Protein AF-0000000068873212 (afdb_homodimer)

Secondary structure (DSSP, 8-state):
-----PPEEEEE--SHHHHHHHHHHHTTSEEEEE-SS--TT-TTS-B--HHHHTTSSEEEE-S-HHHHHHHHHHHGGGS-TT-EEEE--S-SHHHHHHHHHHS-TTSEEEEEEE---TTTTTTS--EEEEEEEE-TTS-HHHHHHHHHHTTPEEEE--HHHHHHHHIIIIIHHHHHHHHHHHTT----TT--HHHHHHHHHHHHHHTS-HHHHHHHHHH-TTHHHHHHHHHHHHHHHHHHHHHS-----TTHHHHH--/-----PPEEEEE--SHHHHHHHHHHHTTSEEEEE-SS--TT-TTS-B--HHHHTTSSEEEE-S-HHHHHHHHHHHGGGS-TT-EEEE--S-SHHHHHHHHHHS-TTSEEEEEEE---TTTTTTS--EEEEEEEE-TTS-HHHHHHHHHHTTPEEEE--HHHHHHHHIIIIIHHHHHHHHHHHTT----TT--HHHHHHHHHHHHHHTS-HHHHHHHHHH-TTHHHHHHHHHHHHHHHHHHHHHS-----TTHHHHH--

Radius of gyration: 30.15 Å; Cα contacts (8 Å, |Δi|>4): 875; chains: 2; bounding box: 66×88×53 Å

Organism: Coxiella burnetii (strain RSA 493 / Nine Mile phase I) (NCBI:txid227377)

Structure (mmCIF, N/CA/C/O backbone):
data_AF-0000000068873212-model_v1
#
loop_
_entity.id
_entity.type
_entity.pdbx_description
1 polymer 'Prephenate dehydrogenase'
#
loop_
_atom_site.group_PDB
_atom_site.id
_atom_site.type_symbol
_atom_site.label_atom_id
_atom_site.label_alt_id
_atom_site.label_comp_id
_atom_site.label_asym_id
_atom_site.label_entity_id
_atom_site.label_seq_id
_atom_site.pdbx_PDB_ins_code
_atom_site.Cartn_x
_atom_site.Cartn_y
_atom_site.Cartn_z
_atom_site.occupancy
_atom_site.B_iso_or_equiv
_atom_site.auth_seq_id
_atom_site.auth_comp_id
_atom_site.auth_asym_id
_atom_site.auth_atom_id
_atom_site.pdbx_PDB_model_num
ATOM 1 N N . MET A 1 1 ? -37.938 36.406 13.398 1 35.88 1 MET A N 1
ATOM 2 C CA . MET A 1 1 ? -36.844 35.531 13.797 1 35.88 1 MET A CA 1
ATOM 3 C C . MET A 1 1 ? -35.531 36.312 13.953 1 35.88 1 MET A C 1
ATOM 5 O O . MET A 1 1 ? -35.125 37.062 13.039 1 35.88 1 MET A O 1
ATOM 9 N N . ASN A 1 2 ? -35.156 36.906 15.031 1 39 2 ASN A N 1
ATOM 10 C CA . ASN A 1 2 ? -33.969 37.688 15.281 1 39 2 ASN A CA 1
ATOM 11 C C . ASN A 1 2 ? -32.75 37.125 14.562 1 39 2 ASN A C 1
ATOM 13 O O . ASN A 1 2 ? -32.375 35.969 14.781 1 39 2 ASN A O 1
ATOM 17 N N . PRO A 1 3 ? -32.344 37.562 13.422 1 46.84 3 PRO A N 1
ATOM 18 C CA . PRO A 1 3 ? -31.266 36.969 12.625 1 46.84 3 PRO A CA 1
ATOM 19 C C . PRO A 1 3 ? -30.047 36.594 13.461 1 46.84 3 PRO A C 1
ATOM 21 O O . PRO A 1 3 ? -29.516 37.469 14.18 1 46.84 3 PRO A O 1
ATOM 24 N N . ARG A 1 4 ? -30.047 35.531 14.18 1 54.19 4 ARG A N 1
ATOM 25 C CA . ARG A 1 4 ? -28.938 35.094 15.016 1 54.19 4 ARG A CA 1
ATOM 26 C C . ARG A 1 4 ? -27.594 35.469 14.375 1 54.19 4 ARG A C 1
ATOM 28 O O . ARG A 1 4 ? -27.328 35.094 13.227 1 54.19 4 ARG A O 1
ATOM 35 N N . ILE A 1 5 ? -27.031 36.656 14.672 1 65.5 5 ILE A N 1
ATOM 36 C CA . ILE A 1 5 ? -25.766 37.188 14.188 1 65.5 5 ILE A CA 1
ATOM 37 C C . ILE A 1 5 ? -24.688 36.094 14.219 1 65.5 5 ILE A C 1
ATOM 39 O O . ILE A 1 5 ? -24.375 35.562 15.289 1 65.5 5 ILE A O 1
ATOM 43 N N . LYS A 1 6 ? -24.328 35.594 13.109 1 79.88 6 LYS A N 1
ATOM 44 C CA . LYS A 1 6 ? -23.297 34.562 12.992 1 79.88 6 LYS A CA 1
ATOM 45 C C . LYS A 1 6 ? -21.953 35.094 13.469 1 79.88 6 LYS A C 1
ATOM 47 O O . LYS A 1 6 ? -21.594 36.25 13.211 1 79.88 6 LYS A O 1
ATOM 52 N N . LYS A 1 7 ? -21.391 34.312 14.281 1 91.31 7 LYS A N 1
ATOM 53 C CA . LYS A 1 7 ? -20 34.594 14.625 1 91.31 7 LYS A CA 1
ATOM 54 C C . LYS A 1 7 ? -19.109 34.625 13.375 1 91.31 7 LYS A C 1
ATOM 56 O O . LYS A 1 7 ? -19.297 33.844 12.453 1 91.31 7 LYS A O 1
ATOM 61 N N . SER A 1 8 ? -18.219 35.594 13.312 1 96 8 SER A N 1
ATOM 62 C CA . SER A 1 8 ? -17.344 35.781 12.164 1 96 8 SER A CA 1
ATOM 63 C C . SER A 1 8 ? -16.016 35.062 12.383 1 96 8 SER A C 1
ATOM 65 O O . SER A 1 8 ? -15.445 35.094 13.469 1 96 8 SER A O 1
ATOM 67 N N . ILE A 1 9 ? -15.555 34.375 11.367 1 97.94 9 ILE A N 1
ATOM 68 C CA . ILE A 1 9 ? -14.32 33.594 11.391 1 97.94 9 ILE A CA 1
ATOM 69 C C . ILE A 1 9 ? -13.438 34.031 10.211 1 97.94 9 ILE A C 1
ATOM 71 O O . ILE A 1 9 ? -13.938 34.312 9.125 1 97.94 9 ILE A O 1
ATOM 75 N N . GLY A 1 10 ? -12.164 34.156 10.469 1 98.56 10 GLY A N 1
ATOM 76 C CA . GLY A 1 10 ? -11.203 34.438 9.414 1 98.56 10 GLY A CA 1
ATOM 77 C C . GLY A 1 10 ? -10.406 33.219 8.992 1 98.56 10 GLY A C 1
ATOM 78 O O . GLY A 1 10 ? -10.102 32.344 9.82 1 98.56 10 GLY A O 1
ATOM 79 N N . ILE A 1 11 ? -10.062 33.094 7.719 1 98.81 11 ILE A N 1
ATOM 80 C CA . ILE A 1 11 ? -9.156 32.094 7.188 1 98.81 11 ILE A CA 1
ATOM 81 C C . ILE A 1 11 ? -8.039 32.781 6.395 1 98.81 11 ILE A C 1
ATOM 83 O O . ILE A 1 11 ? -8.305 33.656 5.566 1 98.81 11 ILE A O 1
ATOM 87 N N . ILE A 1 12 ? -6.848 32.469 6.73 1 98.75 12 ILE A N 1
ATOM 88 C CA . ILE A 1 12 ? -5.707 32.906 5.938 1 98.75 12 ILE A CA 1
ATOM 89 C C . ILE A 1 12 ? -5.16 31.75 5.125 1 98.75 12 ILE A C 1
ATOM 91 O O . ILE A 1 12 ? -4.637 30.781 5.688 1 98.75 12 ILE A O 1
ATOM 95 N N . GLY A 1 13 ? -5.18 31.875 3.793 1 97.94 13 GLY A N 1
ATOM 96 C CA . GLY A 1 13 ? -4.832 30.781 2.887 1 97.94 13 GLY A CA 1
ATOM 97 C C . GLY A 1 13 ? -6.043 30.062 2.322 1 97.94 13 GLY A C 1
ATOM 98 O O . GLY A 1 13 ? -6.867 29.547 3.074 1 97.94 13 GLY A O 1
ATOM 99 N N . CYS A 1 14 ? -6.125 30.031 1.05 1 96.62 14 CYS A N 1
ATOM 100 C CA . CYS A 1 14 ? -7.262 29.391 0.393 1 96.62 14 CYS A CA 1
ATOM 101 C C . CYS A 1 14 ? -6.797 28.422 -0.686 1 96.62 14 CYS A C 1
ATOM 103 O O . CYS A 1 14 ? -7.184 28.547 -1.85 1 96.62 14 CYS A O 1
ATOM 105 N N . GLY A 1 15 ? -5.984 27.484 -0.255 1 91.81 15 GLY A N 1
ATOM 106 C CA . GLY A 1 15 ? -5.691 26.344 -1.103 1 91.81 15 GLY A CA 1
ATOM 107 C C . GLY A 1 15 ? -6.789 25.297 -1.086 1 91.81 15 GLY A C 1
ATOM 108 O O . GLY A 1 15 ? -7.957 25.609 -0.856 1 91.81 15 GLY A O 1
ATOM 109 N N . ARG A 1 16 ? -6.41 24.094 -1.329 1 87.31 16 ARG A N 1
ATOM 110 C CA . ARG A 1 16 ? -7.383 23.016 -1.415 1 87.31 16 ARG A CA 1
ATOM 111 C C . ARG A 1 16 ? -8.148 22.859 -0.105 1 87.31 16 ARG A C 1
ATOM 113 O O . ARG A 1 16 ? -9.383 22.844 -0.099 1 87.31 16 ARG A O 1
ATOM 120 N N . PHE A 1 17 ? -7.363 22.828 0.992 1 92.06 17 PHE A N 1
ATOM 121 C CA . PHE A 1 17 ? -8.062 22.609 2.252 1 92.06 17 PHE A CA 1
ATOM 122 C C . PHE A 1 17 ? -8.727 23.891 2.732 1 92.06 17 PHE A C 1
ATOM 124 O O . PHE A 1 17 ? -9.805 23.859 3.328 1 92.06 17 PHE A O 1
ATOM 131 N N . GLY A 1 18 ? -8.055 25.062 2.559 1 95.62 18 GLY A N 1
ATOM 132 C CA . GLY A 1 18 ? -8.648 26.328 2.949 1 95.62 18 GLY A CA 1
ATOM 133 C C . GLY A 1 18 ? -10.023 26.562 2.352 1 95.62 18 GLY A C 1
ATOM 134 O O . GLY A 1 18 ? -10.93 27.047 3.029 1 95.62 18 GLY A O 1
ATOM 135 N N . ALA A 1 19 ? -10.156 26.172 1.139 1 94.81 19 ALA A N 1
ATOM 136 C CA . ALA A 1 19 ? -11.445 26.297 0.463 1 94.81 19 ALA A CA 1
ATOM 137 C C . ALA A 1 19 ? -12.477 25.359 1.085 1 94.81 19 ALA A C 1
ATOM 139 O O . ALA A 1 19 ? -13.617 25.766 1.322 1 94.81 19 ALA A O 1
ATOM 140 N N . LEU A 1 20 ? -12.07 24.156 1.308 1 93.62 20 LEU A N 1
ATOM 141 C CA . LEU A 1 20 ? -12.953 23.188 1.945 1 93.62 20 LEU A CA 1
ATOM 142 C C . LEU A 1 20 ? -13.383 23.672 3.326 1 93.62 20 LEU A C 1
ATOM 144 O O . LEU A 1 20 ? -14.562 23.578 3.678 1 93.62 20 LEU A O 1
ATOM 148 N N . LEU A 1 21 ? -12.453 24.156 4.062 1 96.56 21 LEU A N 1
ATOM 149 C CA . LEU A 1 21 ? -12.719 24.656 5.406 1 96.56 21 LEU A CA 1
ATOM 150 C C . LEU A 1 21 ? -13.695 25.828 5.371 1 96.56 21 LEU A C 1
ATOM 152 O O . LEU A 1 21 ? -14.609 25.906 6.191 1 96.56 21 LEU A O 1
ATOM 156 N N . SER A 1 22 ? -13.484 26.75 4.469 1 97.25 22 SER A N 1
ATOM 157 C CA . SER A 1 22 ? -14.375 27.891 4.305 1 97.25 22 SER A CA 1
ATOM 158 C C . SER A 1 22 ? -15.812 27.422 4.059 1 97.25 22 SER A C 1
ATOM 160 O O . SER A 1 22 ? -16.75 27.953 4.66 1 97.25 22 SER A O 1
ATOM 162 N N . GLU A 1 23 ? -15.945 26.484 3.229 1 94.75 23 GLU A N 1
ATOM 163 C CA . GLU A 1 23 ? -17.266 25.938 2.92 1 94.75 23 GLU A CA 1
ATOM 164 C C . GLU A 1 23 ? -17.906 25.312 4.152 1 94.75 23 GLU A C 1
ATOM 166 O O . GLU A 1 23 ? -19.078 25.562 4.438 1 94.75 23 GLU A O 1
ATOM 171 N N . MET A 1 24 ? -17.172 24.547 4.844 1 94.5 24 MET A N 1
ATOM 172 C CA . MET A 1 24 ? -17.672 23.875 6.039 1 94.5 24 MET A CA 1
ATOM 173 C C . MET A 1 24 ? -18.125 24.891 7.09 1 94.5 24 MET A C 1
ATOM 175 O O . MET A 1 24 ? -19.203 24.75 7.66 1 94.5 24 MET A O 1
ATOM 179 N N . LEU A 1 25 ? -17.359 25.906 7.305 1 97.25 25 LEU A N 1
ATOM 180 C CA . LEU A 1 25 ? -17.609 26.891 8.359 1 97.25 25 LEU A CA 1
ATOM 181 C C . LEU A 1 25 ? -18.734 27.828 7.961 1 97.25 25 LEU A C 1
ATOM 183 O O . LEU A 1 25 ? -19.469 28.328 8.82 1 97.25 25 LEU A O 1
ATOM 187 N N . SER A 1 26 ? -18.875 28.062 6.676 1 96.38 26 SER A N 1
ATOM 188 C CA . SER A 1 26 ? -19.844 29.031 6.18 1 96.38 26 SER A CA 1
ATOM 189 C C . SER A 1 26 ? -21.266 28.578 6.465 1 96.38 26 SER A C 1
ATOM 191 O O . SER A 1 26 ? -22.203 29.375 6.383 1 96.38 26 SER A O 1
ATOM 193 N N . GLU A 1 27 ? -21.422 27.375 6.766 1 94.75 27 GLU A N 1
ATOM 194 C CA . GLU A 1 27 ? -22.734 26.859 7.113 1 94.75 27 GLU A CA 1
ATOM 195 C C . GLU A 1 27 ? -23.266 27.5 8.391 1 94.75 27 GLU A C 1
ATOM 197 O O . GLU A 1 27 ? -24.469 27.672 8.555 1 94.75 27 GLU A O 1
ATOM 202 N N . GLU A 1 28 ? -22.391 27.891 9.266 1 96.25 28 GLU A N 1
ATOM 203 C CA . GLU A 1 28 ? -22.844 28.344 10.57 1 96.25 28 GLU A CA 1
ATOM 204 C C . GLU A 1 28 ? -22.203 29.672 10.945 1 96.25 28 GLU A C 1
ATOM 206 O O . GLU A 1 28 ? -22.656 30.344 11.875 1 96.25 28 GLU A O 1
ATOM 211 N N . PHE A 1 29 ? -21.156 29.984 10.18 1 97.75 29 PHE A N 1
ATOM 212 C CA . PHE A 1 29 ? -20.422 31.203 10.516 1 97.75 29 PHE A CA 1
ATOM 213 C C . PHE A 1 29 ? -20.328 32.125 9.312 1 97.75 29 PHE A C 1
ATOM 215 O O . PHE A 1 29 ? -20.578 31.719 8.18 1 97.75 29 PHE A O 1
ATOM 222 N N . GLU A 1 30 ? -20.109 33.344 9.609 1 97.31 30 GLU A N 1
ATOM 223 C CA . GLU A 1 30 ? -19.641 34.281 8.57 1 97.31 30 GLU A CA 1
ATOM 224 C C . GLU A 1 30 ? -18.141 34.156 8.367 1 97.31 30 GLU A C 1
ATOM 226 O O . GLU A 1 30 ? -17.359 34.438 9.273 1 97.31 30 GLU A O 1
ATOM 231 N N . VAL A 1 31 ? -17.766 33.812 7.188 1 98.19 31 VAL A N 1
ATOM 232 C CA . VAL A 1 31 ? -16.359 33.469 6.973 1 98.19 31 VAL A CA 1
ATOM 233 C C . VAL A 1 31 ? -15.727 34.5 6.035 1 98.19 31 VAL A C 1
ATOM 235 O O . VAL A 1 31 ? -16.281 34.812 4.969 1 98.19 31 VAL A O 1
ATOM 238 N N . SER A 1 32 ? -14.656 35.125 6.426 1 98 32 SER A N 1
ATOM 239 C CA . SER A 1 32 ? -13.82 36 5.605 1 98 32 SER A CA 1
ATOM 240 C C . SER A 1 32 ? -12.469 35.375 5.316 1 98 32 SER A C 1
ATOM 242 O O . SER A 1 32 ? -11.797 34.875 6.23 1 98 32 SER A O 1
ATOM 244 N N . VAL A 1 33 ? -12.078 35.375 4.043 1 98.56 33 VAL A N 1
ATOM 245 C CA . VAL A 1 33 ? -10.883 34.656 3.641 1 98.56 33 VAL A CA 1
ATOM 246 C C . VAL A 1 33 ? -9.875 35.625 3.02 1 98.56 33 VAL A C 1
ATOM 248 O O . VAL A 1 33 ? -10.242 36.469 2.221 1 98.56 33 VAL A O 1
ATOM 251 N N . TYR A 1 34 ? -8.664 35.5 3.459 1 98.5 34 TYR A N 1
ATOM 252 C CA . TYR A 1 34 ? -7.559 36.188 2.795 1 98.5 34 TYR A CA 1
ATOM 253 C C . TYR A 1 34 ? -6.629 35.188 2.117 1 98.5 34 TYR A C 1
ATOM 255 O O . TYR A 1 34 ? -6.297 34.156 2.695 1 98.5 34 TYR A O 1
ATOM 263 N N . ASP A 1 35 ? -6.262 35.438 0.934 1 97.88 35 ASP A N 1
ATOM 264 C CA . ASP A 1 35 ? -5.215 34.719 0.21 1 97.88 35 ASP A CA 1
ATOM 265 C C . ASP A 1 35 ? -4.305 35.688 -0.54 1 97.88 35 ASP A C 1
ATOM 267 O O . ASP A 1 35 ? -4.766 36.719 -1.052 1 97.88 35 ASP A O 1
ATOM 271 N N . VAL A 1 36 ? -3.023 35.344 -0.616 1 95.12 36 VAL A N 1
ATOM 272 C CA . VAL A 1 36 ? -2.072 36.188 -1.311 1 95.12 36 VAL A CA 1
ATOM 273 C C . VAL A 1 36 ? -2.406 36.25 -2.801 1 95.12 36 VAL A C 1
ATOM 275 O O . VAL A 1 36 ? -2.117 37.219 -3.479 1 95.12 36 VAL A O 1
ATOM 278 N N . LYS A 1 37 ? -2.998 35.188 -3.256 1 94 37 LYS A N 1
ATOM 279 C CA . LYS A 1 37 ? -3.465 35.062 -4.637 1 94 37 LYS A CA 1
ATOM 280 C C . LYS A 1 37 ? -4.887 34.531 -4.699 1 94 37 LYS A C 1
ATOM 282 O O . LYS A 1 37 ? -5.094 33.375 -5.105 1 94 37 LYS A O 1
ATOM 287 N N . PRO A 1 38 ? -5.812 35.344 -4.441 1 93.88 38 PRO A N 1
ATOM 288 C CA . PRO A 1 38 ? -7.195 34.844 -4.449 1 93.88 38 PRO A CA 1
ATOM 289 C C . PRO A 1 38 ? -7.637 34.344 -5.816 1 93.88 38 PRO A C 1
ATOM 291 O O . PRO A 1 38 ? -7.32 34.969 -6.84 1 93.88 38 PRO A O 1
ATOM 294 N N . ASP A 1 39 ? -8.242 33.219 -5.777 1 91.56 39 ASP A N 1
ATOM 295 C CA . ASP A 1 39 ? -8.797 32.656 -7.004 1 91.56 39 ASP A CA 1
ATOM 296 C C . ASP A 1 39 ? -10.141 33.281 -7.344 1 91.56 39 ASP A C 1
ATOM 298 O O . ASP A 1 39 ? -11.141 33.062 -6.656 1 91.56 39 ASP A O 1
ATOM 302 N N . PRO A 1 40 ? -10.203 33.969 -8.414 1 89.12 40 PRO A N 1
ATOM 303 C CA . PRO A 1 40 ? -11.438 34.688 -8.742 1 89.12 40 PRO A CA 1
ATOM 304 C C . PRO A 1 40 ? -12.57 33.719 -9.148 1 89.12 40 PRO A C 1
ATOM 306 O O . PRO A 1 40 ? -13.734 34.125 -9.172 1 89.12 40 PRO A O 1
ATOM 309 N N . TYR A 1 41 ? -12.195 32.531 -9.398 1 89.62 41 TYR A N 1
ATOM 310 C CA . TYR A 1 41 ? -13.203 31.578 -9.859 1 89.62 41 TYR A CA 1
ATOM 311 C C . TYR A 1 41 ? -13.953 30.969 -8.688 1 89.62 41 TYR A C 1
ATOM 313 O O . TYR A 1 41 ? -15.008 30.359 -8.867 1 89.62 41 TYR A O 1
ATOM 321 N N . LEU A 1 42 ? -13.398 31.188 -7.551 1 91.81 42 LEU A N 1
ATOM 322 C CA . LEU A 1 42 ? -14.094 30.719 -6.355 1 91.81 42 LEU A CA 1
ATOM 323 C C . LEU A 1 42 ? -15.086 31.75 -5.855 1 91.81 42 LEU A C 1
ATOM 325 O O . LEU A 1 42 ? -14.898 32.344 -4.785 1 91.81 42 LEU A O 1
ATOM 329 N N . THR A 1 43 ? -16.219 31.859 -6.426 1 88.88 43 THR A N 1
ATOM 330 C CA . THR A 1 43 ? -17.188 32.938 -6.215 1 88.88 43 THR A CA 1
ATOM 331 C C . THR A 1 43 ? -17.922 32.75 -4.895 1 88.88 43 THR A C 1
ATOM 333 O O . THR A 1 43 ? -18.516 33.719 -4.367 1 88.88 43 THR A O 1
ATOM 336 N N . HIS A 1 44 ? -17.953 31.641 -4.418 1 91.88 44 HIS A N 1
ATOM 337 C CA . HIS A 1 44 ? -18.688 31.359 -3.188 1 91.88 44 HIS A CA 1
ATOM 338 C C . HIS A 1 44 ? -17.859 31.734 -1.96 1 91.88 44 HIS A C 1
ATOM 340 O O . HIS A 1 44 ? -18.359 31.703 -0.835 1 91.88 44 HIS A O 1
ATOM 346 N N . ILE A 1 45 ? -16.594 32.031 -2.207 1 95.38 45 ILE A N 1
ATOM 347 C CA . ILE A 1 45 ? -15.695 32.406 -1.12 1 95.38 45 ILE A CA 1
ATOM 348 C C . ILE A 1 45 ? -15.688 33.938 -0.948 1 95.38 45 ILE A C 1
ATOM 350 O O . ILE A 1 45 ? -15.586 34.656 -1.927 1 95.38 45 ILE A O 1
ATOM 354 N N . ASN A 1 46 ? -15.852 34.375 0.277 1 95.94 46 ASN A N 1
ATOM 355 C CA . ASN A 1 46 ? -15.805 35.812 0.614 1 95.94 46 ASN A CA 1
ATOM 356 C C . ASN A 1 46 ? -14.375 36.281 0.87 1 95.94 46 ASN A C 1
ATOM 358 O O . ASN A 1 46 ? -13.953 36.375 2.021 1 95.94 46 ASN A O 1
ATOM 362 N N . PHE A 1 47 ? -13.703 36.625 -0.193 1 97.56 47 PHE A N 1
ATOM 363 C CA . PHE A 1 47 ? -12.336 37.125 -0.077 1 97.56 47 PHE A CA 1
ATOM 364 C C . PHE A 1 47 ? -12.312 38.531 0.437 1 97.56 47 PHE A C 1
ATOM 366 O O . PHE A 1 47 ? -13.141 39.375 0.045 1 97.56 47 PHE A O 1
ATOM 373 N N . THR A 1 48 ? -11.43 38.812 1.316 1 97.12 48 THR A N 1
ATOM 374 C CA . THR A 1 48 ? -11.25 40.156 1.86 1 97.12 48 THR A CA 1
ATOM 375 C C . THR A 1 48 ? -9.773 40.438 2.117 1 97.12 48 THR A C 1
ATOM 377 O O . THR A 1 48 ? -8.914 39.625 1.816 1 97.12 48 THR A O 1
ATOM 380 N N . ASP A 1 49 ? -9.391 41.594 2.58 1 97.44 49 ASP A N 1
ATOM 381 C CA . ASP A 1 49 ? -7.996 41.969 2.834 1 97.44 49 ASP A CA 1
ATOM 382 C C . ASP A 1 49 ? -7.512 41.406 4.168 1 97.44 49 ASP A C 1
ATOM 384 O O . ASP A 1 49 ? -8.32 41.062 5.035 1 97.44 49 ASP A O 1
ATOM 388 N N . LEU A 1 50 ? -6.242 41.312 4.273 1 98.19 50 LEU A N 1
ATOM 389 C CA . LEU A 1 50 ? -5.617 40.719 5.453 1 98.19 50 LEU A CA 1
ATOM 390 C C . LEU A 1 50 ? -6 41.5 6.715 1 98.19 50 LEU A C 1
ATOM 392 O O . LEU A 1 50 ? -6.293 40.906 7.746 1 98.19 50 LEU A O 1
ATOM 396 N N . GLU A 1 51 ? -6.031 42.812 6.691 1 97.75 51 GLU A N 1
ATOM 397 C CA . GLU A 1 51 ? -6.324 43.656 7.848 1 97.75 51 GLU A CA 1
ATOM 398 C C . GLU A 1 51 ? -7.703 43.344 8.422 1 97.75 51 GLU A C 1
ATOM 400 O O . GLU A 1 51 ? -7.883 43.312 9.641 1 97.75 51 GLU A O 1
ATOM 405 N N . SER A 1 52 ? -8.602 43.125 7.566 1 97.69 52 SER A N 1
ATOM 406 C CA . SER A 1 52 ? -9.961 42.812 7.992 1 97.69 52 SER A CA 1
ATOM 407 C C . SER A 1 52 ? -10.023 41.469 8.695 1 97.69 52 SER A C 1
ATOM 409 O O . SER A 1 52 ? -10.711 41.312 9.711 1 97.69 52 SER A O 1
ATOM 411 N N . VAL A 1 53 ? -9.32 40.5 8.188 1 98.38 53 VAL A N 1
ATOM 412 C CA . VAL A 1 53 ? -9.297 39.188 8.766 1 98.38 53 VAL A CA 1
ATOM 413 C C . VAL A 1 53 ? -8.664 39.219 10.156 1 98.38 53 VAL A C 1
ATOM 415 O O . VAL A 1 53 ? -9.133 38.562 11.078 1 98.38 53 VAL A O 1
ATOM 418 N N . LEU A 1 54 ? -7.676 40.062 10.336 1 98.25 54 LEU A N 1
ATOM 419 C CA . LEU A 1 54 ? -6.883 40.094 11.555 1 98.25 54 LEU A CA 1
ATOM 420 C C . LEU A 1 54 ? -7.668 40.75 12.695 1 98.25 54 LEU A C 1
ATOM 422 O O . LEU A 1 54 ? -7.238 40.719 13.852 1 98.25 54 LEU A O 1
ATOM 426 N N . GLN A 1 55 ? -8.859 41.25 12.391 1 97.19 55 GLN A N 1
ATOM 427 C CA . GLN A 1 55 ? -9.695 41.875 13.414 1 97.19 55 GLN A CA 1
ATOM 428 C C . GLN A 1 55 ? -10.688 40.906 14 1 97.19 55 GLN A C 1
ATOM 430 O O . GLN A 1 55 ? -11.461 41.219 14.898 1 97.19 55 GLN A O 1
ATOM 435 N N . LEU A 1 56 ? -10.586 39.719 13.602 1 97.56 56 LEU A N 1
ATOM 436 C CA . LEU A 1 56 ? -11.562 38.719 14.023 1 97.56 56 LEU A CA 1
ATOM 437 C C . LEU A 1 56 ? -11.031 37.906 15.211 1 97.56 56 LEU A C 1
ATOM 439 O O . LEU A 1 56 ? -9.82 37.781 15.391 1 97.56 56 LEU A O 1
ATOM 443 N N . SER A 1 57 ? -11.969 37.312 15.953 1 96.88 57 SER A N 1
ATOM 444 C CA . SER A 1 57 ? -11.625 36.656 17.203 1 96.88 57 SER A CA 1
ATOM 445 C C . SER A 1 57 ? -11.148 35.219 16.953 1 96.88 57 SER A C 1
ATOM 447 O O . SER A 1 57 ? -10.578 34.594 17.844 1 96.88 57 SER A O 1
ATOM 449 N N . THR A 1 58 ? -11.438 34.625 15.828 1 98.44 58 THR A N 1
ATOM 450 C CA . THR A 1 58 ? -10.938 33.312 15.438 1 98.44 58 THR A CA 1
ATOM 451 C C . THR A 1 58 ? -10.367 33.375 14.023 1 98.44 58 THR A C 1
ATOM 453 O O . THR A 1 58 ? -11.031 33.844 13.094 1 98.44 58 THR A O 1
ATOM 456 N N . ILE A 1 59 ? -9.172 32.906 13.898 1 98.81 59 ILE A N 1
ATOM 457 C CA . ILE A 1 59 ? -8.5 32.906 12.602 1 98.81 59 ILE A CA 1
ATOM 458 C C . ILE A 1 59 ? -7.871 31.531 12.367 1 98.81 59 ILE A C 1
ATOM 460 O O . ILE A 1 59 ? -7.082 31.047 13.18 1 98.81 59 ILE A O 1
ATOM 464 N N . PHE A 1 60 ? -8.234 30.875 11.266 1 98.88 60 PHE A N 1
ATOM 465 C CA . PHE A 1 60 ? -7.582 29.656 10.805 1 98.88 60 PHE A CA 1
ATOM 466 C C . PHE A 1 60 ? -6.438 29.984 9.852 1 98.88 60 PHE A C 1
ATOM 468 O O . PHE A 1 60 ? -6.578 30.828 8.969 1 98.88 60 PHE A O 1
ATOM 475 N N . ILE A 1 61 ? -5.328 29.328 10.047 1 98.81 61 ILE A N 1
ATOM 476 C CA . ILE A 1 61 ? -4.191 29.469 9.148 1 98.81 61 ILE A CA 1
ATOM 477 C C . ILE A 1 61 ? -4.082 28.234 8.258 1 98.81 61 ILE A C 1
ATOM 479 O O . ILE A 1 61 ? -3.748 27.141 8.727 1 98.81 61 ILE A O 1
ATOM 483 N N . ALA A 1 62 ? -4.344 28.406 7.02 1 98.12 62 ALA A N 1
ATOM 484 C CA . ALA A 1 62 ? -4.359 27.297 6.059 1 98.12 62 ALA A CA 1
ATOM 485 C C . ALA A 1 62 ? -3.391 27.562 4.906 1 98.12 62 ALA A C 1
ATOM 487 O O . ALA A 1 62 ? -3.744 27.391 3.738 1 98.12 62 ALA A O 1
ATOM 488 N N . VAL A 1 63 ? -2.189 28.047 5.203 1 97.19 63 VAL A N 1
ATOM 489 C CA . VAL A 1 63 ? -1.135 28.281 4.223 1 97.19 63 VAL A CA 1
ATOM 490 C C . VAL A 1 63 ? -0.215 27.062 4.152 1 97.19 63 VAL A C 1
ATOM 492 O O . VAL A 1 63 ? -0.213 26.219 5.055 1 97.19 63 VAL A O 1
ATOM 495 N N . PRO A 1 64 ? 0.542 26.922 3.068 1 95.06 64 PRO A N 1
ATOM 496 C CA . PRO A 1 64 ? 1.541 25.859 3.043 1 95.06 64 PRO A CA 1
ATOM 497 C C . PRO A 1 64 ? 2.492 25.906 4.238 1 95.06 64 PRO A C 1
ATOM 499 O O . PRO A 1 64 ? 2.822 26.984 4.723 1 95.06 64 PRO A O 1
ATOM 502 N N . ILE A 1 65 ? 2.916 24.75 4.66 1 95.94 65 ILE A N 1
ATOM 503 C CA . ILE A 1 65 ? 3.725 24.641 5.867 1 95.94 65 ILE A CA 1
ATOM 504 C C . ILE A 1 65 ? 4.969 25.516 5.738 1 95.94 65 ILE A C 1
ATOM 506 O O . ILE A 1 65 ? 5.348 26.203 6.684 1 95.94 65 ILE A O 1
ATOM 510 N N . HIS A 1 66 ? 5.617 25.547 4.551 1 94 66 HIS A N 1
ATOM 511 C CA . HIS A 1 66 ? 6.867 26.281 4.371 1 94 66 HIS A CA 1
ATOM 512 C C . HIS A 1 66 ? 6.625 27.781 4.34 1 94 66 HIS A C 1
ATOM 514 O O . HIS A 1 66 ? 7.574 28.562 4.371 1 94 66 HIS A O 1
ATOM 520 N N . HIS A 1 67 ? 5.434 28.266 4.426 1 96.12 67 HIS A N 1
ATOM 521 C CA . HIS A 1 67 ? 5.098 29.672 4.523 1 96.12 67 HIS A CA 1
ATOM 522 C C . HIS A 1 67 ? 4.57 30.016 5.91 1 96.12 67 HIS A C 1
ATOM 524 O O . HIS A 1 67 ? 4.328 31.188 6.215 1 96.12 67 HIS A O 1
ATOM 530 N N . PHE A 1 68 ? 4.391 29.047 6.73 1 97.94 68 PHE A N 1
ATOM 531 C CA . PHE A 1 68 ? 3.678 29.188 7.996 1 97.94 68 PHE A CA 1
ATOM 532 C C . PHE A 1 68 ? 4.387 30.188 8.906 1 97.94 68 PHE A C 1
ATOM 534 O O . PHE A 1 68 ? 3.768 31.125 9.406 1 97.94 68 PHE A O 1
ATOM 541 N N . LYS A 1 69 ? 5.672 30.016 9.086 1 98.12 69 LYS A N 1
ATOM 542 C CA . LYS A 1 69 ? 6.434 30.875 9.984 1 98.12 69 LYS A CA 1
ATOM 543 C C . LYS A 1 69 ? 6.336 32.344 9.555 1 98.12 69 LYS A C 1
ATOM 545 O O . LYS A 1 69 ? 6.027 33.219 10.367 1 98.12 69 LYS A O 1
ATOM 550 N N . ASN A 1 70 ? 6.578 32.531 8.297 1 97.88 70 ASN A N 1
ATOM 551 C CA . ASN A 1 70 ? 6.516 33.906 7.777 1 97.88 70 ASN A CA 1
ATOM 552 C C . ASN A 1 70 ? 5.133 34.531 7.973 1 97.88 70 ASN A C 1
ATOM 554 O O . ASN A 1 70 ? 5.016 35.719 8.297 1 97.88 70 ASN A O 1
ATOM 558 N N . THR A 1 71 ? 4.117 33.75 7.766 1 98.38 71 THR A N 1
ATOM 559 C CA . THR A 1 71 ? 2.748 34.219 7.953 1 98.38 71 THR A CA 1
ATOM 560 C C . THR A 1 71 ? 2.502 34.594 9.406 1 98.38 71 THR A C 1
ATOM 562 O O . THR A 1 71 ? 1.984 35.688 9.688 1 98.38 71 THR A O 1
ATOM 565 N N . ILE A 1 72 ? 2.896 33.781 10.344 1 98.69 72 ILE A N 1
ATOM 566 C CA . ILE A 1 72 ? 2.68 34.031 11.766 1 98.69 72 ILE A CA 1
ATOM 567 C C . ILE A 1 72 ? 3.424 35.281 12.203 1 98.69 72 ILE A C 1
ATOM 569 O O . ILE A 1 72 ? 2.857 36.125 12.883 1 98.69 72 ILE A O 1
ATOM 573 N N . ILE A 1 73 ? 4.645 35.406 11.75 1 98.19 73 ILE A N 1
ATOM 574 C CA . ILE A 1 73 ? 5.457 36.562 12.109 1 98.19 73 ILE A CA 1
ATOM 575 C C . ILE A 1 73 ? 4.801 37.844 11.578 1 98.19 73 ILE A C 1
ATOM 577 O O . ILE A 1 73 ? 4.711 38.844 12.297 1 98.19 73 ILE A O 1
ATOM 581 N N . LYS A 1 74 ? 4.316 37.75 10.43 1 97.75 74 LYS A N 1
ATOM 582 C CA . LYS A 1 74 ? 3.721 38.906 9.75 1 97.75 74 LYS A CA 1
ATOM 583 C C . LYS A 1 74 ? 2.467 39.375 10.484 1 97.75 74 LYS A C 1
ATOM 585 O O . LYS A 1 74 ? 2.199 40.562 10.547 1 97.75 74 LYS A O 1
ATOM 590 N N . ILE A 1 75 ? 1.727 38.531 11.117 1 98.25 75 ILE A N 1
ATOM 591 C CA . ILE A 1 75 ? 0.407 38.906 11.602 1 98.25 75 ILE A CA 1
ATOM 592 C C . ILE A 1 75 ? 0.454 39.125 13.117 1 98.25 75 ILE A C 1
ATOM 594 O O . ILE A 1 75 ? -0.479 39.688 13.703 1 98.25 75 ILE A O 1
ATOM 598 N N . ALA A 1 76 ? 1.438 38.719 13.766 1 98.06 76 ALA A N 1
ATOM 599 C CA . ALA A 1 76 ? 1.524 38.594 15.219 1 98.06 76 ALA A CA 1
ATOM 600 C C . ALA A 1 76 ? 1.162 39.906 15.906 1 98.06 76 ALA A C 1
ATOM 602 O O . ALA A 1 76 ? 0.346 39.906 16.828 1 98.06 76 ALA A O 1
ATOM 603 N N . SER A 1 77 ? 1.685 41.031 15.453 1 96.69 77 SER A N 1
ATOM 604 C CA . SER A 1 77 ? 1.524 42.312 16.125 1 96.69 77 SER A CA 1
ATOM 605 C C . SER A 1 77 ? 0.201 42.969 15.75 1 96.69 77 SER A C 1
ATOM 607 O O . SER A 1 77 ? -0.194 43.969 16.344 1 96.69 77 SER A O 1
ATOM 609 N N . LYS A 1 78 ? -0.446 42.375 14.805 1 97.69 78 LYS A N 1
ATOM 610 C CA . LYS A 1 78 ? -1.646 43.031 14.273 1 97.69 78 LYS A CA 1
ATOM 611 C C . LYS A 1 78 ? -2.908 42.375 14.82 1 97.69 78 LYS A C 1
ATOM 613 O O . LYS A 1 78 ? -4.016 42.875 14.602 1 97.69 78 LYS A O 1
ATOM 618 N N . LEU A 1 79 ? -2.742 41.281 15.508 1 97.75 79 LEU A N 1
ATOM 619 C CA . LEU A 1 79 ? -3.885 40.531 16.016 1 97.75 79 LEU A CA 1
ATOM 620 C C . LEU A 1 79 ? -4.5 41.25 17.219 1 97.75 79 LEU A C 1
ATOM 622 O O . LEU A 1 79 ? -3.783 41.812 18.047 1 97.75 79 LEU A O 1
ATOM 626 N N . ILE A 1 80 ? -5.742 41.188 17.359 1 96 80 ILE A N 1
ATOM 627 C CA . ILE A 1 80 ? -6.406 41.75 18.547 1 96 80 ILE A CA 1
ATOM 628 C C . ILE A 1 80 ? -6.254 40.75 19.703 1 96 80 ILE A C 1
ATOM 630 O O . ILE A 1 80 ? -6.055 39.562 19.5 1 96 80 ILE A O 1
ATOM 634 N N . LYS A 1 81 ? -6.383 41.156 20.906 1 93.62 81 LYS A N 1
ATOM 635 C CA . LYS A 1 81 ? -6.074 40.406 22.125 1 93.62 81 LYS A CA 1
ATOM 636 C C . LYS A 1 81 ? -7.031 39.219 22.297 1 93.62 81 LYS A C 1
ATOM 638 O O . LYS A 1 81 ? -6.668 38.219 22.875 1 93.62 81 LYS A O 1
ATOM 643 N N . LYS A 1 82 ? -8.133 39.188 21.75 1 94.19 82 LYS A N 1
ATOM 644 C CA . LYS A 1 82 ? -9.133 38.125 21.984 1 94.19 82 LYS A CA 1
ATOM 645 C C . LYS A 1 82 ? -9.078 37.062 20.891 1 94.19 82 LYS A C 1
ATOM 647 O O . LYS A 1 82 ? -9.875 36.125 20.891 1 94.19 82 LYS A O 1
ATOM 652 N N . THR A 1 83 ? -8.094 37.156 20.094 1 97.62 83 THR A N 1
ATOM 653 C CA . THR A 1 83 ? -8.031 36.25 18.938 1 97.62 83 THR A CA 1
ATOM 654 C C . THR A 1 83 ? -7.531 34.875 19.344 1 97.62 83 THR A C 1
ATOM 656 O O . THR A 1 83 ? -6.66 34.75 20.203 1 97.62 83 THR A O 1
ATOM 659 N N . THR A 1 84 ? -8.094 33.844 18.812 1 98.5 84 THR A N 1
ATOM 660 C CA . THR A 1 84 ? -7.555 32.469 18.797 1 98.5 84 THR A CA 1
ATOM 661 C C . THR A 1 84 ? -7.113 32.094 17.391 1 98.5 84 THR A C 1
ATOM 663 O O . THR A 1 84 ? -7.887 32.219 16.438 1 98.5 84 THR A O 1
ATOM 666 N N . VAL A 1 85 ? -5.855 31.672 17.281 1 98.88 85 VAL A N 1
ATOM 667 C CA . VAL A 1 85 ? -5.309 31.219 16.016 1 98.88 85 VAL A CA 1
ATOM 668 C C . VAL A 1 85 ? -5.316 29.688 15.969 1 98.88 85 VAL A C 1
ATOM 670 O O . VAL A 1 85 ? -4.879 29.031 16.922 1 98.88 85 VAL A O 1
ATOM 673 N N . ILE A 1 86 ? -5.844 29.109 14.859 1 98.88 86 ILE A N 1
ATOM 674 C CA . ILE A 1 86 ? -5.965 27.672 14.68 1 98.88 86 ILE A CA 1
ATOM 675 C C . ILE A 1 86 ? -5.227 27.25 13.406 1 98.88 86 ILE A C 1
ATOM 677 O O . ILE A 1 86 ? -5.566 27.688 12.312 1 98.88 86 ILE A O 1
ATOM 681 N N . ASP A 1 87 ? -4.215 26.453 13.5 1 98.69 87 ASP A N 1
ATOM 682 C CA . ASP A 1 87 ? -3.553 25.969 12.297 1 98.69 87 ASP A CA 1
ATOM 683 C C . ASP A 1 87 ? -4.168 24.656 11.82 1 98.69 87 ASP A C 1
ATOM 685 O O . ASP A 1 87 ? -4.797 23.938 12.602 1 98.69 87 ASP A O 1
ATOM 689 N N . VAL A 1 88 ? -3.975 24.359 10.539 1 98.25 88 VAL A N 1
ATOM 690 C CA . VAL A 1 88 ? -4.465 23.109 9.984 1 98.25 88 VAL A CA 1
ATOM 691 C C . VAL A 1 88 ? -3.33 22.375 9.266 1 98.25 88 VAL A C 1
ATOM 693 O O . VAL A 1 88 ? -3.566 21.625 8.32 1 98.25 88 VAL A O 1
ATOM 696 N N . CYS A 1 89 ? -2.076 22.625 9.664 1 97.12 89 CYS A N 1
ATOM 697 C CA . CYS A 1 89 ? -0.904 22.016 9.047 1 97.12 89 CYS A CA 1
ATOM 698 C C . CYS A 1 89 ? -0.918 20.5 9.234 1 97.12 89 CYS A C 1
ATOM 700 O O . CYS A 1 89 ? -1.453 20 10.227 1 97.12 89 CYS A O 1
ATOM 702 N N . SER A 1 90 ? -0.221 19.828 8.375 1 95.12 90 SER A N 1
ATOM 703 C CA . SER A 1 90 ? -0.119 18.375 8.422 1 95.12 90 SER A CA 1
ATOM 704 C C . SER A 1 90 ? 1.006 17.938 9.352 1 95.12 90 SER A C 1
ATOM 706 O O . SER A 1 90 ? 1.258 16.734 9.508 1 95.12 90 SER A O 1
ATOM 708 N N . VAL A 1 91 ? 1.676 18.844 9.961 1 97.44 91 VAL A N 1
ATOM 709 C CA . VAL A 1 91 ? 2.643 18.625 11.031 1 97.44 91 VAL A CA 1
ATOM 710 C C . VAL A 1 91 ? 2.256 19.453 12.25 1 97.44 91 VAL A C 1
ATOM 712 O O . VAL A 1 91 ? 1.528 20.438 12.133 1 97.44 91 VAL A O 1
ATOM 715 N N . LYS A 1 92 ? 2.812 19.062 13.383 1 98.44 92 LYS A N 1
ATOM 716 C CA . LYS A 1 92 ? 2.209 19.75 14.516 1 98.44 92 LYS A CA 1
ATOM 717 C C . LYS A 1 92 ? 3.277 20.344 15.43 1 98.44 92 LYS A C 1
ATOM 719 O O . LYS A 1 92 ? 3.055 21.375 16.062 1 98.44 92 LYS A O 1
ATOM 724 N N . CYS A 1 93 ? 4.422 19.734 15.609 1 98.44 93 CYS A N 1
ATOM 725 C CA . CYS A 1 93 ? 5.453 20.312 16.453 1 98.44 93 CYS A CA 1
ATOM 726 C C . CYS A 1 93 ? 5.895 21.672 15.93 1 98.44 93 CYS A C 1
ATOM 728 O O . CYS A 1 93 ? 5.902 22.656 16.672 1 98.44 93 CYS A O 1
ATOM 730 N N . TYR A 1 94 ? 6.113 21.766 14.672 1 98.12 94 TYR A N 1
ATOM 731 C CA . TYR A 1 94 ? 6.656 22.969 14.047 1 98.12 94 TYR A CA 1
ATOM 732 C C . TYR A 1 94 ? 5.668 24.125 14.133 1 98.12 94 TYR A C 1
ATOM 734 O O . TYR A 1 94 ? 5.992 25.188 14.672 1 98.12 94 TYR A O 1
ATOM 742 N N . PRO A 1 95 ? 4.422 23.984 13.695 1 98.69 95 PRO A N 1
ATOM 743 C CA . PRO A 1 95 ? 3.504 25.125 13.773 1 98.69 95 PRO A CA 1
ATOM 744 C C . PRO A 1 95 ? 3.215 25.562 15.211 1 98.69 95 PRO A C 1
ATOM 746 O O . PRO A 1 95 ? 3.076 26.75 15.484 1 98.69 95 PRO A O 1
ATOM 749 N N . VAL A 1 96 ? 3.115 24.625 16.109 1 98.75 96 VAL A N 1
ATOM 750 C CA . VAL A 1 96 ? 2.85 24.969 17.5 1 98.75 96 VAL A CA 1
ATOM 751 C C . VAL A 1 96 ? 4.02 25.766 18.078 1 98.75 96 VAL A C 1
ATOM 753 O O . VAL A 1 96 ? 3.818 26.781 18.734 1 98.75 96 VAL A O 1
ATOM 756 N N . GLU A 1 97 ? 5.199 25.266 17.781 1 98.5 97 GLU A N 1
ATOM 757 C CA . GLU A 1 97 ? 6.391 25.969 18.25 1 98.5 97 GLU A CA 1
ATOM 758 C C . GLU A 1 97 ? 6.445 27.391 17.688 1 98.5 97 GLU A C 1
ATOM 760 O O . GLU A 1 97 ? 6.73 28.328 18.422 1 98.5 97 GLU A O 1
ATOM 765 N N . ILE A 1 98 ? 6.184 27.547 16.422 1 98.62 98 ILE A N 1
ATOM 766 C CA . ILE A 1 98 ? 6.223 28.844 15.758 1 98.62 98 ILE A CA 1
ATOM 767 C C . ILE A 1 98 ? 5.184 29.766 16.375 1 98.62 98 ILE A C 1
ATOM 769 O O . ILE A 1 98 ? 5.484 30.922 16.688 1 98.62 98 ILE A O 1
ATOM 773 N N . MET A 1 99 ? 4 29.297 16.578 1 98.75 99 MET A N 1
ATOM 774 C CA . MET A 1 99 ? 2.934 30.141 17.125 1 98.75 99 MET A CA 1
ATOM 775 C C . MET A 1 99 ? 3.238 30.547 18.562 1 98.75 99 MET A C 1
ATOM 777 O O . MET A 1 99 ? 3.07 31.703 18.938 1 98.75 99 MET A O 1
ATOM 781 N N . GLN A 1 100 ? 3.703 29.609 19.312 1 98.44 100 GLN A N 1
ATOM 782 C CA . GLN A 1 100 ? 4.02 29.891 20.719 1 98.44 100 GLN A CA 1
ATOM 783 C C . GLN A 1 100 ? 5.168 30.891 20.828 1 98.44 100 GLN A C 1
ATOM 785 O O . GLN A 1 100 ? 5.18 31.734 21.719 1 98.44 100 GLN A O 1
ATOM 790 N N . ALA A 1 101 ? 6.105 30.828 19.922 1 98.19 101 ALA A N 1
ATOM 791 C CA . ALA A 1 101 ? 7.293 31.672 19.953 1 98.19 101 ALA A CA 1
ATOM 792 C C . ALA A 1 101 ? 6.965 33.094 19.5 1 98.19 101 ALA A C 1
ATOM 794 O O . ALA A 1 101 ? 7.57 34.062 19.984 1 98.19 101 ALA A O 1
ATOM 795 N N . HIS A 1 102 ? 5.973 33.219 18.625 1 98.44 102 HIS A N 1
ATOM 796 C CA . HIS A 1 102 ? 5.883 34.531 17.953 1 98.44 102 HIS A CA 1
ATOM 797 C C . HIS A 1 102 ? 4.566 35.219 18.281 1 98.44 102 HIS A C 1
ATOM 799 O O . HIS A 1 102 ? 4.453 36.438 18.141 1 98.44 102 HIS A O 1
ATOM 805 N N . LEU A 1 103 ? 3.521 34.5 18.656 1 98.31 103 LEU A N 1
ATOM 806 C CA . LEU A 1 103 ? 2.25 35.125 18.984 1 98.31 103 LEU A CA 1
ATOM 807 C C . LEU A 1 103 ? 2.248 35.656 20.422 1 98.31 103 LEU A C 1
ATOM 809 O O . LEU A 1 103 ? 2.773 34.969 21.312 1 98.31 103 LEU A O 1
ATOM 813 N N . PRO A 1 104 ? 1.675 36.812 20.656 1 96.88 104 PRO A N 1
ATOM 814 C CA . PRO A 1 104 ? 1.601 37.312 22.031 1 96.88 104 PRO A CA 1
ATOM 815 C C . PRO A 1 104 ? 0.784 36.406 22.953 1 96.88 104 PRO A C 1
ATOM 817 O O . PRO A 1 104 ? -0.08 35.688 22.484 1 96.88 104 PRO A O 1
ATOM 820 N N . PRO A 1 105 ? 0.984 36.438 24.25 1 95.94 105 PRO A N 1
ATOM 821 C CA . PRO A 1 105 ? 0.29 35.594 25.219 1 95.94 105 PRO A CA 1
ATOM 822 C C . PRO A 1 105 ? -1.222 35.812 25.219 1 95.94 105 PRO A C 1
ATOM 824 O O . PRO A 1 105 ? -1.973 34.906 25.641 1 95.94 105 PRO A O 1
ATOM 827 N N . SER A 1 106 ? -1.627 36.906 24.719 1 96.62 106 SER A N 1
ATOM 828 C CA . SER A 1 106 ? -3.047 37.25 24.703 1 96.62 106 SER A CA 1
ATOM 829 C C . SER A 1 106 ? -3.773 36.531 23.578 1 96.62 106 SER A C 1
ATOM 831 O O . SER A 1 106 ? -5.004 36.562 23.5 1 96.62 106 SER A O 1
ATOM 833 N N . VAL A 1 107 ? -3.016 35.875 22.75 1 97.88 107 VAL A N 1
ATOM 834 C CA . VAL A 1 107 ? -3.598 35.156 21.625 1 97.88 107 VAL A CA 1
ATOM 835 C C . VAL A 1 107 ? -3.682 33.688 21.938 1 97.88 107 VAL A C 1
ATOM 837 O O . VAL A 1 107 ? -2.707 33.062 22.406 1 97.88 107 VAL A O 1
ATOM 840 N N . GLY A 1 108 ? -4.871 33.094 21.812 1 98.38 108 GLY A N 1
ATOM 841 C CA . GLY A 1 108 ? -5.035 31.656 21.938 1 98.38 108 GLY A CA 1
ATOM 842 C C . GLY A 1 108 ? -4.484 30.891 20.75 1 98.38 108 GLY A C 1
ATOM 843 O O . GLY A 1 108 ? -4.344 31.438 19.656 1 98.38 108 GLY A O 1
ATOM 844 N N . ILE A 1 109 ? -4.117 29.609 21 1 98.81 109 ILE A N 1
ATOM 845 C CA . ILE A 1 109 ? -3.545 28.734 19.984 1 98.81 109 ILE A CA 1
ATOM 846 C C . ILE A 1 109 ? -4.195 27.359 20.047 1 98.81 109 ILE A C 1
ATOM 848 O O . ILE A 1 109 ? -4.168 26.703 21.094 1 98.81 109 ILE A O 1
ATOM 852 N N . ILE A 1 110 ? -4.812 26.922 18.984 1 98.88 110 ILE A N 1
ATOM 853 C CA . ILE A 1 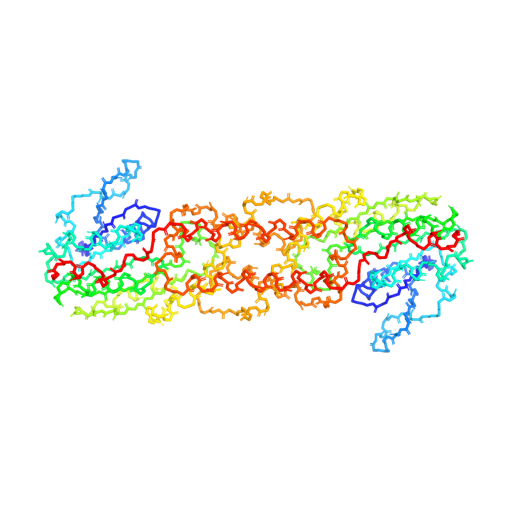110 ? -5.305 25.562 18.844 1 98.88 110 ILE A CA 1
ATOM 854 C C . ILE A 1 110 ? -4.625 24.891 17.641 1 98.88 110 ILE A C 1
ATOM 856 O O . ILE A 1 110 ? -4.566 25.469 16.562 1 98.88 110 ILE A O 1
ATOM 860 N N . ALA A 1 111 ? -4.055 23.75 17.891 1 98.88 111 ALA A N 1
ATOM 861 C CA . ALA A 1 111 ? -3.432 22.953 16.828 1 98.88 111 ALA A CA 1
ATOM 862 C C . ALA A 1 111 ? -4.395 21.906 16.281 1 98.88 111 ALA A C 1
ATOM 864 O O . ALA A 1 111 ? -4.996 21.156 17.047 1 98.88 111 ALA A O 1
ATOM 865 N N . THR A 1 112 ? -4.586 21.906 14.992 1 98.69 112 THR A N 1
ATOM 866 C CA . THR A 1 112 ? -5.449 20.891 14.383 1 98.69 112 THR A CA 1
ATOM 867 C C . THR A 1 112 ? -4.797 20.312 13.133 1 98.69 112 THR A C 1
ATOM 869 O O . THR A 1 112 ? -3.961 20.953 12.5 1 98.69 112 THR A O 1
ATOM 872 N N . HIS A 1 113 ? -5.102 19.094 12.859 1 97.81 113 HIS A N 1
ATOM 873 C CA . HIS A 1 113 ? -4.777 18.438 11.602 1 97.81 113 HIS A CA 1
ATOM 874 C C . HIS A 1 113 ? -5.961 17.625 11.078 1 97.81 113 HIS A C 1
ATOM 876 O O . HIS A 1 113 ? -6.16 16.484 11.477 1 97.81 113 HIS A O 1
ATOM 882 N N . PRO A 1 114 ? -6.711 18.281 10.188 1 95.62 114 PRO A N 1
ATOM 883 C CA . PRO A 1 114 ? -7.723 17.469 9.5 1 95.62 114 PRO A CA 1
ATOM 884 C C . PRO A 1 114 ? -7.109 16.344 8.68 1 95.62 114 PRO A C 1
ATOM 886 O O . PRO A 1 114 ? -6.246 16.594 7.836 1 95.62 114 PRO A O 1
ATOM 889 N N . LEU A 1 115 ? -7.48 15.18 8.898 1 91.75 115 LEU A N 1
ATOM 890 C CA . LEU A 1 115 ? -6.949 14.016 8.195 1 91.75 115 LEU A CA 1
ATOM 891 C C . LEU A 1 115 ? -7.832 13.648 7.008 1 91.75 115 LEU A C 1
ATOM 893 O O . LEU A 1 115 ? -8.047 12.469 6.73 1 91.75 115 LEU A O 1
ATOM 897 N N . PHE A 1 116 ? -8.391 14.641 6.43 1 86.25 116 PHE A N 1
ATOM 898 C CA . PHE A 1 116 ? -9.227 14.508 5.246 1 86.25 116 PHE A CA 1
ATOM 899 C C . PHE A 1 116 ? -9.055 15.711 4.324 1 86.25 116 PHE A C 1
ATOM 901 O O . PHE A 1 116 ? -8.578 16.766 4.75 1 86.25 116 PHE A O 1
ATOM 908 N N . GLY A 1 117 ? -9.445 15.477 3.078 1 83.62 117 GLY A N 1
ATOM 909 C CA . GLY A 1 117 ? -9.477 16.531 2.07 1 83.62 117 GLY A CA 1
ATOM 910 C C . GLY A 1 117 ? -10.695 16.453 1.173 1 83.62 117 GLY A C 1
ATOM 911 O O . GLY A 1 117 ? -11.664 15.758 1.486 1 83.62 117 GLY A O 1
ATOM 912 N N . PRO A 1 118 ? -10.625 17.297 0.179 1 78.31 118 PRO A N 1
ATOM 913 C CA . PRO A 1 118 ? -11.781 17.328 -0.723 1 78.31 118 PRO A CA 1
ATOM 914 C C . PRO A 1 118 ? -12.102 15.969 -1.326 1 78.31 118 PRO A C 1
ATOM 916 O O . PRO A 1 118 ? -13.258 15.664 -1.608 1 78.31 118 PRO A O 1
ATOM 919 N N . ASP A 1 119 ? -11.094 15.133 -1.445 1 72.81 119 ASP A N 1
ATOM 920 C CA . ASP A 1 119 ? -11.258 13.852 -2.127 1 72.81 119 ASP A CA 1
ATOM 921 C C . ASP A 1 119 ? -11.773 12.781 -1.167 1 72.81 119 ASP A C 1
ATOM 923 O O . ASP A 1 119 ? -12.242 11.727 -1.599 1 72.81 119 ASP A O 1
ATOM 927 N N . SER A 1 120 ? -11.742 12.938 0.078 1 66.12 120 SER A N 1
ATOM 928 C CA . SER A 1 120 ? -12.031 11.914 1.071 1 66.12 120 SER A CA 1
ATOM 929 C C . SER A 1 120 ? -13.414 12.102 1.679 1 66.12 120 SER A C 1
ATOM 931 O O . SER A 1 120 ? -13.852 11.305 2.512 1 66.12 120 SER A O 1
ATOM 933 N N . LEU A 1 121 ? -14.109 13.109 1.364 1 60.72 121 LEU A N 1
ATOM 934 C CA . LEU A 1 121 ? -15.336 13.469 2.059 1 60.72 121 LEU A CA 1
ATOM 935 C C . LEU A 1 121 ? -16.375 12.367 1.933 1 60.72 121 LEU A C 1
ATOM 937 O O . LEU A 1 121 ? -17.25 12.219 2.797 1 60.72 12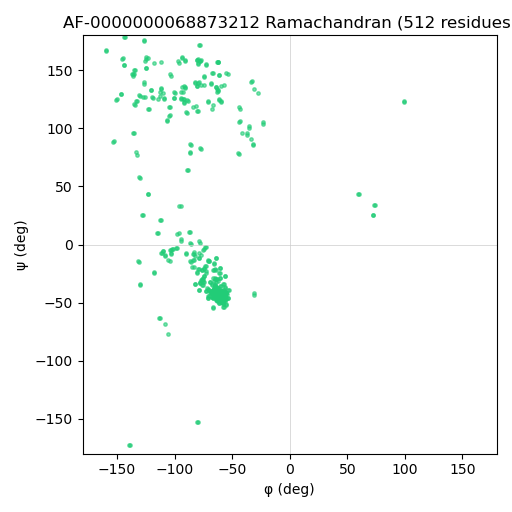1 LEU A O 1
ATOM 941 N N . GLN A 1 122 ? -16.297 11.57 0.931 1 58.72 122 GLN A N 1
ATOM 942 C CA . GLN A 1 122 ? -17.375 10.609 0.691 1 58.72 122 GLN A CA 1
ATOM 943 C C . GLN A 1 122 ? -17.016 9.234 1.251 1 58.72 122 GLN A C 1
ATOM 945 O O . GLN A 1 122 ? -17.844 8.32 1.228 1 58.72 122 GLN A O 1
ATOM 950 N N . LYS A 1 123 ? -15.93 9.109 1.731 1 62.41 123 LYS A N 1
ATOM 951 C CA . LYS A 1 123 ? -15.578 7.703 1.89 1 62.41 123 LYS A CA 1
ATOM 952 C C . LYS A 1 123 ? -15.648 7.281 3.354 1 62.41 123 LYS A C 1
ATOM 954 O O . LYS A 1 123 ? -16.375 6.344 3.701 1 62.41 123 LYS A O 1
ATOM 959 N N . ALA A 1 124 ? -14.688 7.617 4.199 1 68.69 124 ALA A N 1
ATOM 960 C CA . ALA A 1 124 ? -14.461 7.082 5.539 1 68.69 124 ALA A CA 1
ATOM 961 C C . ALA A 1 124 ? -14.727 8.141 6.605 1 68.69 124 ALA A C 1
ATOM 963 O O . ALA A 1 124 ? -14.977 9.305 6.285 1 68.69 124 ALA A O 1
ATOM 964 N N . GLN A 1 125 ? -15 7.652 7.754 1 84.56 125 GLN A N 1
ATOM 965 C CA . GLN A 1 125 ? -15.109 8.539 8.906 1 84.56 125 GLN A CA 1
ATOM 966 C C . GLN A 1 125 ? -13.992 9.578 8.914 1 84.56 125 GLN A C 1
ATOM 968 O O . GLN A 1 125 ? -12.812 9.219 8.93 1 84.56 125 GLN A O 1
ATOM 973 N N . LEU A 1 126 ? -14.445 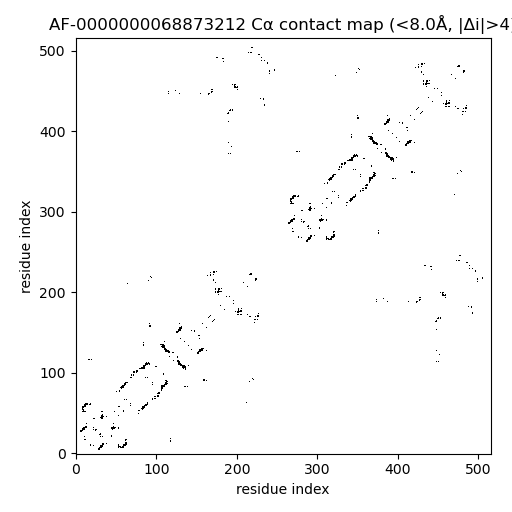10.844 8.805 1 90.62 126 LEU A N 1
ATOM 974 C CA . LEU A 1 126 ? -13.477 11.93 8.852 1 90.62 126 LEU A CA 1
ATOM 975 C C . LEU A 1 126 ? -12.859 12.047 10.242 1 90.62 126 LEU A C 1
ATOM 977 O O . LEU A 1 126 ? -13.547 11.867 11.25 1 90.62 126 LEU A O 1
ATOM 981 N N . LYS A 1 127 ? -11.594 12.273 10.289 1 93.75 127 LYS A N 1
ATOM 982 C CA . LYS A 1 127 ? -10.867 12.445 11.539 1 93.75 127 LYS A CA 1
ATOM 983 C C . LYS A 1 127 ? -10.102 13.766 11.562 1 93.75 127 LYS A C 1
ATOM 985 O O . LYS A 1 127 ? -9.695 14.273 10.508 1 93.75 127 LYS A O 1
ATOM 990 N N . MET A 1 128 ? -9.922 14.258 12.781 1 96.56 128 MET A N 1
ATOM 991 C CA . MET A 1 128 ? -9.125 15.469 12.977 1 96.56 128 MET A CA 1
ATOM 992 C C . MET A 1 128 ? -8.383 15.414 14.312 1 96.56 128 MET A C 1
ATOM 994 O O . MET A 1 128 ? -8.977 15.086 15.336 1 96.56 128 MET A O 1
ATOM 998 N N . MET A 1 129 ? -7.133 15.664 14.25 1 98.12 129 MET A N 1
ATOM 999 C CA . MET A 1 129 ? -6.359 15.836 15.477 1 98.12 129 MET A CA 1
ATOM 1000 C C . MET A 1 129 ? -6.531 17.234 16.031 1 98.12 129 MET A C 1
ATOM 1002 O O . MET A 1 129 ? -6.523 18.219 15.289 1 98.12 129 MET A O 1
ATOM 1006 N N . MET A 1 130 ? -6.723 17.391 17.328 1 98.75 130 MET A N 1
ATOM 1007 C CA . MET A 1 130 ? -6.797 18.688 17.984 1 98.75 130 MET A CA 1
ATOM 1008 C C . MET A 1 130 ? -5.984 18.703 19.281 1 98.75 130 MET A C 1
ATOM 1010 O O . MET A 1 130 ? -5.895 17.688 19.969 1 98.75 130 MET A O 1
ATOM 1014 N N . HIS A 1 131 ? -5.445 19.781 19.562 1 98.75 131 HIS A N 1
ATOM 1015 C CA . HIS A 1 131 ? -4.66 20 20.781 1 98.75 131 HIS A CA 1
ATOM 1016 C C . HIS A 1 131 ? -4.746 21.453 21.219 1 98.75 131 HIS A C 1
ATOM 1018 O O . HIS A 1 131 ? -4.527 22.375 20.422 1 98.75 131 HIS A O 1
ATOM 1024 N N . PRO A 1 132 ? -5.156 21.688 22.469 1 98.75 132 PRO A N 1
ATOM 1025 C CA . PRO A 1 132 ? -5.184 23.062 23 1 98.75 132 PRO A CA 1
ATOM 1026 C C . PRO A 1 132 ? -3.797 23.562 23.391 1 98.75 132 PRO A C 1
ATOM 1028 O O . PRO A 1 132 ? -3.463 23.594 24.578 1 98.75 132 PRO A O 1
ATOM 1031 N N . ALA A 1 133 ? -3.023 24.031 22.453 1 98.56 133 ALA A N 1
ATOM 1032 C CA . ALA A 1 133 ? -1.653 24.469 22.703 1 98.56 133 ALA A CA 1
ATOM 1033 C C . ALA A 1 133 ? -1.622 25.625 23.688 1 98.56 133 ALA A C 1
ATOM 1035 O O . ALA A 1 133 ? -0.705 25.734 24.516 1 98.56 133 ALA A O 1
ATOM 1036 N N . ARG A 1 134 ? -2.561 26.625 23.594 1 98.12 134 ARG A N 1
ATOM 1037 C CA . ARG A 1 134 ? -2.74 27.781 24.469 1 98.12 134 ARG A CA 1
ATOM 1038 C C . ARG A 1 134 ? -4.188 28.266 24.453 1 98.12 134 ARG A C 1
ATOM 1040 O O . ARG A 1 134 ? -4.531 29.188 23.703 1 98.12 134 ARG A O 1
ATOM 1047 N N . ASP A 1 135 ? -4.996 27.688 25.344 1 96.5 135 ASP A N 1
ATOM 1048 C CA . ASP A 1 135 ? -6.422 28 25.297 1 96.5 135 ASP A CA 1
ATOM 1049 C C . ASP A 1 135 ? -6.75 29.219 26.156 1 96.5 135 ASP A C 1
ATOM 1051 O O . ASP A 1 135 ? -7.59 29.141 27.062 1 96.5 135 ASP A O 1
ATOM 1055 N N . THR A 1 136 ? -6.238 30.312 25.812 1 93.44 136 THR A N 1
ATOM 1056 C CA . THR A 1 136 ? -6.309 31.562 26.562 1 93.44 136 THR A CA 1
ATOM 1057 C C . THR A 1 136 ? -7.754 32.031 26.688 1 93.44 136 THR A C 1
ATOM 1059 O O . THR A 1 136 ? -8.125 32.625 27.703 1 93.44 136 THR A O 1
ATOM 1062 N N . HIS A 1 137 ? -8.609 31.781 25.781 1 95.81 137 HIS A N 1
ATOM 1063 C CA . HIS A 1 137 ? -9.945 32.344 25.734 1 95.81 137 HIS A CA 1
ATOM 1064 C C . HIS A 1 137 ? -11.008 31.266 25.906 1 95.81 137 HIS A C 1
ATOM 1066 O O . HIS A 1 137 ? -12.188 31.5 25.594 1 95.81 137 HIS A O 1
ATOM 1072 N N . ASP A 1 138 ? -10.617 30.031 26.266 1 96.44 138 ASP A N 1
ATOM 1073 C CA . ASP A 1 138 ? -11.516 28.906 26.562 1 96.44 138 ASP A CA 1
ATOM 1074 C C . ASP A 1 138 ? -12.383 28.578 25.344 1 96.44 138 ASP A C 1
ATOM 1076 O O . ASP A 1 138 ? -13.609 28.484 25.469 1 96.44 138 ASP A O 1
ATOM 1080 N N . CYS A 1 139 ? -11.727 28.578 24.219 1 96.5 139 CYS A N 1
ATOM 1081 C CA . CYS A 1 139 ? -12.445 28.328 22.969 1 96.5 139 CYS A CA 1
ATOM 1082 C C . CYS A 1 139 ? -12.234 26.906 22.484 1 96.5 139 CYS A C 1
ATOM 1084 O O . CYS A 1 139 ? -12.906 26.453 21.547 1 96.5 139 CYS A O 1
ATOM 1086 N N . TYR A 1 140 ? -11.422 26.109 23.125 1 98.5 140 TYR A N 1
ATOM 1087 C CA . TYR A 1 140 ? -11.062 24.766 22.656 1 98.5 140 TYR A CA 1
ATOM 1088 C C . TYR A 1 140 ? -12.289 23.859 22.609 1 98.5 140 TYR A C 1
ATOM 1090 O O . TYR A 1 140 ? -12.547 23.219 21.578 1 98.5 140 TYR A O 1
ATOM 1098 N N . GLU A 1 141 ? -13.055 23.844 23.656 1 98.38 141 GLU A N 1
ATOM 1099 C CA . GLU A 1 141 ? -14.211 22.969 23.734 1 98.38 141 GLU A CA 1
ATOM 1100 C C . GLU A 1 141 ? -15.273 23.344 22.703 1 98.38 141 GLU A C 1
ATOM 1102 O O . GLU A 1 141 ? -15.969 22.469 22.172 1 98.38 141 GLU A O 1
ATOM 1107 N N . PHE A 1 142 ? -15.375 24.609 22.531 1 98 142 PHE A N 1
ATOM 1108 C CA . PHE A 1 142 ? -16.312 25.062 21.516 1 98 142 PHE A CA 1
ATOM 1109 C C . PHE A 1 142 ? -15.977 24.469 20.156 1 98 142 PHE A C 1
ATOM 1111 O O . PHE A 1 142 ? -16.828 23.891 19.484 1 98 142 PHE A O 1
ATOM 1118 N N . TRP A 1 143 ? -14.734 24.578 19.734 1 98.38 143 TRP A N 1
ATOM 1119 C CA . TRP A 1 143 ? -14.32 24.109 18.422 1 98.38 143 TRP A CA 1
ATOM 1120 C C . TRP A 1 143 ? -14.305 22.578 18.359 1 98.38 143 TRP A C 1
ATOM 1122 O O . TRP A 1 143 ? -14.656 22 17.328 1 98.38 143 TRP A O 1
ATOM 1132 N N . LYS A 1 144 ? -13.883 21.938 19.406 1 98.56 144 LYS A N 1
ATOM 1133 C CA . LYS A 1 144 ? -13.961 20.484 19.484 1 98.56 144 LYS A CA 1
ATOM 1134 C C . LYS A 1 144 ? -15.391 20 19.25 1 98.56 144 LYS A C 1
ATOM 1136 O O . LYS A 1 144 ? -15.617 19.094 18.453 1 98.56 144 LYS A O 1
ATOM 1141 N N . ASN A 1 145 ? -16.312 20.625 19.906 1 98.19 145 ASN A N 1
ATOM 1142 C CA . ASN A 1 145 ? -17.719 20.266 19.781 1 98.19 145 ASN A CA 1
ATOM 1143 C C . ASN A 1 145 ? -18.266 20.578 18.406 1 98.19 145 ASN A C 1
ATOM 1145 O O . ASN A 1 145 ? -19.062 19.828 17.859 1 98.19 145 ASN A O 1
ATOM 1149 N N . TYR A 1 146 ? -17.859 21.672 17.922 1 97.88 146 TYR A N 1
ATOM 1150 C CA . TYR A 1 146 ? -18.312 22.062 16.578 1 97.88 146 TYR A CA 1
ATOM 1151 C C . TYR A 1 146 ? -17.922 21 15.555 1 97.88 146 TYR A C 1
ATOM 1153 O O . TYR A 1 146 ? -18.781 20.484 14.836 1 97.88 146 TYR A O 1
ATOM 1161 N N . PHE A 1 147 ? -16.656 20.641 15.484 1 97.75 147 PHE A N 1
ATOM 1162 C CA . PHE A 1 147 ? -16.203 19.688 14.484 1 97.75 147 PHE A CA 1
ATOM 1163 C C . PHE A 1 147 ? -16.781 18.297 14.758 1 97.75 147 PHE A C 1
ATOM 1165 O O . PHE A 1 147 ? -17.094 17.547 13.82 1 97.75 147 PHE A O 1
ATOM 1172 N N . SER A 1 148 ? -16.938 17.984 15.977 1 97.44 148 SER A N 1
ATOM 1173 C CA . SER A 1 148 ? -17.594 16.719 16.312 1 97.44 148 SER A CA 1
ATOM 1174 C C . SER A 1 148 ? -19.031 16.688 15.789 1 97.44 148 SER A C 1
ATOM 1176 O O . SER A 1 148 ? -19.5 15.648 15.32 1 97.44 148 SER A O 1
ATOM 1178 N N . SER A 1 149 ? -19.688 17.766 15.898 1 96.44 149 SER A N 1
ATOM 1179 C CA . SER A 1 149 ? -21.078 17.844 15.453 1 96.44 149 SER A CA 1
ATOM 1180 C C . SER A 1 149 ? -21.188 17.656 13.945 1 96.44 149 SER A C 1
ATOM 1182 O O . SER A 1 149 ? -22.266 17.344 13.43 1 96.44 149 SER A O 1
ATOM 1184 N N . LYS A 1 150 ? -20.094 17.891 13.258 1 94.5 150 LYS A N 1
ATOM 1185 C CA . LYS A 1 150 ? -20.047 17.672 11.812 1 94.5 150 LYS A CA 1
ATOM 1186 C C . LYS A 1 150 ? -19.672 16.219 11.508 1 94.5 150 LYS A C 1
ATOM 1188 O O . LYS A 1 150 ? -19.25 15.906 10.383 1 94.5 150 LYS A O 1
ATOM 1193 N N . LYS A 1 151 ? -19.672 15.375 12.539 1 93.5 151 LYS A N 1
ATOM 1194 C CA . LYS A 1 151 ? -19.406 13.945 12.422 1 93.5 151 LYS A CA 1
ATOM 1195 C C . LYS A 1 151 ? -17.922 13.688 12.133 1 93.5 151 LYS A C 1
ATOM 1197 O O . LYS A 1 151 ? -17.578 12.703 11.469 1 93.5 151 LYS A O 1
ATOM 1202 N N . ILE A 1 152 ? -17.109 14.57 12.516 1 95 152 ILE A N 1
ATOM 1203 C CA . ILE A 1 152 ? -15.656 14.383 12.469 1 95 152 ILE A CA 1
ATOM 1204 C C . ILE A 1 152 ? -15.172 13.805 13.805 1 95 152 ILE A C 1
ATOM 1206 O O . ILE A 1 152 ? -15.438 14.375 14.867 1 95 152 ILE A O 1
ATOM 1210 N N . LYS A 1 153 ? -14.555 12.711 13.75 1 95.69 153 LYS A N 1
ATOM 1211 C CA . LYS A 1 153 ? -13.969 12.141 14.961 1 95.69 153 LYS A CA 1
ATOM 1212 C C . LYS A 1 153 ? -12.75 12.945 15.414 1 95.69 153 LYS A C 1
ATOM 1214 O O . LYS A 1 153 ? -11.781 13.078 14.664 1 95.69 153 LYS A O 1
ATOM 1219 N N . ILE A 1 154 ? -12.797 13.422 16.609 1 97.94 154 ILE A N 1
ATOM 1220 C CA . ILE A 1 154 ? -11.711 14.234 17.141 1 97.94 154 ILE A CA 1
ATOM 1221 C C . ILE A 1 154 ? -10.703 13.344 17.875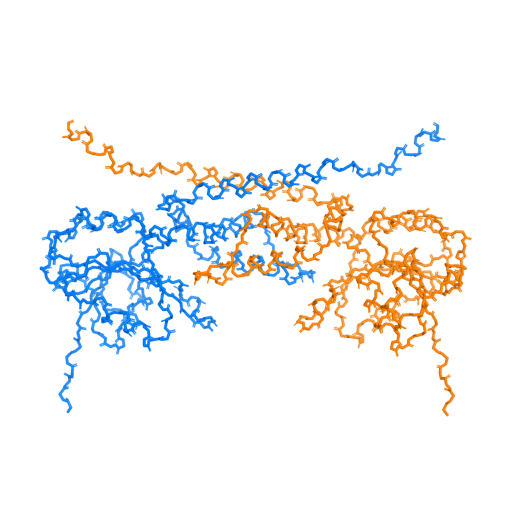 1 97.94 154 ILE A C 1
ATOM 1223 O O . ILE A 1 154 ? -11.086 12.555 18.734 1 97.94 154 ILE A O 1
ATOM 1227 N N . LEU A 1 155 ? -9.492 13.438 17.484 1 98 155 LEU A N 1
ATOM 1228 C CA . LEU A 1 155 ? -8.375 12.758 18.125 1 98 155 LEU A CA 1
ATOM 1229 C C . LEU A 1 155 ? -7.52 13.734 18.922 1 98 155 LEU A C 1
ATOM 1231 O O . LEU A 1 155 ? -6.758 14.508 18.344 1 98 155 LEU A O 1
ATOM 1235 N N . GLU A 1 156 ? -7.652 13.656 20.203 1 98.38 156 GLU A N 1
ATOM 1236 C CA . GLU A 1 156 ? -6.84 14.547 21.031 1 98.38 156 GLU A CA 1
ATOM 1237 C C . GLU A 1 156 ? -5.492 13.914 21.375 1 98.38 156 GLU A C 1
ATOM 1239 O O . GLU A 1 156 ? -5.438 12.812 21.922 1 98.38 156 GLU A O 1
ATOM 1244 N N . MET A 1 157 ? -4.477 14.602 21.047 1 98.06 157 MET A N 1
ATOM 1245 C CA . MET A 1 157 ? -3.119 14.156 21.328 1 98.06 157 MET A CA 1
ATOM 1246 C C . MET A 1 157 ? -2.141 15.328 21.297 1 98.06 157 MET A C 1
ATOM 1248 O O . MET A 1 157 ? -2.492 16.422 20.844 1 98.06 157 MET A O 1
ATOM 1252 N N . THR A 1 158 ? -0.935 15.156 21.781 1 98.25 158 THR A N 1
ATOM 1253 C CA . THR A 1 158 ? 0.085 16.203 21.766 1 98.25 158 THR A CA 1
ATOM 1254 C C . THR A 1 158 ? 0.701 16.328 20.375 1 98.25 158 THR A C 1
ATOM 1256 O O . THR A 1 158 ? 0.621 15.414 19.562 1 98.25 158 THR A O 1
ATOM 1259 N N . PRO A 1 159 ? 1.27 17.469 20.125 1 98.56 159 PRO A N 1
ATOM 1260 C CA . PRO A 1 159 ? 1.981 17.656 18.844 1 98.56 159 PRO A CA 1
ATOM 1261 C C . PRO A 1 159 ? 3.055 16.594 18.625 1 98.56 159 PRO A C 1
ATOM 1263 O O . PRO A 1 159 ? 3.193 16.078 17.516 1 98.56 159 PRO A O 1
ATOM 1266 N N . ASP A 1 160 ? 3.781 16.281 19.672 1 98.31 160 ASP A N 1
ATOM 1267 C CA . ASP A 1 160 ? 4.836 15.281 19.578 1 98.31 160 ASP A CA 1
ATOM 1268 C C . ASP A 1 160 ? 4.258 13.914 19.219 1 98.31 160 ASP A C 1
ATOM 1270 O O . ASP A 1 160 ? 4.766 13.227 18.328 1 98.31 160 ASP A O 1
ATOM 1274 N N . GLN A 1 161 ? 3.223 13.492 19.906 1 97.69 161 GLN A N 1
ATOM 1275 C CA . GLN A 1 161 ? 2.549 12.234 19.594 1 97.69 161 GLN A CA 1
ATOM 1276 C C . GLN A 1 161 ? 2.059 12.211 18.141 1 97.69 161 GLN A C 1
ATOM 1278 O O . GLN A 1 161 ? 2.256 11.227 17.438 1 97.69 161 GLN A O 1
ATOM 1283 N N . HIS A 1 162 ? 1.442 13.289 17.766 1 98.12 162 HIS A N 1
ATOM 1284 C CA . HIS A 1 162 ? 0.937 13.422 16.406 1 98.12 162 HIS A CA 1
ATOM 1285 C C . HIS A 1 162 ? 2.043 13.195 15.375 1 98.12 162 HIS A C 1
ATOM 1287 O O . HIS A 1 162 ? 1.885 12.391 14.453 1 98.12 162 HIS A O 1
ATOM 1293 N N . ASP A 1 163 ? 3.131 13.891 15.539 1 97.75 163 ASP A N 1
ATOM 1294 C CA . ASP A 1 163 ? 4.184 13.844 14.523 1 97.75 163 ASP A CA 1
ATOM 1295 C C . ASP A 1 163 ? 4.867 12.477 14.508 1 97.75 163 ASP A C 1
ATOM 1297 O O . ASP A 1 163 ? 5.305 12.008 13.461 1 97.75 163 ASP A O 1
ATOM 1301 N N . ARG A 1 164 ? 4.973 11.82 15.664 1 96.38 164 ARG A N 1
ATOM 1302 C CA . ARG A 1 164 ? 5.496 10.453 15.703 1 96.38 164 ARG A CA 1
ATOM 1303 C C . ARG A 1 164 ? 4.594 9.5 14.938 1 96.38 164 ARG A C 1
ATOM 1305 O O . ARG A 1 164 ? 5.07 8.703 14.117 1 96.38 164 ARG A O 1
ATOM 1312 N N . PHE A 1 165 ? 3.301 9.594 15.219 1 95.62 165 PHE A N 1
ATOM 1313 C CA . PHE A 1 165 ? 2.336 8.758 14.523 1 95.62 165 PHE A CA 1
ATOM 1314 C C . PHE A 1 165 ? 2.367 9.031 13.023 1 95.62 165 PHE A C 1
ATOM 1316 O O . PHE A 1 165 ? 2.381 8.102 12.211 1 95.62 165 PHE A O 1
ATOM 1323 N N . SER A 1 166 ? 2.398 10.281 12.664 1 95.88 166 SER A N 1
ATOM 1324 C CA . SER A 1 166 ? 2.354 10.695 11.266 1 95.88 166 SER A CA 1
ATOM 1325 C C . SER A 1 166 ? 3.588 10.219 10.508 1 95.88 166 SER A C 1
ATOM 1327 O O . SER A 1 166 ? 3.506 9.875 9.328 1 95.88 166 SER A O 1
ATOM 1329 N N . ALA A 1 167 ? 4.727 10.273 11.148 1 95.31 167 ALA A N 1
ATOM 1330 C CA . ALA A 1 167 ? 5.949 9.797 10.516 1 95.31 167 ALA A CA 1
ATOM 1331 C C . ALA A 1 167 ? 5.84 8.32 10.148 1 95.31 167 ALA A C 1
ATOM 1333 O O . ALA A 1 167 ? 6.172 7.922 9.031 1 95.31 167 ALA A O 1
ATOM 1334 N N . ARG A 1 168 ? 5.305 7.547 11.008 1 93.5 168 ARG A N 1
ATOM 1335 C CA . ARG A 1 168 ? 5.242 6.102 10.836 1 93.5 168 ARG A CA 1
ATOM 1336 C C . ARG A 1 168 ? 4.121 5.711 9.883 1 93.5 168 ARG A C 1
ATOM 1338 O O . ARG A 1 168 ? 4.148 4.633 9.289 1 93.5 168 ARG A O 1
ATOM 1345 N N . SER A 1 169 ? 3.17 6.551 9.711 1 93.5 169 SER A N 1
ATOM 1346 C CA . SER A 1 169 ? 2.021 6.215 8.875 1 93.5 169 SER A CA 1
ATOM 1347 C C . SER A 1 169 ? 1.988 7.07 7.617 1 93.5 169 SER A C 1
ATOM 1349 O O . SER A 1 169 ? 2.324 6.598 6.527 1 93.5 169 SER A O 1
ATOM 1351 N N . GLN A 1 170 ? 1.846 8.391 7.773 1 90.75 170 GLN A N 1
ATOM 1352 C CA . GLN A 1 170 ? 1.655 9.281 6.633 1 90.75 170 GLN A CA 1
ATOM 1353 C C . GLN A 1 170 ? 2.938 9.406 5.812 1 90.75 170 GLN A C 1
ATOM 1355 O O . GLN A 1 170 ? 2.902 9.344 4.582 1 90.75 170 GLN A O 1
ATOM 1360 N N . SER A 1 171 ? 4.031 9.562 6.492 1 93.5 171 SER A N 1
ATOM 1361 C CA . SER A 1 171 ? 5.289 9.742 5.77 1 93.5 171 SER A CA 1
ATOM 1362 C C . SER A 1 171 ? 5.629 8.5 4.945 1 93.5 171 SER A C 1
ATOM 1364 O O . SER A 1 171 ? 6.012 8.609 3.779 1 93.5 171 SER A O 1
ATOM 1366 N N . ILE A 1 172 ? 5.43 7.375 5.543 1 95.69 172 ILE A N 1
ATOM 1367 C CA . ILE A 1 172 ? 5.738 6.117 4.871 1 95.69 172 ILE A CA 1
ATOM 1368 C C . ILE A 1 172 ? 4.773 5.906 3.707 1 95.69 172 ILE A C 1
ATOM 1370 O O . ILE A 1 172 ? 5.184 5.512 2.613 1 95.69 172 ILE A O 1
ATOM 1374 N N . THR A 1 173 ? 3.516 6.211 3.932 1 95.69 173 THR A N 1
ATOM 1375 C CA . THR A 1 173 ? 2.494 6.074 2.9 1 95.69 173 THR A CA 1
ATOM 1376 C C . THR A 1 173 ? 2.83 6.938 1.688 1 95.69 173 THR A C 1
ATOM 1378 O O . THR A 1 173 ? 2.832 6.453 0.555 1 95.69 173 THR A O 1
ATOM 1381 N N . HIS A 1 174 ? 3.131 8.18 1.947 1 95.31 174 HIS A N 1
ATOM 1382 C CA . HIS A 1 174 ? 3.477 9.102 0.869 1 95.31 174 HIS A CA 1
ATOM 1383 C C . HIS A 1 174 ? 4.758 8.664 0.167 1 95.31 174 HIS A C 1
ATOM 1385 O O . HIS A 1 174 ? 4.863 8.758 -1.059 1 95.31 174 HIS A O 1
ATOM 1391 N N . PHE A 1 175 ? 5.723 8.203 0.938 1 96.88 175 PHE A N 1
ATOM 1392 C CA . PHE A 1 175 ? 7.008 7.789 0.394 1 96.88 175 PHE A CA 1
ATOM 1393 C C . PHE A 1 175 ? 6.836 6.613 -0.557 1 96.88 175 PHE A C 1
ATOM 1395 O O . PHE A 1 175 ? 7.359 6.629 -1.675 1 96.88 175 PHE A O 1
ATOM 1402 N N . ILE A 1 176 ? 6.062 5.621 -0.179 1 98 176 ILE A N 1
ATOM 1403 C CA . ILE A 1 176 ? 5.816 4.434 -0.991 1 98 176 ILE A CA 1
ATOM 1404 C C . ILE A 1 176 ? 5.031 4.82 -2.244 1 98 176 ILE A C 1
ATOM 1406 O O . ILE A 1 176 ? 5.383 4.406 -3.354 1 98 176 ILE A O 1
ATOM 1410 N N . GLY A 1 177 ? 3.992 5.613 -2.082 1 97.25 177 GLY A N 1
ATOM 1411 C CA . GLY A 1 177 ? 3.215 6.062 -3.227 1 97.25 177 GLY A CA 1
ATOM 1412 C C . GLY A 1 177 ? 4.047 6.777 -4.27 1 97.25 177 GLY A C 1
ATOM 1413 O O . GLY A 1 177 ? 3.951 6.48 -5.461 1 97.25 177 GLY A O 1
ATOM 1414 N N . ARG A 1 178 ? 4.875 7.707 -3.812 1 96.44 178 ARG A N 1
ATOM 1415 C CA . ARG A 1 178 ? 5.715 8.469 -4.73 1 96.44 178 ARG A CA 1
ATOM 1416 C C . ARG A 1 178 ? 6.75 7.574 -5.398 1 96.44 178 ARG A C 1
ATOM 1418 O O . ARG A 1 178 ? 7.105 7.785 -6.562 1 96.44 178 ARG A O 1
ATOM 1425 N N . THR A 1 179 ? 7.324 6.637 -4.66 1 97.69 179 THR A N 1
ATOM 1426 C CA . THR A 1 179 ? 8.273 5.688 -5.234 1 97.69 179 THR A CA 1
ATOM 1427 C C . THR A 1 179 ? 7.621 4.875 -6.348 1 97.69 179 THR A C 1
ATOM 1429 O O . THR A 1 179 ? 8.211 4.695 -7.418 1 97.69 179 THR A O 1
ATOM 1432 N N . LEU A 1 180 ? 6.395 4.367 -6.125 1 97.94 180 LEU A N 1
ATOM 1433 C CA . LEU A 1 180 ? 5.648 3.621 -7.133 1 97.94 180 LEU A CA 1
ATOM 1434 C C . LEU A 1 180 ? 5.414 4.473 -8.375 1 97.94 180 LEU A C 1
ATOM 1436 O O . LEU A 1 180 ? 5.48 3.971 -9.5 1 97.94 180 LEU A O 1
ATOM 1440 N N . GLU A 1 181 ? 5.113 5.742 -8.156 1 96.75 181 GLU A N 1
ATOM 1441 C CA . GLU A 1 181 ? 4.938 6.66 -9.281 1 96.75 181 GLU A CA 1
ATOM 1442 C C . GLU A 1 181 ? 6.219 6.781 -10.102 1 96.75 181 GLU A C 1
ATOM 1444 O O . GLU A 1 181 ? 6.176 6.742 -11.336 1 96.75 181 GLU A O 1
ATOM 1449 N N . LEU A 1 182 ? 7.344 6.965 -9.43 1 95.38 182 LEU A N 1
ATOM 1450 C CA . LEU A 1 182 ? 8.633 7.082 -10.102 1 95.38 182 LEU A CA 1
ATOM 1451 C C . LEU A 1 182 ? 8.953 5.82 -10.898 1 95.38 182 LEU A C 1
ATOM 1453 O O . LEU A 1 182 ? 9.609 5.883 -11.938 1 95.38 182 LEU A O 1
ATOM 1457 N N . MET A 1 183 ? 8.43 4.695 -10.438 1 95.69 183 MET A N 1
ATOM 1458 C CA . MET A 1 183 ? 8.641 3.416 -11.109 1 95.69 183 MET A CA 1
ATOM 1459 C C . MET A 1 183 ? 7.719 3.279 -12.32 1 95.69 183 MET A C 1
ATOM 1461 O O . MET A 1 183 ? 7.871 2.354 -13.117 1 95.69 183 MET A O 1
ATOM 1465 N N . GLY A 1 184 ? 6.801 4.145 -12.406 1 95.75 184 GLY A N 1
ATOM 1466 C CA . GLY A 1 184 ? 5.836 4.043 -13.484 1 95.75 184 GLY A CA 1
ATOM 1467 C C . GLY A 1 184 ? 4.836 2.922 -13.289 1 95.75 184 GLY A C 1
ATOM 1468 O O . GLY A 1 184 ? 4.41 2.285 -14.258 1 95.75 184 GLY A O 1
ATOM 1469 N N 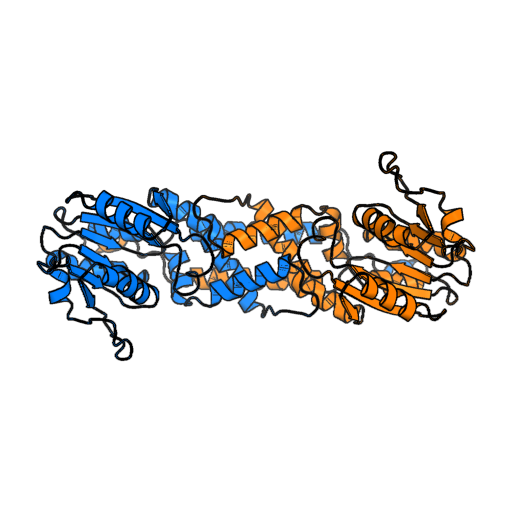. SER A 1 185 ? 4.434 2.621 -12.055 1 96.44 185 SER A N 1
ATOM 1470 C CA . SER A 1 185 ? 3.5 1.544 -11.75 1 96.44 185 SER A CA 1
ATOM 1471 C C . SER A 1 185 ? 2.125 1.816 -12.352 1 96.44 185 SER A C 1
ATOM 1473 O O . SER A 1 185 ? 1.644 2.951 -12.32 1 96.44 185 SER A O 1
ATOM 1475 N N . GLN A 1 186 ? 1.549 0.823 -12.938 1 95.81 186 GLN A N 1
ATOM 1476 C CA . GLN A 1 186 ? 0.242 0.921 -13.578 1 95.81 186 GLN A CA 1
ATOM 1477 C C . GLN A 1 186 ? -0.556 -0.368 -13.398 1 95.81 186 GLN A C 1
ATOM 1479 O O . GLN A 1 186 ? 0.021 -1.438 -13.203 1 95.81 186 GLN A O 1
ATOM 1484 N N . SER A 1 187 ? -1.812 -0.198 -13.461 1 94.94 187 SER A N 1
ATOM 1485 C CA . SER A 1 187 ? -2.699 -1.353 -13.375 1 94.94 187 SER A CA 1
ATOM 1486 C C . SER A 1 187 ? -2.457 -2.324 -14.523 1 94.94 187 SER A C 1
ATOM 1488 O O . SER A 1 187 ? -2.074 -1.914 -15.617 1 94.94 187 SER A O 1
ATOM 1490 N N . THR A 1 188 ? -2.621 -3.578 -14.211 1 90.56 188 THR A N 1
ATOM 1491 C CA . THR A 1 188 ? -2.568 -4.645 -15.211 1 90.56 188 THR A CA 1
ATOM 1492 C C . THR A 1 188 ? -3.826 -5.508 -15.141 1 90.56 188 THR A C 1
ATOM 1494 O O . THR A 1 188 ? -4.664 -5.324 -14.258 1 90.56 188 THR A O 1
ATOM 1497 N N . GLU A 1 189 ? -3.926 -6.445 -16.047 1 88.19 189 GLU A N 1
ATOM 1498 C CA . GLU A 1 189 ? -5.062 -7.363 -16.078 1 88.19 189 GLU A CA 1
ATOM 1499 C C . GLU A 1 189 ? -5.012 -8.336 -14.898 1 88.19 189 GLU A C 1
ATOM 1501 O O . GLU A 1 189 ? -6.031 -8.914 -14.523 1 88.19 189 GLU A O 1
ATOM 1506 N N . MET A 1 190 ? -3.895 -8.414 -14.227 1 90.81 190 MET A N 1
ATOM 1507 C CA . MET A 1 190 ? -3.709 -9.445 -13.211 1 90.81 190 MET A CA 1
ATOM 1508 C C . MET A 1 190 ? -3.633 -8.828 -11.82 1 90.81 190 MET A C 1
ATOM 1510 O O . MET A 1 190 ? -3.113 -9.445 -10.883 1 90.81 190 MET A O 1
ATOM 1514 N N . ASP A 1 191 ? -4.148 -7.652 -11.734 1 90.38 191 ASP A N 1
ATOM 1515 C CA . ASP A 1 191 ? -4.008 -6.969 -10.445 1 90.38 191 ASP A CA 1
ATOM 1516 C C . ASP A 1 191 ? -4.668 -7.766 -9.328 1 90.38 191 ASP A C 1
ATOM 1518 O O . ASP A 1 191 ? -5.828 -8.164 -9.438 1 90.38 191 ASP A O 1
ATOM 1522 N N . THR A 1 192 ? -3.914 -8.086 -8.32 1 86.81 192 THR A N 1
ATOM 1523 C CA . THR A 1 192 ? -4.461 -8.625 -7.082 1 86.81 192 THR A CA 1
ATOM 1524 C C . THR A 1 192 ? -5.051 -7.512 -6.223 1 86.81 192 THR A C 1
ATOM 1526 O O . THR A 1 192 ? -4.875 -6.328 -6.52 1 86.81 192 THR A O 1
ATOM 1529 N N . ILE A 1 193 ? -5.699 -7.867 -5.191 1 87.25 193 ILE A N 1
ATOM 1530 C CA . ILE A 1 193 ? -6.246 -6.887 -4.258 1 87.25 193 ILE A CA 1
ATOM 1531 C C . ILE A 1 193 ? -5.113 -6.098 -3.611 1 87.25 193 ILE A C 1
ATOM 1533 O O . ILE A 1 193 ? -5.215 -4.883 -3.436 1 87.25 193 ILE A O 1
ATOM 1537 N N . GLY A 1 194 ? -4.07 -6.797 -3.232 1 90.81 194 GLY A N 1
ATOM 1538 C CA . GLY A 1 194 ? -2.916 -6.137 -2.643 1 90.81 194 GLY A CA 1
ATOM 1539 C C . GLY A 1 194 ? -2.309 -5.078 -3.547 1 90.81 194 GLY A C 1
ATOM 1540 O O . GLY A 1 194 ? -1.989 -3.977 -3.094 1 90.81 194 GLY A O 1
ATOM 1541 N N . TYR A 1 195 ? -2.205 -5.367 -4.805 1 94.25 195 TYR A N 1
ATOM 1542 C CA . TYR A 1 195 ? -1.614 -4.414 -5.734 1 94.25 195 TYR A CA 1
ATOM 1543 C C . TYR A 1 195 ? -2.557 -3.242 -5.988 1 94.25 195 TYR A C 1
ATOM 1545 O O . TYR A 1 195 ? -2.113 -2.102 -6.137 1 94.25 195 TYR A O 1
ATOM 1553 N N . LYS A 1 196 ? -3.814 -3.543 -6.098 1 93.69 196 LYS A N 1
ATOM 1554 C CA . LYS A 1 196 ? -4.793 -2.469 -6.238 1 93.69 196 LYS A CA 1
ATOM 1555 C C . LYS A 1 196 ? -4.703 -1.486 -5.074 1 93.69 196 LYS A C 1
ATOM 1557 O O . LYS A 1 196 ? -4.84 -0.276 -5.266 1 93.69 196 LYS A O 1
ATOM 1562 N N . ASN A 1 197 ? -4.488 -2.027 -3.879 1 94.81 197 ASN A N 1
ATOM 1563 C CA . ASN A 1 197 ? -4.297 -1.178 -2.709 1 94.81 197 ASN A CA 1
ATOM 1564 C C . ASN A 1 197 ? -3.072 -0.282 -2.861 1 94.81 197 ASN A C 1
ATOM 1566 O O . ASN A 1 197 ? -3.107 0.894 -2.496 1 94.81 197 ASN A O 1
ATOM 1570 N N . LEU A 1 198 ? -2.002 -0.843 -3.389 1 97.12 198 LEU A N 1
ATOM 1571 C CA . LEU A 1 198 ? -0.797 -0.052 -3.615 1 97.12 198 LEU A CA 1
ATOM 1572 C C . LEU A 1 198 ? -1.053 1.044 -4.645 1 97.12 198 LEU A C 1
ATOM 1574 O O . LEU A 1 198 ? -0.602 2.178 -4.477 1 97.12 198 LEU A O 1
ATOM 1578 N N . LEU A 1 199 ? -1.771 0.68 -5.672 1 96.88 199 LEU A N 1
ATOM 1579 C CA . LEU A 1 199 ? -2.084 1.665 -6.699 1 96.88 199 LEU A CA 1
ATOM 1580 C C . LEU A 1 199 ? -2.965 2.775 -6.141 1 96.88 199 LEU A C 1
ATOM 1582 O O . LEU A 1 199 ? -2.83 3.938 -6.531 1 96.88 199 LEU A O 1
ATOM 1586 N N . ALA A 1 200 ? -3.834 2.404 -5.27 1 93.94 200 ALA A N 1
ATOM 1587 C CA . ALA A 1 200 ? -4.676 3.402 -4.613 1 93.94 200 ALA A CA 1
ATOM 1588 C C . ALA A 1 200 ? -3.836 4.352 -3.764 1 93.94 200 ALA A C 1
ATOM 1590 O O . ALA A 1 200 ? -4.082 5.562 -3.748 1 93.94 200 ALA A O 1
ATOM 1591 N N . VAL A 1 201 ? -2.926 3.779 -3.082 1 94.88 201 VAL A N 1
ATOM 1592 C CA . VAL A 1 201 ? -1.998 4.586 -2.293 1 94.88 201 VAL A CA 1
ATOM 1593 C C . VAL A 1 201 ? -1.264 5.566 -3.201 1 94.88 201 VAL A C 1
ATOM 1595 O O . VAL A 1 201 ? -1.176 6.758 -2.895 1 94.88 201 VAL A O 1
ATOM 1598 N N . MET A 1 202 ? -0.751 5.047 -4.285 1 96.06 202 MET A N 1
ATOM 1599 C CA . MET A 1 202 ? -0.037 5.879 -5.25 1 96.06 202 MET A CA 1
ATOM 1600 C C . MET A 1 202 ? -0.93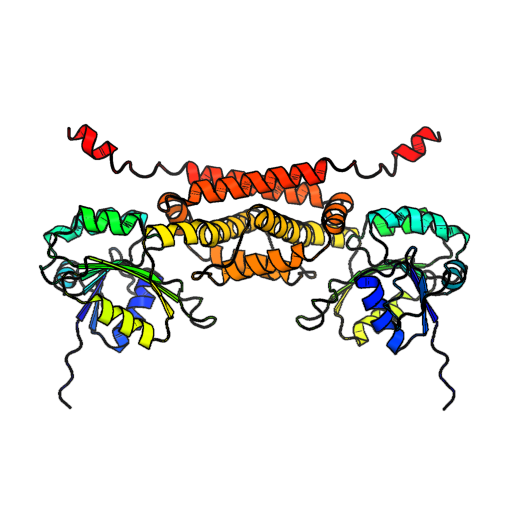3 6.992 -5.777 1 96.06 202 MET A C 1
ATOM 1602 O O . MET A 1 202 ? -0.533 8.156 -5.801 1 96.06 202 MET A O 1
ATOM 1606 N N . ALA A 1 203 ? -2.143 6.66 -6.152 1 93.44 203 ALA A N 1
ATOM 1607 C CA . ALA A 1 203 ? -3.074 7.629 -6.719 1 93.44 203 ALA A CA 1
ATOM 1608 C C . ALA A 1 203 ? -3.402 8.727 -5.711 1 93.44 203 ALA A C 1
ATOM 1610 O O . ALA A 1 203 ? -3.414 9.914 -6.059 1 93.44 203 ALA A O 1
ATOM 1611 N N . GLN A 1 204 ? -3.596 8.375 -4.52 1 87.75 204 GLN A N 1
ATOM 1612 C CA . GLN A 1 204 ? -3.99 9.312 -3.475 1 87.75 204 GLN A CA 1
ATOM 1613 C C . GLN A 1 204 ? -2.838 10.242 -3.107 1 87.75 204 GLN A C 1
ATOM 1615 O O . GLN A 1 204 ? -3.031 11.453 -2.951 1 87.75 204 GLN A O 1
ATOM 1620 N N . THR A 1 205 ? -1.678 9.688 -2.934 1 90.19 205 THR A N 1
ATOM 1621 C CA . THR A 1 205 ? -0.53 10.453 -2.459 1 90.19 205 THR A CA 1
ATOM 1622 C C . THR A 1 205 ? 0.019 11.344 -3.568 1 90.19 205 THR A C 1
ATOM 1624 O O . THR A 1 205 ? 0.539 12.43 -3.299 1 90.19 205 THR A O 1
ATOM 1627 N N . CYS A 1 206 ? -0.18 10.93 -4.801 1 88.44 206 CYS A N 1
ATOM 1628 C CA . CYS A 1 206 ? 0.387 11.68 -5.914 1 88.44 206 CYS A CA 1
ATOM 1629 C C . CYS A 1 206 ? -0.587 12.742 -6.406 1 88.44 206 CYS A C 1
ATOM 1631 O O . CYS A 1 206 ? -0.234 13.578 -7.246 1 88.44 206 CYS A O 1
ATOM 1633 N N . ASN A 1 207 ? -1.772 12.68 -5.867 1 80.69 207 ASN A N 1
ATOM 1634 C CA . ASN A 1 207 ? -2.723 13.75 -6.125 1 80.69 207 ASN A CA 1
ATOM 1635 C C . ASN A 1 207 ? -2.371 15.016 -5.34 1 80.69 207 ASN A C 1
ATOM 1637 O O . ASN A 1 207 ? -2.824 16.109 -5.68 1 80.69 207 ASN A O 1
ATOM 1641 N N . ASP A 1 208 ? -1.609 14.812 -4.312 1 76.94 208 ASP A N 1
ATOM 1642 C CA . ASP A 1 208 ? -1.129 15.953 -3.533 1 76.94 208 ASP A CA 1
ATOM 1643 C C . ASP A 1 208 ? 0.061 16.625 -4.215 1 76.94 208 ASP A C 1
ATOM 1645 O O . ASP A 1 208 ? 0.789 15.984 -4.977 1 76.94 208 ASP A O 1
ATOM 1649 N N . LYS A 1 209 ? 0.185 17.859 -3.863 1 80 209 LYS A N 1
ATOM 1650 C CA . LYS A 1 209 ? 1.282 18.609 -4.457 1 80 209 LYS A CA 1
ATOM 1651 C C . LYS A 1 209 ? 2.633 18.094 -3.975 1 80 209 LYS A C 1
ATOM 1653 O O . LYS A 1 209 ? 2.764 17.656 -2.828 1 80 209 LYS A O 1
ATOM 1658 N N . TRP A 1 210 ? 3.586 18.188 -4.84 1 86.94 210 TRP A N 1
ATOM 1659 C CA . TRP A 1 210 ? 4.961 17.812 -4.539 1 86.94 210 TRP A CA 1
ATOM 1660 C C . TRP A 1 210 ? 5.496 18.594 -3.346 1 86.94 210 TRP A C 1
ATOM 1662 O O . TRP A 1 210 ? 6.191 18.047 -2.49 1 86.94 210 TRP A O 1
ATOM 1672 N N . ASP A 1 211 ? 5.078 19.797 -3.203 1 86.38 211 ASP A N 1
ATOM 1673 C CA . ASP A 1 211 ? 5.531 20.656 -2.113 1 86.38 211 ASP A CA 1
ATOM 1674 C C . ASP A 1 211 ? 5.055 20.125 -0.763 1 86.38 211 ASP A C 1
ATOM 1676 O O . ASP A 1 211 ? 5.785 20.203 0.23 1 86.38 211 ASP A O 1
ATOM 1680 N N . LEU A 1 212 ? 3.871 19.688 -0.8 1 86.56 212 LEU A N 1
ATOM 1681 C CA . LEU A 1 212 ? 3.352 19.141 0.446 1 86.56 212 LEU A CA 1
ATOM 1682 C C . LEU A 1 212 ? 4.156 17.906 0.876 1 86.56 212 LEU A C 1
ATOM 1684 O O . LEU A 1 212 ? 4.484 17.766 2.055 1 86.56 212 LEU A O 1
ATOM 1688 N N . PHE A 1 213 ? 4.465 17.094 -0.075 1 89.69 213 PHE A N 1
ATOM 1689 C CA . PHE A 1 213 ? 5.273 15.906 0.197 1 89.69 213 PHE A CA 1
ATOM 1690 C C . PHE A 1 213 ? 6.605 16.297 0.829 1 89.69 213 PHE A C 1
ATOM 1692 O O . PHE A 1 213 ? 7 15.727 1.848 1 89.69 213 PHE A O 1
ATOM 1699 N N . LEU A 1 214 ? 7.188 17.281 0.301 1 90.38 214 LEU A N 1
ATOM 1700 C CA . LEU A 1 214 ? 8.477 17.734 0.814 1 90.38 214 LEU A CA 1
ATOM 1701 C C . LEU A 1 214 ? 8.312 18.359 2.199 1 90.38 214 LEU A C 1
ATOM 1703 O O . LEU A 1 214 ? 9.141 18.125 3.082 1 90.38 214 LEU A O 1
ATOM 1707 N N . ASP A 1 215 ? 7.301 19.125 2.383 1 91.56 215 ASP A N 1
ATOM 1708 C CA . ASP A 1 215 ? 7.043 19.781 3.658 1 91.56 215 ASP A CA 1
ATOM 1709 C C . ASP A 1 215 ? 6.852 18.766 4.777 1 91.56 215 ASP A C 1
ATOM 1711 O O . ASP A 1 215 ? 7.328 18.969 5.895 1 91.56 215 ASP A O 1
ATOM 1715 N N . LEU A 1 216 ? 6.133 17.672 4.48 1 90.56 216 LEU A N 1
ATOM 1716 C CA . LEU A 1 216 ? 5.875 16.625 5.469 1 90.56 216 LEU A CA 1
ATOM 1717 C C . LEU A 1 216 ? 7.18 16.031 5.98 1 90.56 216 LEU A C 1
ATOM 1719 O O . LEU A 1 216 ? 7.297 15.703 7.164 1 90.56 216 LEU A O 1
ATOM 1723 N N . LYS A 1 217 ? 8.047 15.953 5.109 1 90.25 217 LYS A N 1
ATOM 1724 C CA . LYS A 1 217 ? 9.328 15.359 5.473 1 90.25 217 LYS A CA 1
ATOM 1725 C C . LYS A 1 217 ? 10.242 16.375 6.152 1 90.25 217 LYS A C 1
ATOM 1727 O O . LYS A 1 217 ? 10.93 16.062 7.121 1 90.25 217 LYS A O 1
ATOM 1732 N N . ARG A 1 218 ? 10.133 17.547 5.742 1 90.88 218 ARG A N 1
ATOM 1733 C CA . ARG A 1 218 ? 11.031 18.594 6.219 1 90.88 218 ARG A CA 1
ATOM 1734 C C . ARG A 1 218 ? 10.625 19.062 7.613 1 90.88 218 ARG A C 1
ATOM 1736 O O . ARG A 1 218 ? 11.492 19.375 8.438 1 90.88 218 ARG A O 1
ATOM 1743 N N . PHE A 1 219 ? 9.383 19.031 7.871 1 94.62 219 PHE A N 1
ATOM 1744 C CA . PHE A 1 219 ? 8.938 19.75 9.062 1 94.62 219 PHE A CA 1
ATOM 1745 C C . PHE A 1 219 ? 8.445 18.766 10.117 1 94.62 219 PHE A C 1
ATOM 1747 O O . PHE A 1 219 ? 8.109 19.172 11.234 1 94.62 219 PHE A O 1
ATOM 1754 N N . ASN A 1 220 ? 8.359 17.516 9.773 1 96.25 220 ASN A N 1
ATOM 1755 C CA . ASN A 1 220 ? 8.164 16.484 10.789 1 96.25 220 ASN A CA 1
ATOM 1756 C C . ASN A 1 220 ? 9.5 15.961 11.312 1 96.25 220 ASN A C 1
ATOM 1758 O O . ASN A 1 220 ? 10.273 15.352 10.562 1 96.25 220 ASN A O 1
ATOM 1762 N N . PRO A 1 221 ? 9.805 16.203 12.555 1 96.25 221 PRO A N 1
ATOM 1763 C CA . PRO A 1 221 ? 11.141 15.883 13.062 1 96.25 221 PRO A CA 1
ATOM 1764 C C . PRO A 1 221 ? 11.438 14.383 13.031 1 96.25 221 PRO A C 1
ATOM 1766 O O . PRO A 1 221 ? 12.602 13.984 13.141 1 96.25 221 PRO A O 1
ATOM 1769 N N . TYR A 1 222 ? 10.523 13.516 12.812 1 96.62 222 TYR A N 1
ATOM 1770 C CA . TYR A 1 222 ? 10.711 12.07 12.883 1 96.62 222 TYR A CA 1
ATOM 1771 C C 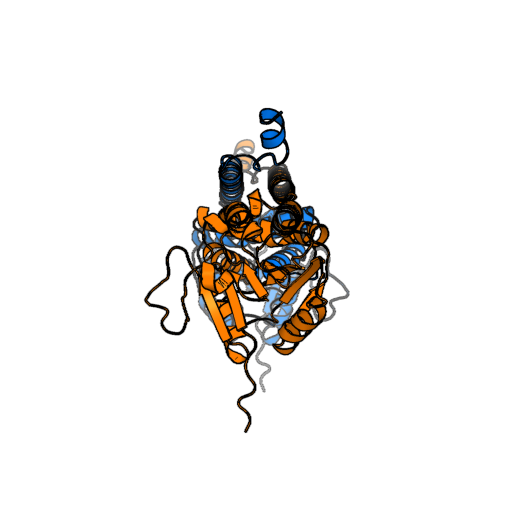. TYR A 1 222 ? 10.68 11.445 11.492 1 96.62 222 TYR A C 1
ATOM 1773 O O . TYR A 1 222 ? 10.969 10.266 11.328 1 96.62 222 TYR A O 1
ATOM 1781 N N . ALA A 1 223 ? 10.305 12.188 10.469 1 95.62 223 ALA A N 1
ATOM 1782 C CA . ALA A 1 223 ? 10.047 11.656 9.133 1 95.62 223 ALA A CA 1
ATOM 1783 C C . ALA A 1 223 ? 11.328 11.094 8.516 1 95.62 223 ALA A C 1
ATOM 1785 O O . ALA A 1 223 ? 11.328 9.992 7.969 1 95.62 223 ALA A O 1
ATOM 1786 N N . ALA A 1 224 ? 12.398 11.82 8.633 1 93.44 224 ALA A N 1
ATOM 1787 C CA . ALA A 1 224 ? 13.656 11.406 8.016 1 93.44 224 ALA A CA 1
ATOM 1788 C C . ALA A 1 224 ? 14.125 10.07 8.578 1 93.44 224 ALA A C 1
ATOM 1790 O O . ALA A 1 224 ? 14.539 9.188 7.824 1 93.44 224 ALA A O 1
ATOM 1791 N N . GLN A 1 225 ? 14.094 10.016 9.859 1 95.31 225 GLN A N 1
ATOM 1792 C CA . GLN A 1 225 ? 14.516 8.773 10.508 1 95.31 225 GLN A CA 1
ATOM 1793 C C . GLN A 1 225 ? 13.641 7.605 10.078 1 95.31 225 GLN A C 1
ATOM 1795 O O . GLN A 1 225 ? 14.141 6.512 9.812 1 95.31 225 GLN A O 1
ATOM 1800 N N . THR A 1 226 ? 12.367 7.777 10.016 1 96.19 226 THR A N 1
ATOM 1801 C CA . THR A 1 226 ? 11.414 6.727 9.664 1 96.19 226 THR A CA 1
ATOM 1802 C C . THR A 1 226 ? 11.625 6.262 8.227 1 96.19 226 THR A C 1
ATOM 1804 O O . THR A 1 226 ? 11.648 5.062 7.957 1 96.19 226 THR A O 1
ATOM 1807 N N . ILE A 1 227 ? 11.789 7.18 7.305 1 96.25 227 ILE A N 1
ATOM 1808 C CA . ILE A 1 227 ? 12.039 6.859 5.906 1 96.25 227 ILE A CA 1
ATOM 1809 C C . ILE A 1 227 ? 13.367 6.109 5.777 1 96.25 227 ILE A C 1
ATOM 1811 O O . ILE A 1 227 ? 13.461 5.129 5.035 1 96.25 227 ILE A O 1
ATOM 1815 N N . GLY A 1 228 ? 14.352 6.602 6.484 1 96.19 228 GLY A N 1
ATOM 1816 C CA . GLY A 1 228 ? 15.633 5.902 6.512 1 96.19 228 GLY A CA 1
ATOM 1817 C C . GLY A 1 228 ? 15.508 4.461 6.965 1 96.19 228 GLY A C 1
ATOM 1818 O O . GLY A 1 228 ? 16.141 3.568 6.391 1 96.19 228 GLY A O 1
ATOM 1819 N N . GLU A 1 229 ? 14.766 4.238 7.969 1 97.38 229 GLU A N 1
ATOM 1820 C CA . GLU A 1 229 ? 14.531 2.887 8.469 1 97.38 229 GLU A CA 1
ATOM 1821 C C . GLU A 1 229 ? 13.867 2.016 7.406 1 97.38 229 GLU A C 1
ATOM 1823 O O . GLU A 1 229 ? 14.227 0.848 7.238 1 97.38 229 GLU A O 1
ATOM 1828 N N . PHE A 1 230 ? 12.883 2.553 6.742 1 98 230 PHE A N 1
ATOM 1829 C CA . PHE A 1 230 ? 12.203 1.823 5.684 1 98 230 PHE A CA 1
ATOM 1830 C C . PHE A 1 230 ? 13.188 1.372 4.613 1 98 230 PHE A C 1
ATOM 1832 O O . PHE A 1 230 ? 13.156 0.217 4.18 1 98 230 PHE A O 1
ATOM 1839 N N . ILE A 1 231 ? 14.016 2.264 4.176 1 97.44 231 ILE A N 1
ATOM 1840 C CA . ILE A 1 231 ? 15 1.967 3.137 1 97.44 231 ILE A CA 1
ATOM 1841 C C . ILE A 1 231 ? 15.984 0.914 3.643 1 97.44 231 ILE A C 1
ATOM 1843 O O . ILE A 1 231 ? 16.312 -0.037 2.926 1 97.44 231 ILE A O 1
ATOM 1847 N N . GLU A 1 232 ? 16.422 1.055 4.844 1 97.69 232 GLU A N 1
ATOM 1848 C CA . GLU A 1 232 ? 17.344 0.096 5.441 1 97.69 232 GLU A CA 1
ATOM 1849 C C . GLU A 1 232 ? 16.734 -1.303 5.488 1 97.69 232 GLU A C 1
ATOM 1851 O O . GLU A 1 232 ? 17.391 -2.283 5.133 1 97.69 232 GLU A O 1
ATOM 1856 N N . LYS A 1 233 ? 15.508 -1.405 5.973 1 97.69 233 LYS A N 1
ATOM 1857 C CA . LYS A 1 233 ? 14.82 -2.691 6.039 1 97.69 233 LYS A CA 1
ATOM 1858 C C . LYS A 1 233 ? 14.609 -3.273 4.645 1 97.69 233 LYS A C 1
ATOM 1860 O O . LYS A 1 233 ? 14.68 -4.492 4.457 1 97.69 233 LYS A O 1
ATOM 1865 N N . SER A 1 234 ? 14.32 -2.406 3.678 1 97.44 234 SER A N 1
ATOM 1866 C CA . SER A 1 234 ? 14.18 -2.842 2.293 1 97.44 234 SER A CA 1
ATOM 1867 C C . SER A 1 234 ? 15.469 -3.459 1.77 1 97.44 234 SER A C 1
ATOM 1869 O O . SER A 1 234 ? 15.453 -4.531 1.163 1 97.44 234 SER A O 1
ATOM 1871 N N . ILE A 1 235 ? 16.547 -2.803 2.018 1 96.31 235 ILE A N 1
ATOM 1872 C CA . ILE A 1 235 ? 17.859 -3.277 1.57 1 96.31 235 ILE A CA 1
ATOM 1873 C C . ILE A 1 235 ? 18.188 -4.598 2.264 1 96.31 235 ILE A C 1
ATOM 1875 O O . ILE A 1 235 ? 18.688 -5.527 1.628 1 96.31 235 ILE A O 1
ATOM 1879 N N . HIS A 1 236 ? 17.938 -4.684 3.529 1 95.56 236 HIS A N 1
ATOM 1880 C CA . HIS A 1 236 ? 18.141 -5.91 4.285 1 95.56 236 HIS A CA 1
ATOM 1881 C C . HIS A 1 236 ? 17.359 -7.07 3.688 1 95.56 236 HIS A C 1
ATOM 1883 O O . HIS A 1 236 ? 17.891 -8.164 3.498 1 95.56 236 HIS A O 1
ATOM 1889 N N . LEU A 1 237 ? 16.125 -6.805 3.43 1 94.5 237 LEU A N 1
ATOM 1890 C CA . LEU A 1 237 ? 15.25 -7.832 2.865 1 94.5 237 LEU A CA 1
ATOM 1891 C C . LEU A 1 237 ? 15.766 -8.289 1.503 1 94.5 237 LEU A C 1
ATOM 1893 O O . LEU A 1 237 ? 15.766 -9.484 1.207 1 94.5 237 LEU A O 1
ATOM 1897 N N . GLN A 1 238 ? 16.141 -7.344 0.658 1 93.25 238 GLN A N 1
ATOM 1898 C CA . GLN A 1 238 ? 16.703 -7.676 -0.647 1 93.25 238 GLN A CA 1
ATOM 1899 C C . GLN A 1 238 ? 17.906 -8.594 -0.509 1 93.25 238 GLN A C 1
ATOM 1901 O O . GLN A 1 238 ? 18.078 -9.539 -1.289 1 93.25 238 GLN A O 1
ATOM 1906 N N . LYS A 1 239 ? 18.766 -8.32 0.47 1 91.38 239 LYS A N 1
ATOM 1907 C CA . LYS A 1 239 ? 19.953 -9.141 0.721 1 91.38 239 LYS A CA 1
ATOM 1908 C C . LYS A 1 239 ? 19.562 -10.555 1.14 1 91.38 239 LYS A C 1
ATOM 1910 O O . LYS A 1 239 ? 20.188 -11.531 0.73 1 91.38 239 LYS A O 1
ATOM 1915 N N . GLU A 1 240 ? 18.547 -10.672 1.954 1 87.5 240 GLU A N 1
ATOM 1916 C CA . GLU A 1 240 ? 18.078 -11.984 2.396 1 87.5 240 GLU A CA 1
ATOM 1917 C C . GLU A 1 240 ? 17.562 -12.812 1.222 1 87.5 240 GLU A C 1
ATOM 1919 O O . GLU A 1 240 ? 17.766 -14.023 1.175 1 87.5 240 GLU A O 1
ATOM 1924 N N . ILE A 1 241 ? 16.922 -12.164 0.31 1 87 241 ILE A N 1
ATOM 1925 C CA . ILE A 1 241 ? 16.391 -12.836 -0.876 1 87 241 ILE A CA 1
ATOM 1926 C C . ILE A 1 241 ? 17.547 -13.328 -1.748 1 87 241 ILE A C 1
ATOM 1928 O O . ILE A 1 241 ? 17.484 -14.43 -2.291 1 87 241 ILE A O 1
ATOM 1932 N N . THR A 1 242 ? 18.578 -12.508 -1.858 1 81.25 242 THR A N 1
ATOM 1933 C CA . THR A 1 242 ? 19.688 -12.797 -2.756 1 81.25 242 THR A CA 1
ATOM 1934 C C . THR A 1 242 ? 20.594 -13.883 -2.168 1 81.25 242 THR A C 1
ATOM 1936 O O . THR A 1 242 ? 21.25 -14.609 -2.906 1 81.25 242 THR A O 1
ATOM 1939 N N . LYS A 1 243 ? 20.766 -13.914 -0.802 1 76.75 243 LYS A N 1
ATOM 1940 C CA . LYS A 1 243 ? 21.578 -14.945 -0.159 1 76.75 243 LYS A CA 1
ATOM 1941 C C . LYS A 1 243 ? 21.078 -16.344 -0.517 1 76.75 243 LYS A C 1
ATOM 1943 O O . LYS A 1 243 ? 21.844 -17.297 -0.535 1 76.75 243 LYS A O 1
ATOM 1948 N N . LEU A 1 244 ? 19.906 -16.406 -0.597 1 67.25 244 LEU A N 1
ATOM 1949 C CA . LEU A 1 244 ? 19.344 -17.719 -0.936 1 67.25 244 LEU A CA 1
ATOM 1950 C C . LEU A 1 244 ? 19.703 -18.109 -2.365 1 67.25 244 LEU A C 1
ATOM 1952 O O . LEU A 1 244 ? 19.859 -17.234 -3.23 1 67.25 244 LEU A O 1
ATOM 1956 N N . SER A 1 245 ? 20.516 -19.266 -2.652 1 53.03 245 SER A N 1
ATOM 1957 C CA . SER A 1 245 ? 21.219 -19.859 -3.791 1 53.03 245 SER A CA 1
ATOM 1958 C C . SER A 1 245 ? 20.562 -19.469 -5.109 1 53.03 245 SER A C 1
ATOM 1960 O O . SER A 1 245 ? 19.328 -19.344 -5.176 1 53.03 245 SER A O 1
ATOM 1962 N N . PRO A 1 246 ? 21.469 -18.938 -6.16 1 48.5 246 PRO A N 1
ATOM 1963 C CA . PRO A 1 246 ? 21.172 -18.672 -7.57 1 48.5 246 PRO A CA 1
ATOM 1964 C C . PRO A 1 246 ? 20.156 -19.656 -8.148 1 48.5 246 PRO A C 1
ATOM 1966 O O . PRO A 1 246 ? 19.984 -20.766 -7.617 1 48.5 246 PRO A O 1
ATOM 1969 N N . PHE A 1 247 ? 19.266 -19.188 -8.969 1 48.25 247 PHE A N 1
ATOM 1970 C CA . PHE A 1 247 ? 18.5 -20.062 -9.867 1 48.25 247 PHE A CA 1
ATOM 1971 C C . PHE A 1 247 ? 19.25 -21.375 -10.109 1 48.25 247 PHE A C 1
ATOM 1973 O O . PHE A 1 247 ? 20.453 -21.359 -10.359 1 48.25 247 PHE A O 1
ATOM 1980 N N . PRO A 1 248 ? 18.969 -22.422 -9.633 1 41.47 248 PRO A N 1
ATOM 1981 C CA . PRO A 1 248 ? 19.703 -23.562 -10.18 1 41.47 248 PRO A CA 1
ATOM 1982 C C . PRO A 1 248 ? 19.984 -23.422 -11.672 1 41.47 248 PRO A C 1
ATOM 1984 O O . PRO A 1 248 ? 19.125 -22.953 -12.43 1 41.47 248 PRO A O 1
ATOM 1987 N N . ASP A 1 249 ? 21.203 -23.047 -12.062 1 37.84 249 ASP A N 1
ATOM 1988 C CA . ASP A 1 249 ? 21.625 -23.031 -13.461 1 37.84 249 ASP A CA 1
ATOM 1989 C C . ASP A 1 249 ? 20.922 -24.141 -14.258 1 37.84 249 ASP A C 1
ATOM 1991 O O . ASP A 1 249 ? 21.094 -25.328 -13.969 1 37.84 249 ASP A O 1
ATOM 1995 N N . ALA A 1 250 ? 19.797 -24.109 -14.812 1 36.91 250 ALA A N 1
ATOM 1996 C CA . ALA A 1 250 ? 19.438 -25.094 -15.844 1 36.91 250 ALA A CA 1
ATOM 1997 C C . ALA A 1 250 ? 20.672 -25.531 -16.625 1 36.91 250 ALA A C 1
ATOM 1999 O O . ALA A 1 250 ? 20.766 -26.688 -17.031 1 36.91 250 ALA A O 1
ATOM 2000 N N . SER A 1 251 ? 21.562 -24.594 -17.016 1 34.81 251 SER A N 1
ATOM 2001 C CA . SER A 1 251 ? 22.719 -24.891 -17.859 1 34.81 251 SER A CA 1
ATOM 2002 C C . SER A 1 251 ? 23.828 -25.562 -17.062 1 34.81 251 SER A C 1
ATOM 2004 O O . SER A 1 251 ? 24.672 -26.25 -17.625 1 34.81 251 SER A O 1
ATOM 2006 N N . ARG A 1 252 ? 24.109 -25.406 -15.82 1 35.41 252 ARG A N 1
ATOM 2007 C CA . ARG A 1 252 ? 25.344 -25.953 -15.266 1 35.41 252 ARG A CA 1
ATOM 2008 C C . ARG A 1 252 ? 25.188 -27.453 -14.961 1 35.41 252 ARG A C 1
ATOM 2010 O O . ARG A 1 252 ? 26.172 -28.141 -14.695 1 35.41 252 ARG A O 1
ATOM 2017 N N . GLU A 1 253 ? 24.047 -28.016 -14.727 1 33.66 253 GLU A N 1
ATOM 2018 C CA . GLU A 1 253 ? 24.062 -29.484 -14.633 1 33.66 253 GLU A CA 1
ATOM 2019 C C . GLU A 1 253 ? 24.234 -30.109 -16.016 1 33.66 253 GLU A C 1
ATOM 2021 O O . GLU A 1 253 ? 24.562 -31.297 -16.125 1 33.66 253 GLU A O 1
ATOM 2026 N N . GLN A 1 254 ? 24.031 -29.562 -17.156 1 29.73 254 GLN A N 1
ATOM 2027 C CA . GLN A 1 254 ? 24.516 -30.219 -18.375 1 29.73 254 GLN A CA 1
ATOM 2028 C C . GLN A 1 254 ? 26.031 -30.109 -18.5 1 29.73 254 GLN A C 1
ATOM 2030 O O . GLN A 1 254 ? 26.641 -30.781 -19.328 1 29.73 254 GLN A O 1
ATOM 2035 N N . ALA A 1 255 ? 26.75 -29.188 -17.922 1 35.84 255 ALA A N 1
ATOM 2036 C CA . ALA A 1 255 ? 28.203 -29.203 -18.156 1 35.84 255 ALA A CA 1
ATOM 2037 C C . ALA A 1 255 ? 28.859 -30.359 -17.422 1 35.84 255 ALA A C 1
ATOM 2039 O O . ALA A 1 255 ? 30 -30.719 -17.719 1 35.84 255 ALA A O 1
ATOM 2040 N N . LYS A 1 256 ? 28.406 -30.625 -16.312 1 35.72 256 LYS A N 1
ATOM 2041 C CA . LYS A 1 256 ? 29.25 -31.688 -15.781 1 35.72 256 LYS A CA 1
ATOM 2042 C C . LYS A 1 256 ? 28.938 -33.031 -16.453 1 35.72 256 LYS A C 1
ATOM 2044 O O . LYS A 1 256 ? 29.609 -34.031 -16.188 1 35.72 256 LYS A O 1
ATOM 2049 N N . GLU A 1 257 ? 27.703 -33.094 -16.766 1 26.53 257 GLU A N 1
ATOM 2050 C CA . GLU A 1 257 ? 27.578 -34.406 -17.375 1 26.53 257 GLU A CA 1
ATOM 2051 C C . GLU A 1 257 ? 28.094 -34.406 -18.812 1 26.53 257 GLU A C 1
ATOM 2053 O O . GLU A 1 257 ? 28.062 -35.438 -19.5 1 26.53 257 GLU A O 1
ATOM 2058 N N . ARG A 1 258 ? 28.625 -33.125 -19.156 1 24.8 258 ARG A N 1
ATOM 2059 C CA . ARG A 1 258 ? 29.531 -33.406 -20.25 1 24.8 258 ARG A CA 1
ATOM 2060 C C . ARG A 1 258 ? 30.969 -33.562 -19.75 1 24.8 258 ARG A C 1
ATOM 2062 O O . ARG A 1 258 ? 31.391 -32.844 -18.844 1 24.8 258 ARG A O 1
ATOM 2069 N N . MET B 1 1 ? -31.812 -42.625 -12.398 1 36.12 1 MET B N 1
ATOM 2070 C CA . MET B 1 1 ? -30.906 -41.594 -12.844 1 36.12 1 MET B CA 1
ATOM 2071 C C . MET B 1 1 ? -29.5 -42.125 -13.055 1 36.12 1 MET B C 1
ATOM 2073 O O . MET B 1 1 ? -28.938 -42.781 -12.164 1 36.12 1 MET B O 1
ATOM 2077 N N . ASN B 1 2 ? -29.047 -42.594 -14.148 1 39.09 2 ASN B N 1
ATOM 2078 C CA . ASN B 1 2 ? -27.75 -43.188 -14.445 1 39.09 2 ASN B CA 1
ATOM 2079 C C . ASN B 1 2 ? -26.625 -42.406 -13.758 1 39.09 2 ASN B C 1
ATOM 2081 O O . ASN B 1 2 ? -26.469 -41.219 -13.969 1 39.09 2 ASN B O 1
ATOM 2085 N N . PRO B 1 3 ? -26.125 -42.75 -12.633 1 46.88 3 PRO B N 1
ATOM 2086 C CA . PRO B 1 3 ? -25.141 -42 -11.867 1 46.88 3 PRO B CA 1
ATOM 2087 C C . PRO B 1 3 ? -24 -41.469 -12.742 1 46.88 3 PRO B C 1
ATOM 2089 O O . PRO B 1 3 ? -23.359 -42.219 -13.477 1 46.88 3 PRO B O 1
ATOM 2092 N N . ARG B 1 4 ? -24.203 -40.375 -13.477 1 54.72 4 ARG B N 1
ATOM 2093 C CA . ARG B 1 4 ? -23.188 -39.812 -14.359 1 54.72 4 ARG B CA 1
ATOM 2094 C C . ARG B 1 4 ? -21.797 -39.938 -13.758 1 54.72 4 ARG B C 1
ATOM 2096 O O . ARG B 1 4 ? -21.547 -39.5 -12.633 1 54.72 4 ARG B O 1
ATOM 2103 N N . ILE B 1 5 ? -21.031 -41 -14.078 1 65.75 5 ILE B N 1
ATOM 2104 C CA . ILE B 1 5 ? -19.672 -41.312 -13.641 1 65.75 5 ILE B CA 1
ATOM 2105 C C . ILE B 1 5 ? -18.797 -40.062 -13.711 1 65.75 5 ILE B C 1
ATOM 2107 O O . ILE B 1 5 ? -18.625 -39.469 -14.781 1 65.75 5 ILE B O 1
ATOM 2111 N N . LYS B 1 6 ? -18.5 -39.5 -12.594 1 79.62 6 LYS B N 1
ATOM 2112 C CA . LYS B 1 6 ? -17.641 -38.312 -12.516 1 79.62 6 LYS B CA 1
ATOM 2113 C C . LYS B 1 6 ? -16.25 -38.625 -13.047 1 79.62 6 LYS B C 1
ATOM 2115 O O . LYS B 1 6 ? -15.703 -39.688 -12.805 1 79.62 6 LYS B O 1
ATOM 2120 N N . LYS B 1 7 ? -15.844 -37.719 -13.875 1 91.38 7 LYS B N 1
ATOM 2121 C CA . LYS B 1 7 ? -14.438 -37.781 -14.273 1 91.38 7 LYS B CA 1
ATOM 2122 C C . LYS B 1 7 ? -13.523 -37.656 -13.062 1 91.38 7 LYS B C 1
ATOM 2124 O O . LYS B 1 7 ? -13.805 -36.906 -12.133 1 91.38 7 LYS B O 1
ATOM 2129 N N . SER B 1 8 ? -12.484 -38.5 -13.039 1 96.06 8 SER B N 1
ATOM 2130 C CA . SER B 1 8 ? -11.539 -38.5 -11.922 1 96.06 8 SER B CA 1
ATOM 2131 C C . SER B 1 8 ? -10.359 -37.562 -12.188 1 96.06 8 SER B C 1
ATOM 2133 O O . SER B 1 8 ? -9.828 -37.531 -13.297 1 96.06 8 SER B O 1
ATOM 2135 N N . ILE B 1 9 ? -9.992 -36.812 -11.188 1 97.94 9 ILE B N 1
ATOM 2136 C CA . ILE B 1 9 ? -8.898 -35.875 -11.25 1 97.94 9 ILE B CA 1
ATOM 2137 C C . ILE B 1 9 ? -7.918 -36.125 -10.102 1 97.94 9 ILE B C 1
ATOM 2139 O O . ILE B 1 9 ? -8.328 -36.469 -9 1 97.94 9 ILE B O 1
ATOM 2143 N N . GLY B 1 10 ? -6.652 -36.031 -10.406 1 98.56 10 GLY B N 1
ATOM 2144 C CA . GLY B 1 10 ? -5.625 -36.156 -9.383 1 98.56 10 GLY B CA 1
ATOM 2145 C C . GLY B 1 10 ? -5.023 -34.812 -9 1 98.56 10 GLY B C 1
ATOM 2146 O O . GLY B 1 10 ? -4.898 -33.906 -9.836 1 98.56 10 GLY B O 1
ATOM 2147 N N . ILE B 1 11 ? -4.648 -34.656 -7.734 1 98.81 11 ILE B N 1
ATOM 2148 C CA . ILE B 1 11 ? -3.896 -33.5 -7.234 1 98.81 11 ILE B CA 1
ATOM 2149 C C . ILE B 1 11 ? -2.658 -34 -6.48 1 98.81 11 ILE B C 1
ATOM 2151 O O . ILE B 1 11 ? -2.746 -34.906 -5.648 1 98.81 11 ILE B O 1
ATOM 2155 N N . ILE B 1 12 ? -1.546 -33.5 -6.863 1 98.75 12 ILE B N 1
ATOM 2156 C CA . ILE B 1 12 ? -0.319 -33.719 -6.113 1 98.75 12 ILE B CA 1
ATOM 2157 C C . ILE B 1 12 ? 0.058 -32.469 -5.32 1 98.75 12 ILE B C 1
ATOM 2159 O O . ILE B 1 12 ? 0.393 -31.453 -5.898 1 98.75 12 ILE B O 1
ATOM 2163 N N . GLY B 1 13 ? 0.104 -32.594 -3.986 1 98 13 GLY B N 1
ATOM 2164 C CA . GLY B 1 13 ? 0.3 -31.469 -3.094 1 98 13 GLY B CA 1
ATOM 2165 C C . GLY B 1 13 ? -0.992 -30.953 -2.482 1 98 13 GLY B C 1
ATOM 2166 O O . GLY B 1 13 ? -1.922 -30.578 -3.201 1 98 13 GLY B O 1
ATOM 2167 N N . CYS B 1 14 ? -1.031 -30.922 -1.204 1 96.62 14 CYS B N 1
ATOM 2168 C CA . CYS B 1 14 ? -2.232 -30.469 -0.505 1 96.62 14 CYS B CA 1
ATOM 2169 C C . CYS B 1 14 ? -1.894 -29.438 0.555 1 96.62 14 CYS B C 1
ATOM 2171 O O . CYS B 1 14 ? -2.211 -29.609 1.732 1 96.62 14 CYS B O 1
ATOM 2173 N N . GLY B 1 15 ? -1.271 -28.375 0.085 1 91.88 15 GLY B N 1
ATOM 2174 C CA . GLY B 1 15 ? -1.141 -27.203 0.921 1 91.88 15 GLY B CA 1
ATOM 2175 C C . GLY B 1 15 ? -2.395 -26.344 0.947 1 91.88 15 GLY B C 1
ATOM 2176 O O . GLY B 1 15 ? -3.5 -26.859 0.753 1 91.88 15 GLY B O 1
ATOM 2177 N N . ARG B 1 16 ? -2.215 -25.094 1.184 1 87.44 16 ARG B N 1
ATOM 2178 C CA . ARG B 1 16 ? -3.354 -24.188 1.306 1 87.44 16 ARG B CA 1
ATOM 2179 C C . ARG B 1 16 ? -4.18 -24.172 0.025 1 87.44 16 ARG B C 1
ATOM 2181 O O . ARG B 1 16 ? -5.398 -24.359 0.065 1 87.44 16 ARG B O 1
ATOM 2188 N N . PHE B 1 17 ? -3.447 -24.016 -1.09 1 92.12 17 PHE B N 1
ATOM 2189 C CA . PHE B 1 17 ? -4.219 -23.922 -2.322 1 92.12 17 PHE B CA 1
ATOM 2190 C C . PHE B 1 17 ? -4.676 -25.312 -2.781 1 92.12 17 PHE B C 1
ATOM 2192 O O . PHE B 1 17 ? -5.766 -25.453 -3.336 1 92.12 17 PHE B O 1
ATOM 2199 N N . GLY B 1 18 ? -3.818 -26.344 -2.635 1 95.62 18 GLY B N 1
ATOM 2200 C CA . GLY B 1 18 ? -4.207 -27.703 -3.004 1 95.62 18 GLY B CA 1
ATOM 2201 C C . GLY B 1 18 ? -5.5 -28.156 -2.355 1 95.62 18 GLY B C 1
ATOM 2202 O O . GLY B 1 18 ? -6.336 -28.781 -3 1 95.62 18 GLY B O 1
ATOM 2203 N N . ALA B 1 19 ? -5.652 -27.781 -1.139 1 94.81 19 ALA B N 1
ATOM 2204 C CA . ALA B 1 19 ? -6.875 -28.109 -0.416 1 94.81 19 ALA B CA 1
ATOM 2205 C C . ALA B 1 19 ? -8.078 -27.359 -1 1 94.81 19 ALA B C 1
ATOM 2207 O O . ALA B 1 19 ? -9.141 -27.953 -1.199 1 94.81 19 ALA B O 1
ATOM 2208 N N . LEU B 1 20 ? -7.875 -26.109 -1.237 1 93.69 20 LEU B N 1
ATOM 2209 C CA . LEU B 1 20 ? -8.93 -25.312 -1.842 1 93.69 20 LEU B CA 1
ATOM 2210 C C . LEU B 1 20 ? -9.328 -25.875 -3.207 1 93.69 20 LEU B C 1
ATOM 2212 O O . LEU B 1 20 ? -10.516 -25.984 -3.514 1 93.69 20 LEU B O 1
ATOM 2216 N N . LEU B 1 21 ? -8.352 -26.203 -3.973 1 96.56 21 LEU B N 1
ATOM 2217 C CA . LEU B 1 21 ? -8.57 -26.734 -5.309 1 96.56 21 LEU B CA 1
ATOM 2218 C C . LEU B 1 21 ? -9.344 -28.062 -5.238 1 96.56 21 LEU B C 1
ATOM 2220 O O . LEU B 1 21 ? -10.266 -28.281 -6.023 1 96.56 21 LEU B O 1
ATOM 2224 N N . SER B 1 22 ? -8.953 -28.922 -4.34 1 97.25 22 SER B N 1
ATOM 2225 C CA . SER B 1 22 ? -9.641 -30.188 -4.148 1 97.25 22 SER B CA 1
ATOM 2226 C C . SER B 1 22 ? -11.117 -29.984 -3.852 1 97.25 22 SER B C 1
ATOM 2228 O O . SER B 1 22 ? -11.977 -30.656 -4.422 1 97.25 22 SER B O 1
ATOM 2230 N N . GLU B 1 23 ? -11.375 -29.062 -3.018 1 94.75 23 GLU B N 1
ATOM 2231 C CA . GLU B 1 23 ? -12.758 -28.75 -2.662 1 94.75 23 GLU B CA 1
ATOM 2232 C C . GLU B 1 23 ? -13.539 -28.234 -3.873 1 94.75 23 GLU B C 1
ATOM 2234 O O . GLU B 1 23 ? -14.664 -28.672 -4.117 1 94.75 23 GLU B O 1
ATOM 2239 N N . MET B 1 24 ? -12.969 -27.375 -4.594 1 94.56 24 MET B N 1
ATOM 2240 C CA . MET B 1 24 ? -13.617 -26.797 -5.77 1 94.56 24 MET B CA 1
ATOM 2241 C C . MET B 1 24 ? -13.922 -27.875 -6.801 1 94.56 24 MET B C 1
ATOM 2243 O O . MET B 1 24 ? -15.039 -27.938 -7.328 1 94.56 24 MET B O 1
ATOM 2247 N N . LEU B 1 25 ? -13 -28.75 -7.043 1 97.31 25 LEU B N 1
ATOM 2248 C CA . LEU B 1 25 ? -13.125 -29.766 -8.086 1 97.31 25 LEU B CA 1
ATOM 2249 C C . LEU B 1 25 ? -14.07 -30.875 -7.648 1 97.31 25 LEU B C 1
ATOM 2251 O O . LEU B 1 25 ? -14.742 -31.484 -8.484 1 97.31 25 LEU B O 1
ATOM 2255 N N . SER B 1 26 ? -14.117 -31.125 -6.367 1 96.38 26 SER B N 1
ATOM 2256 C CA . SER B 1 26 ? -14.906 -32.25 -5.836 1 96.38 26 SER B CA 1
ATOM 2257 C C . SER B 1 26 ? -16.391 -32.031 -6.066 1 96.38 26 SER B C 1
ATOM 2259 O O . SER B 1 26 ? -17.188 -32.969 -5.945 1 96.38 26 SER B O 1
ATOM 2261 N N . GLU B 1 27 ? -16.75 -30.859 -6.352 1 94.75 27 GLU B N 1
ATOM 2262 C CA . GLU B 1 27 ? -18.141 -30.562 -6.652 1 94.75 27 GLU B CA 1
ATOM 2263 C C . GLU B 1 27 ? -18.609 -31.297 -7.906 1 94.75 27 GLU B C 1
ATOM 2265 O O . GLU B 1 27 ? -19.781 -31.672 -8.023 1 94.75 27 GLU B O 1
ATOM 2270 N N . GLU B 1 28 ? -17.719 -31.547 -8.812 1 96.25 28 GLU B N 1
ATOM 2271 C CA . GLU B 1 28 ? -18.141 -32.094 -10.109 1 96.25 28 GLU B CA 1
ATOM 2272 C C . GLU B 1 28 ? -17.297 -33.281 -10.508 1 96.25 28 GLU B C 1
ATOM 2274 O O . GLU B 1 28 ? -17.656 -34.031 -11.422 1 96.25 28 GLU B O 1
ATOM 2279 N N . PHE B 1 29 ? -16.188 -33.406 -9.781 1 97.75 29 PHE B N 1
ATOM 2280 C CA . PHE B 1 29 ? -15.273 -34.5 -10.141 1 97.75 29 PHE B CA 1
ATOM 2281 C C . PHE B 1 29 ? -14.992 -35.406 -8.945 1 97.75 29 PHE B C 1
ATOM 2283 O O . PHE B 1 29 ? -15.258 -35.031 -7.801 1 97.75 29 PHE B O 1
ATOM 2290 N N . GLU B 1 30 ? -14.57 -36.562 -9.258 1 97.38 30 GLU B N 1
ATOM 2291 C CA . GLU B 1 30 ? -13.93 -37.375 -8.242 1 97.38 30 GLU B CA 1
ATOM 2292 C C . GLU B 1 30 ? -12.453 -37.031 -8.086 1 97.38 30 GLU B C 1
ATOM 2294 O O . GLU B 1 30 ? -11.672 -37.188 -9.031 1 97.38 30 GLU B O 1
ATOM 2299 N N . VAL B 1 31 ? -12.102 -36.594 -6.926 1 98.19 31 VAL B N 1
ATOM 2300 C CA . VAL B 1 31 ? -10.766 -36.062 -6.762 1 98.19 31 VAL B CA 1
ATOM 2301 C C . VAL B 1 31 ? -9.945 -36.969 -5.848 1 98.19 31 VAL B C 1
ATOM 2303 O O . VAL B 1 31 ? -10.398 -37.344 -4.762 1 98.19 31 VAL B O 1
ATOM 2306 N N . SER B 1 32 ? -8.789 -37.375 -6.27 1 97.94 32 SER B N 1
ATOM 2307 C CA . SER B 1 32 ? -7.797 -38.094 -5.48 1 97.94 32 SER B CA 1
ATOM 2308 C C . SER B 1 32 ? -6.559 -37.25 -5.242 1 97.94 32 SER B C 1
ATOM 2310 O O . SER B 1 32 ? -6.016 -36.656 -6.18 1 97.94 32 SER B O 1
ATOM 2312 N N . VAL B 1 33 ? -6.125 -37.188 -3.984 1 98.56 33 VAL B N 1
ATOM 2313 C CA . VAL B 1 33 ? -5.047 -36.281 -3.625 1 98.56 33 VAL B CA 1
ATOM 2314 C C . VAL B 1 33 ? -3.873 -37.062 -3.041 1 98.56 33 VAL B C 1
ATOM 2316 O O . VAL B 1 33 ? -4.066 -37.969 -2.225 1 98.56 33 VAL B O 1
ATOM 2319 N N . TYR B 1 34 ? -2.717 -36.75 -3.521 1 98.5 34 TYR B N 1
ATOM 2320 C CA . TYR B 1 34 ? -1.491 -37.25 -2.9 1 98.5 34 TYR B CA 1
ATOM 2321 C C . TYR B 1 34 ? -0.714 -36.094 -2.258 1 98.5 34 TYR B C 1
ATOM 2323 O O . TYR B 1 34 ? -0.572 -35.031 -2.852 1 98.5 34 TYR B O 1
ATOM 2331 N N . ASP B 1 35 ? -0.26 -36.281 -1.09 1 97.88 35 ASP B N 1
ATOM 2332 C CA . ASP B 1 35 ? 0.679 -35.406 -0.406 1 97.88 35 ASP B CA 1
ATOM 2333 C C . ASP B 1 35 ? 1.765 -36.219 0.31 1 97.88 35 ASP B C 1
ATOM 2335 O O . ASP B 1 35 ? 1.498 -37.281 0.842 1 97.88 35 ASP B O 1
ATOM 2339 N N . VAL B 1 36 ? 2.969 -35.625 0.346 1 95.19 36 VAL B N 1
ATOM 2340 C CA . VAL B 1 36 ? 4.074 -36.312 1.006 1 95.19 36 VAL B CA 1
ATOM 2341 C C . VAL B 1 36 ? 3.805 -36.406 2.506 1 95.19 36 VAL B C 1
ATOM 2343 O O . VAL B 1 36 ? 4.273 -37.344 3.174 1 95.19 36 VAL B O 1
ATOM 2346 N N . LYS B 1 37 ? 3.059 -35.438 3 1 93.88 37 LYS B N 1
ATOM 2347 C CA . LYS B 1 37 ? 2.633 -35.438 4.395 1 93.88 37 LYS B CA 1
ATOM 2348 C C . LYS B 1 37 ? 1.144 -35.125 4.512 1 93.88 37 LYS B C 1
ATOM 2350 O O . LYS B 1 37 ? 0.763 -34.031 4.93 1 93.88 37 LYS B O 1
ATOM 2355 N N . PRO B 1 38 ? 0.352 -36.094 4.281 1 93.88 38 PRO B N 1
ATOM 2356 C CA . PRO B 1 38 ? -1.09 -35.844 4.34 1 93.88 38 PRO B CA 1
ATOM 2357 C C . PRO B 1 38 ? -1.561 -35.406 5.723 1 93.88 38 PRO B C 1
ATOM 2359 O O . PRO B 1 38 ? -1.113 -35.969 6.734 1 93.88 38 PRO B O 1
ATOM 2362 N N . ASP B 1 39 ? -2.338 -34.375 5.703 1 91.56 39 ASP B N 1
ATOM 2363 C CA . ASP B 1 39 ? -2.936 -33.906 6.949 1 91.56 39 ASP B CA 1
ATOM 2364 C C . ASP B 1 39 ? -4.145 -34.75 7.332 1 91.56 39 ASP B C 1
ATOM 2366 O O . ASP B 1 39 ? -5.191 -34.688 6.684 1 91.56 39 ASP B O 1
ATOM 2370 N N . PRO B 1 40 ? -4.059 -35.438 8.391 1 89.06 40 PRO B N 1
ATOM 2371 C CA . PRO B 1 40 ? -5.152 -36.344 8.758 1 89.06 40 PRO B CA 1
ATOM 2372 C C . PRO B 1 40 ? -6.406 -35.594 9.211 1 89.06 40 PRO B C 1
ATOM 2374 O O . PRO B 1 40 ? -7.492 -36.188 9.273 1 89.06 40 PRO B O 1
ATOM 2377 N N . TYR B 1 41 ? -6.211 -34.344 9.453 1 89.75 41 TYR B N 1
ATOM 2378 C CA . TYR B 1 41 ? -7.348 -33.562 9.953 1 89.75 41 TYR B CA 1
ATOM 2379 C C . TYR B 1 41 ? -8.234 -33.094 8.812 1 89.75 41 TYR B C 1
ATOM 2381 O O . TYR B 1 41 ? -9.367 -32.656 9.031 1 89.75 41 TYR B O 1
ATOM 2389 N N . LEU B 1 42 ? -7.699 -33.219 7.641 1 91.81 42 LEU B N 1
ATOM 2390 C CA . LEU B 1 42 ? -8.5 -32.875 6.473 1 91.81 42 LEU B CA 1
ATOM 2391 C C . LEU B 1 42 ? -9.328 -34.062 6.008 1 91.81 42 LEU B C 1
ATOM 2393 O O . LEU B 1 42 ? -9.086 -34.625 4.934 1 91.81 42 LEU B O 1
ATOM 2397 N N . THR B 1 43 ? -10.406 -34.344 6.633 1 88.88 43 THR B N 1
ATOM 2398 C CA . THR B 1 43 ? -11.18 -35.562 6.457 1 88.88 43 THR B CA 1
ATOM 2399 C C . THR B 1 43 ? -11.992 -35.531 5.164 1 88.88 43 THR B C 1
ATOM 2401 O O . THR B 1 43 ? -12.438 -36.562 4.656 1 88.88 43 THR B O 1
ATOM 2404 N N . HIS B 1 44 ? -12.227 -34.406 4.691 1 91.88 44 HIS B N 1
ATOM 2405 C CA . HIS B 1 44 ? -13.039 -34.281 3.49 1 91.88 44 HIS B CA 1
ATOM 2406 C C . HIS B 1 44 ? -12.211 -34.5 2.23 1 91.88 44 HIS B C 1
ATOM 2408 O O . HIS B 1 44 ? -12.758 -34.562 1.128 1 91.88 44 HIS B O 1
ATOM 2414 N N . ILE B 1 45 ? -10.906 -34.625 2.422 1 95.25 45 ILE B N 1
ATOM 2415 C CA . ILE B 1 45 ? -10 -34.844 1.3 1 95.25 45 ILE B CA 1
ATOM 2416 C C . ILE B 1 45 ? -9.75 -36.344 1.127 1 95.25 45 ILE B C 1
ATOM 2418 O O . ILE B 1 45 ? -9.5 -37.031 2.102 1 95.25 45 ILE B O 1
ATOM 2422 N N . ASN B 1 46 ? -9.875 -36.812 -0.084 1 95.88 46 ASN B N 1
ATOM 2423 C CA . ASN B 1 46 ? -9.602 -38.219 -0.424 1 95.88 46 ASN B CA 1
ATOM 2424 C C . ASN B 1 46 ? -8.125 -38.438 -0.734 1 95.88 46 ASN B C 1
ATOM 2426 O O . ASN B 1 46 ? -7.734 -38.469 -1.9 1 95.88 46 ASN B O 1
ATOM 2430 N N . PHE B 1 47 ? -7.363 -38.688 0.305 1 97.56 47 PHE B N 1
ATOM 2431 C CA . PHE B 1 47 ? -5.938 -38.938 0.136 1 97.56 47 PHE B CA 1
ATOM 2432 C C . PHE B 1 47 ? -5.695 -40.344 -0.381 1 97.56 47 PHE B C 1
ATOM 2434 O O . PHE B 1 47 ? -6.371 -41.281 0.041 1 97.56 47 PHE B O 1
ATOM 2441 N N . THR B 1 48 ? -4.824 -40.469 -1.289 1 97.12 48 THR B N 1
ATOM 2442 C CA . THR B 1 48 ? -4.445 -41.781 -1.84 1 97.12 48 THR B CA 1
ATOM 2443 C C . THR B 1 48 ? -2.951 -41.812 -2.146 1 97.12 48 THR B C 1
ATOM 2445 O O . THR B 1 48 ? -2.23 -40.844 -1.872 1 97.12 48 THR B O 1
ATOM 2448 N N . ASP B 1 49 ? -2.391 -42.906 -2.631 1 97.44 49 ASP B N 1
ATOM 2449 C CA . ASP B 1 49 ? -0.969 -43.031 -2.936 1 97.44 49 ASP B CA 1
ATOM 2450 C C . ASP B 1 49 ? -0.635 -42.406 -4.285 1 97.44 49 ASP B C 1
ATOM 2452 O O . ASP B 1 49 ? -1.519 -42.219 -5.125 1 97.44 49 ASP B O 1
ATOM 2456 N N . LEU B 1 50 ? 0.604 -42.094 -4.445 1 98.19 50 LEU B N 1
ATOM 2457 C CA . LEU B 1 50 ? 1.079 -41.406 -5.641 1 98.19 50 LEU B CA 1
ATOM 2458 C C . LEU B 1 50 ? 0.782 -42.25 -6.891 1 98.19 50 LEU B C 1
ATOM 2460 O O . LEU B 1 50 ? 0.354 -41.688 -7.91 1 98.19 50 LEU B O 1
ATOM 2464 N N . GLU B 1 51 ? 0.969 -43.531 -6.859 1 97.75 51 GLU B N 1
ATOM 2465 C CA . GLU B 1 51 ? 0.781 -44.406 -8.008 1 97.75 51 GLU B CA 1
ATOM 2466 C C . GLU B 1 51 ? -0.651 -44.344 -8.531 1 97.75 51 GLU B C 1
ATOM 2468 O O . GLU B 1 51 ? -0.875 -44.344 -9.742 1 97.75 51 GLU B O 1
ATOM 2473 N N . SER B 1 52 ? -1.54 -44.281 -7.645 1 97.69 52 SER B N 1
ATOM 2474 C CA . SER B 1 52 ? -2.947 -44.188 -8.016 1 97.69 52 SER B CA 1
ATOM 2475 C C . SER B 1 52 ? -3.258 -42.875 -8.719 1 97.69 52 SER B C 1
ATOM 2477 O O . SER B 1 52 ? -3.988 -42.844 -9.711 1 97.69 52 SER B O 1
ATOM 2479 N N . VAL B 1 53 ? -2.697 -41.844 -8.234 1 98.38 53 VAL B N 1
ATOM 2480 C CA . VAL B 1 53 ? -2.922 -40.5 -8.805 1 98.38 53 VAL B CA 1
ATOM 2481 C C . VAL B 1 53 ? -2.342 -40.469 -10.219 1 98.38 53 VAL B C 1
ATOM 2483 O O . VAL B 1 53 ? -2.951 -39.875 -11.125 1 98.38 53 VAL B O 1
ATOM 2486 N N . LEU B 1 54 ? -1.228 -41.125 -10.438 1 98.25 54 LEU B N 1
ATOM 2487 C CA . LEU B 1 54 ? -0.486 -41.031 -11.695 1 98.25 54 LEU B CA 1
ATOM 2488 C C . LEU B 1 54 ? -1.194 -41.812 -12.797 1 98.25 54 LEU B C 1
ATOM 2490 O O . LEU B 1 54 ? -0.819 -41.719 -13.969 1 98.25 54 LEU B O 1
ATOM 2494 N N . GLN B 1 55 ? -2.279 -42.5 -12.453 1 97.19 55 GLN B N 1
ATOM 2495 C CA . GLN B 1 55 ? -3.035 -43.281 -13.445 1 97.19 55 GLN B CA 1
ATOM 2496 C C . GLN B 1 55 ? -4.199 -42.438 -14 1 97.19 55 GLN B C 1
ATOM 2498 O O . GLN B 1 55 ? -4.938 -42.906 -14.867 1 97.19 55 GLN B O 1
ATOM 2503 N N . LEU B 1 56 ? -4.281 -41.281 -13.594 1 97.5 56 LEU B N 1
ATOM 2504 C CA . LEU B 1 56 ? -5.418 -40.438 -13.977 1 97.5 56 LEU B CA 1
ATOM 2505 C C . LEU B 1 56 ? -5.074 -39.562 -15.18 1 97.5 56 LEU B C 1
ATOM 2507 O O . LEU B 1 56 ? -3.904 -39.25 -15.406 1 97.5 56 LEU B O 1
ATOM 2511 N N . SER B 1 57 ? -6.129 -39.156 -15.898 1 96.88 57 SER B N 1
ATOM 2512 C CA . SER B 1 57 ? -5.941 -38.438 -17.156 1 96.88 57 SER B CA 1
ATOM 2513 C C . SER B 1 57 ? -5.695 -36.938 -16.922 1 96.88 57 SER B C 1
ATOM 2515 O O . SER B 1 57 ? -5.266 -36.25 -17.844 1 96.88 57 SER B O 1
ATOM 2517 N N . THR B 1 58 ? -6.043 -36.406 -15.797 1 98.38 58 THR B N 1
ATOM 2518 C CA . THR B 1 58 ? -5.754 -35.031 -15.422 1 98.38 58 THR B CA 1
ATOM 2519 C C . THR B 1 58 ? -5.133 -34.969 -14.031 1 98.38 58 THR B C 1
ATOM 2521 O O . THR B 1 58 ? -5.668 -35.562 -13.078 1 98.38 58 THR B O 1
ATOM 2524 N N . ILE B 1 59 ? -4.027 -34.312 -13.945 1 98.81 59 ILE B N 1
ATOM 2525 C CA . ILE B 1 59 ? -3.32 -34.188 -12.672 1 98.81 59 ILE B CA 1
ATOM 2526 C C . ILE B 1 59 ? -2.92 -32.75 -12.453 1 98.81 59 ILE B C 1
ATOM 2528 O O . ILE B 1 59 ? -2.254 -32.125 -13.297 1 98.81 59 ILE B O 1
ATOM 2532 N N . PHE B 1 60 ? -3.336 -32.156 -11.344 1 98.88 60 PHE B N 1
ATOM 2533 C CA . PHE B 1 60 ? -2.883 -30.844 -10.898 1 98.88 60 PHE B CA 1
ATOM 2534 C C . PHE B 1 60 ? -1.666 -30.969 -9.992 1 98.88 60 PHE B C 1
ATOM 2536 O O . PHE B 1 60 ? -1.628 -31.828 -9.109 1 98.88 60 PHE B O 1
ATOM 2543 N N . ILE B 1 61 ? -0.686 -30.141 -10.234 1 98.88 61 ILE B N 1
ATOM 2544 C CA . ILE B 1 61 ? 0.49 -30.078 -9.367 1 98.88 61 ILE B CA 1
ATOM 2545 C C . ILE B 1 61 ? 0.42 -28.844 -8.484 1 98.88 61 ILE B C 1
ATOM 2547 O O . ILE B 1 61 ? 0.553 -27.719 -8.961 1 98.88 61 ILE B O 1
ATOM 2551 N N . ALA B 1 62 ? 0.238 -29.047 -7.23 1 98.12 62 ALA B N 1
ATOM 2552 C CA . ALA B 1 62 ? 0.073 -27.969 -6.266 1 98.12 62 ALA B CA 1
ATOM 2553 C C . ALA B 1 62 ? 1.11 -28.062 -5.152 1 98.12 62 ALA B C 1
ATOM 2555 O O . ALA B 1 62 ? 0.775 -27.938 -3.971 1 98.12 62 ALA B O 1
ATOM 2556 N N . VAL B 1 63 ? 2.365 -28.344 -5.5 1 97.25 63 VAL B N 1
ATOM 2557 C CA . VAL B 1 63 ? 3.479 -28.391 -4.559 1 97.25 63 VAL B CA 1
ATOM 2558 C C . VAL B 1 63 ? 4.184 -27.031 -4.516 1 97.25 63 VAL B C 1
ATOM 2560 O O . VAL B 1 63 ? 4.008 -26.203 -5.418 1 97.25 63 VAL B O 1
ATOM 2563 N N . PRO B 1 64 ? 4.953 -26.781 -3.459 1 95.19 64 PRO B N 1
ATOM 2564 C CA . PRO B 1 64 ? 5.758 -25.547 -3.467 1 95.19 64 PRO B CA 1
ATOM 2565 C C . PRO B 1 64 ? 6.656 -25.453 -4.695 1 95.19 64 PRO B C 1
ATOM 2567 O O . PRO B 1 64 ? 7.145 -26.469 -5.195 1 95.19 64 PRO B O 1
ATOM 2570 N N . ILE B 1 65 ? 6.867 -24.234 -5.125 1 96.06 65 ILE B N 1
ATOM 2571 C CA . ILE B 1 65 ? 7.602 -24 -6.363 1 96.06 65 ILE B CA 1
ATOM 2572 C C . ILE B 1 65 ? 8.977 -24.656 -6.281 1 96.06 65 ILE B C 1
ATOM 2574 O O . ILE B 1 65 ? 9.438 -25.281 -7.242 1 96.06 65 ILE B O 1
ATOM 2578 N N . HIS B 1 66 ? 9.664 -24.562 -5.109 1 94.19 66 HIS B N 1
ATOM 2579 C CA . HIS B 1 66 ? 11.023 -25.078 -4.977 1 94.19 66 HIS B CA 1
ATOM 2580 C C . HIS B 1 66 ? 11.031 -26.609 -4.945 1 94.19 66 HIS B C 1
ATOM 2582 O O . HIS B 1 66 ? 12.094 -27.219 -5.02 1 94.19 66 HIS B O 1
ATOM 2588 N N . HIS B 1 67 ? 9.938 -27.266 -4.992 1 96.31 67 HIS B N 1
ATOM 2589 C CA . HIS B 1 67 ? 9.836 -28.719 -5.078 1 96.31 67 HIS B CA 1
ATOM 2590 C C . HIS B 1 67 ? 9.328 -29.156 -6.449 1 96.31 67 HIS B C 1
ATOM 2592 O O . HIS B 1 67 ? 9.273 -30.359 -6.746 1 96.31 67 HIS B O 1
ATOM 2598 N N . PHE B 1 68 ? 8.961 -28.234 -7.258 1 98 68 PHE B N 1
ATOM 2599 C CA . PHE B 1 68 ? 8.234 -28.5 -8.492 1 98 68 PHE B CA 1
ATOM 2600 C C . PHE B 1 68 ? 9.062 -29.375 -9.43 1 98 68 PHE B C 1
ATOM 2602 O O . PHE B 1 68 ? 8.586 -30.406 -9.906 1 98 68 PHE B O 1
ATOM 2609 N N . LYS B 1 69 ? 10.297 -28.984 -9.664 1 98.19 69 LYS B N 1
ATOM 2610 C CA . LYS B 1 69 ? 11.156 -29.719 -10.594 1 98.19 69 LYS B CA 1
ATOM 2611 C C . LYS B 1 69 ? 11.312 -31.172 -10.164 1 98.19 69 LYS B C 1
ATOM 2613 O O . LYS B 1 69 ? 11.125 -32.094 -10.969 1 98.19 69 LYS B O 1
ATOM 2618 N N . ASN B 1 70 ? 11.633 -31.328 -8.906 1 97.94 70 ASN B N 1
ATOM 2619 C CA . ASN B 1 70 ? 11.812 -32.688 -8.391 1 97.94 70 ASN B CA 1
ATOM 2620 C C . ASN B 1 70 ? 10.547 -33.531 -8.539 1 97.94 70 ASN B C 1
ATOM 2622 O O . ASN B 1 70 ? 10.609 -34.719 -8.859 1 97.94 70 ASN B O 1
ATOM 2626 N N . THR B 1 71 ? 9.43 -32.938 -8.289 1 98.44 71 THR B N 1
ATOM 2627 C CA . THR B 1 71 ? 8.148 -33.625 -8.43 1 98.44 71 THR B CA 1
ATOM 2628 C C . THR B 1 71 ? 7.914 -34.031 -9.875 1 98.44 71 THR B C 1
ATOM 2630 O O . THR B 1 71 ? 7.574 -35.188 -10.141 1 98.44 71 THR B O 1
ATOM 2633 N N . ILE B 1 72 ? 8.141 -33.156 -10.82 1 98.69 72 ILE B N 1
ATOM 2634 C CA . ILE B 1 72 ? 7.914 -33.438 -12.242 1 98.69 72 ILE B CA 1
ATOM 2635 C C . ILE B 1 72 ? 8.836 -34.562 -12.703 1 98.69 72 ILE B C 1
ATOM 2637 O O . ILE B 1 72 ? 8.398 -35.5 -13.359 1 98.69 72 ILE B O 1
ATOM 2641 N N . ILE B 1 73 ? 10.086 -34.469 -12.297 1 98.25 73 ILE B N 1
ATOM 2642 C CA . ILE B 1 73 ? 11.062 -35.5 -12.695 1 98.25 73 ILE B CA 1
ATOM 2643 C C . ILE B 1 73 ? 10.648 -36.844 -12.141 1 98.25 73 ILE B C 1
ATOM 2645 O O . ILE B 1 73 ? 10.695 -37.844 -12.852 1 98.25 73 ILE B O 1
ATOM 2649 N N . LYS B 1 74 ? 10.203 -36.844 -10.969 1 97.75 74 LYS B N 1
ATOM 2650 C CA . LYS B 1 74 ? 9.828 -38.062 -10.273 1 97.75 74 LYS B CA 1
ATOM 2651 C C . LYS B 1 74 ? 8.641 -38.75 -10.961 1 97.75 74 LYS B C 1
ATOM 2653 O O . LYS B 1 74 ? 8.562 -39.969 -11.008 1 97.75 74 LYS B O 1
ATOM 2658 N N . ILE B 1 75 ? 7.75 -38.062 -11.562 1 98.31 75 ILE B N 1
ATOM 2659 C CA . ILE B 1 75 ? 6.496 -38.656 -12 1 98.31 75 ILE B CA 1
ATOM 2660 C C . ILE B 1 75 ? 6.52 -38.844 -13.516 1 98.31 75 ILE B C 1
ATOM 2662 O O . ILE B 1 75 ? 5.668 -39.562 -14.062 1 98.31 75 ILE B O 1
ATOM 2666 N N . ALA B 1 76 ? 7.398 -38.281 -14.195 1 98.06 76 ALA B N 1
ATOM 2667 C CA . ALA B 1 76 ? 7.406 -38.156 -15.648 1 98.06 76 ALA B CA 1
ATOM 2668 C C . ALA B 1 76 ? 7.242 -39.5 -16.328 1 98.06 76 ALA B C 1
ATOM 2670 O O . ALA B 1 76 ? 6.402 -39.656 -17.219 1 98.06 76 ALA B O 1
ATOM 2671 N N . SER B 1 77 ? 7.953 -40.531 -15.898 1 96.69 77 SER B N 1
ATOM 2672 C CA . SER B 1 77 ? 7.984 -41.844 -16.578 1 96.69 77 SER B CA 1
ATOM 2673 C C . SER B 1 77 ? 6.805 -42.719 -16.156 1 96.69 77 SER B C 1
ATOM 2675 O O . SER B 1 77 ? 6.559 -43.75 -16.75 1 96.69 77 SER B O 1
ATOM 2677 N N . LYS B 1 78 ? 6.113 -42.219 -15.18 1 97.69 78 LYS B N 1
ATOM 2678 C CA . LYS B 1 78 ? 5.055 -43.062 -14.617 1 97.69 78 LYS B CA 1
ATOM 2679 C C . LYS B 1 78 ? 3.682 -42.625 -15.109 1 97.69 78 LYS B C 1
ATOM 2681 O O . LYS B 1 78 ? 2.68 -43.281 -14.859 1 97.69 78 LYS B O 1
ATOM 2686 N N . LEU B 1 79 ? 3.639 -41.531 -15.797 1 97.75 79 LEU B N 1
ATOM 2687 C CA . LEU B 1 79 ? 2.371 -41 -16.281 1 97.75 79 LEU B CA 1
ATOM 2688 C C . LEU B 1 79 ? 1.839 -41.781 -17.453 1 97.75 79 LEU B C 1
ATOM 2690 O O . LEU B 1 79 ? 2.611 -42.25 -18.312 1 97.75 79 LEU B O 1
ATOM 2694 N N . ILE B 1 80 ? 0.599 -41.938 -17.547 1 96.06 80 ILE B N 1
ATOM 2695 C CA . ILE B 1 80 ? -0.004 -42.562 -18.703 1 96.06 80 ILE B CA 1
ATOM 2696 C C . ILE B 1 80 ? -0.061 -41.594 -19.859 1 96.06 80 ILE B C 1
ATOM 2698 O O . ILE B 1 80 ? -0.062 -40.375 -19.656 1 96.06 80 ILE B O 1
ATOM 2702 N N . LYS B 1 81 ? -0.149 -42.031 -21.078 1 93.81 81 LYS B N 1
ATOM 2703 C CA . LYS B 1 81 ? -0.015 -41.219 -22.297 1 93.81 81 LYS B CA 1
ATOM 2704 C C . LYS B 1 81 ? -1.159 -40.219 -22.422 1 93.81 81 LYS B C 1
ATOM 2706 O O . LYS B 1 81 ? -0.992 -39.156 -23.016 1 93.81 81 LYS B O 1
ATOM 2711 N N . LYS B 1 82 ? -2.244 -40.375 -21.844 1 94.12 82 LYS B N 1
ATOM 2712 C CA . LYS B 1 82 ? -3.408 -39.5 -22.031 1 94.12 82 LYS B CA 1
ATOM 2713 C C . LYS B 1 82 ? -3.486 -38.438 -20.938 1 94.12 82 LYS B C 1
ATOM 2715 O O . LYS B 1 82 ? -4.434 -37.656 -20.906 1 94.12 82 LYS B O 1
ATOM 2720 N N . THR B 1 83 ? -2.48 -38.344 -20.188 1 97.69 83 THR B N 1
ATOM 2721 C CA . THR B 1 83 ? -2.523 -37.469 -19.031 1 97.69 83 THR B CA 1
ATOM 2722 C C . THR B 1 83 ? -2.281 -36 -19.438 1 97.69 83 THR B C 1
ATOM 2724 O O . THR B 1 83 ? -1.475 -35.75 -20.328 1 97.69 83 THR B O 1
ATOM 2727 N N . THR B 1 84 ? -2.99 -35.062 -18.891 1 98.5 84 THR B N 1
ATOM 2728 C CA . THR B 1 84 ? -2.686 -33.656 -18.891 1 98.5 84 THR B CA 1
ATOM 2729 C C . THR B 1 84 ? -2.264 -33.188 -17.5 1 98.5 84 THR B C 1
ATOM 2731 O O . THR B 1 84 ? -2.969 -33.438 -16.516 1 98.5 84 THR B O 1
ATOM 2734 N N . VAL B 1 85 ? -1.09 -32.562 -17.453 1 98.88 85 VAL B N 1
ATOM 2735 C CA . VAL B 1 85 ? -0.58 -32.031 -16.188 1 98.88 85 VAL B CA 1
ATOM 2736 C C . VAL B 1 85 ? -0.836 -30.516 -16.141 1 98.88 85 VAL B C 1
ATOM 2738 O O . VAL B 1 85 ? -0.543 -29.797 -17.109 1 98.88 85 VAL B O 1
ATOM 2741 N N . ILE B 1 86 ? -1.409 -30.016 -15.016 1 98.88 86 ILE B N 1
ATOM 2742 C CA . ILE B 1 86 ? -1.76 -28.625 -14.82 1 98.88 86 ILE B CA 1
ATOM 2743 C C . ILE B 1 86 ? -1.055 -28.078 -13.586 1 98.88 86 ILE B C 1
ATOM 2745 O O . ILE B 1 86 ? -1.272 -28.562 -12.477 1 98.88 86 ILE B O 1
ATOM 2749 N N . ASP B 1 87 ? -0.201 -27.125 -13.711 1 98.69 87 ASP B N 1
ATOM 2750 C CA . ASP B 1 87 ? 0.417 -26.531 -12.531 1 98.69 87 ASP B CA 1
ATOM 2751 C C . ASP B 1 87 ? -0.389 -25.344 -12.031 1 98.69 87 ASP B C 1
ATOM 2753 O O . ASP B 1 87 ? -1.151 -24.734 -12.789 1 98.69 87 ASP B O 1
ATOM 2757 N N . VAL B 1 88 ? -0.204 -25 -10.758 1 98.25 88 VAL B N 1
ATOM 2758 C CA . VAL B 1 88 ? -0.878 -23.844 -10.18 1 98.25 88 VAL B CA 1
ATOM 2759 C C . VAL B 1 88 ? 0.146 -22.938 -9.5 1 98.25 88 VAL B C 1
ATOM 2761 O O . VAL B 1 88 ? -0.181 -22.234 -8.555 1 98.25 88 VAL B O 1
ATOM 2764 N N . CYS B 1 89 ? 1.417 -22.984 -9.938 1 97.19 89 CYS B N 1
ATOM 2765 C CA . CYS B 1 89 ? 2.492 -22.188 -9.367 1 97.19 89 CYS B CA 1
ATOM 2766 C C . CYS B 1 89 ? 2.219 -20.703 -9.547 1 97.19 89 CYS B C 1
ATOM 2768 O O . CYS B 1 89 ? 1.572 -20.297 -10.516 1 97.19 89 CYS B O 1
ATOM 2770 N N . SER B 1 90 ? 2.818 -19.922 -8.711 1 95.25 90 SER B N 1
ATOM 2771 C CA . SER B 1 90 ? 2.672 -18.469 -8.766 1 95.25 90 SER B CA 1
ATOM 2772 C C . SER B 1 90 ? 3.67 -17.859 -9.742 1 95.25 90 SER B C 1
ATOM 2774 O O . SER B 1 90 ? 3.705 -16.641 -9.906 1 95.25 90 SER B O 1
ATOM 2776 N N . VAL B 1 91 ? 4.473 -18.625 -10.367 1 97.56 91 VAL B N 1
ATOM 2777 C CA . VAL B 1 91 ? 5.352 -18.266 -11.469 1 97.56 91 VAL B CA 1
ATOM 2778 C C . VAL B 1 91 ? 5.062 -19.156 -12.68 1 97.56 91 VAL B C 1
ATOM 2780 O O . VAL B 1 91 ? 4.52 -20.25 -12.531 1 97.56 91 VAL B O 1
ATOM 2783 N N . LYS B 1 92 ? 5.492 -18.672 -13.828 1 98.44 92 LYS B N 1
ATOM 2784 C CA . LYS B 1 92 ? 4.969 -19.469 -14.945 1 98.44 92 LYS B CA 1
ATOM 2785 C C . LYS B 1 92 ? 6.09 -19.875 -15.891 1 98.44 92 LYS B C 1
ATOM 2787 O O . LYS B 1 92 ? 6.023 -20.938 -16.516 1 98.44 92 LYS B O 1
ATOM 2792 N N . CYS B 1 93 ? 7.121 -19.078 -16.109 1 98.5 93 CYS B N 1
ATOM 2793 C CA . CYS B 1 93 ? 8.203 -19.484 -17 1 98.5 93 CYS B CA 1
ATOM 2794 C C . CYS B 1 93 ? 8.883 -20.75 -16.5 1 98.5 93 CYS B C 1
ATOM 2796 O O . CYS B 1 93 ? 9.031 -21.719 -17.234 1 98.5 93 CYS B O 1
ATOM 2798 N N . TYR B 1 94 ? 9.164 -20.797 -15.25 1 98.19 94 TYR B N 1
ATOM 2799 C CA . TYR B 1 94 ? 9.914 -21.891 -14.641 1 98.19 94 TYR B CA 1
ATOM 2800 C C . TYR B 1 94 ? 9.133 -23.188 -14.695 1 98.19 94 TYR B C 1
ATOM 2802 O O . TYR B 1 94 ? 9.609 -24.188 -15.242 1 98.19 94 TYR B O 1
ATOM 2810 N N . PRO B 1 95 ? 7.902 -23.266 -14.203 1 98.69 95 PRO B N 1
ATOM 2811 C CA . PRO B 1 95 ? 7.188 -24.547 -14.25 1 98.69 95 PRO B CA 1
ATOM 2812 C C . PRO B 1 95 ? 6.918 -25.016 -15.672 1 98.69 95 PRO B C 1
ATOM 2814 O O . PRO B 1 95 ? 6.969 -26.219 -15.945 1 98.69 95 PRO B O 1
ATOM 2817 N N . VAL B 1 96 ? 6.621 -24.125 -16.562 1 98.75 96 VAL B N 1
ATOM 2818 C CA . VAL B 1 96 ? 6.367 -24.5 -17.953 1 98.75 96 VAL B CA 1
ATOM 2819 C C . VAL B 1 96 ? 7.633 -25.109 -18.562 1 98.75 96 VAL B C 1
ATOM 2821 O O . VAL B 1 96 ? 7.582 -26.156 -19.219 1 98.75 96 VAL B O 1
ATOM 2824 N N . GLU B 1 97 ? 8.734 -24.406 -18.328 1 98.56 97 GLU B N 1
ATOM 2825 C CA . GLU B 1 97 ? 10.008 -24.906 -18.828 1 98.56 97 GLU B CA 1
ATOM 2826 C C . GLU B 1 97 ? 10.32 -26.297 -18.266 1 98.56 97 GLU B C 1
ATOM 2828 O O . GLU B 1 97 ? 10.727 -27.188 -19.016 1 98.56 97 GLU B O 1
ATOM 2833 N N . ILE B 1 98 ? 10.125 -26.5 -17.016 1 98.62 98 ILE B N 1
ATOM 2834 C CA . ILE B 1 98 ? 10.406 -27.766 -16.344 1 98.62 98 ILE B CA 1
ATOM 2835 C C . ILE B 1 98 ? 9.516 -28.859 -16.922 1 98.62 98 ILE B C 1
ATOM 2837 O O . ILE B 1 98 ? 9.992 -29.953 -17.25 1 98.62 98 ILE B O 1
ATOM 2841 N N . MET B 1 99 ? 8.266 -28.594 -17.078 1 98.75 99 MET B N 1
ATOM 2842 C CA . MET B 1 99 ? 7.332 -29.594 -17.594 1 98.75 99 MET B CA 1
ATOM 2843 C C . MET B 1 99 ? 7.648 -29.953 -19.031 1 98.75 99 MET B C 1
ATOM 2845 O O . MET B 1 99 ? 7.664 -31.141 -19.406 1 98.75 99 MET B O 1
ATOM 2849 N N . GLN B 1 100 ? 7.918 -28.953 -19.812 1 98.44 100 GLN B N 1
ATOM 2850 C CA . GLN B 1 100 ? 8.227 -29.188 -21.219 1 98.44 100 GLN B CA 1
ATOM 2851 C C . GLN B 1 100 ? 9.523 -29.984 -21.375 1 98.44 100 GLN B C 1
ATOM 2853 O O . GLN B 1 100 ? 9.641 -30.812 -22.281 1 98.44 100 GLN B O 1
ATOM 2858 N N . ALA B 1 101 ? 10.477 -29.75 -20.5 1 98.19 101 ALA B N 1
ATOM 2859 C CA . ALA B 1 101 ? 11.781 -30.391 -20.578 1 98.19 101 ALA B CA 1
ATOM 2860 C C . ALA B 1 101 ? 11.711 -31.859 -20.109 1 98.19 101 ALA B C 1
ATOM 2862 O O . ALA B 1 101 ? 12.445 -32.719 -20.609 1 98.19 101 ALA B O 1
ATOM 2863 N N . HIS B 1 102 ? 10.789 -32.156 -19.219 1 98.5 102 HIS B N 1
ATOM 2864 C CA . HIS B 1 102 ? 10.93 -33.438 -18.531 1 98.5 102 HIS B CA 1
ATOM 2865 C C . HIS B 1 102 ? 9.742 -34.344 -18.812 1 98.5 102 HIS B C 1
ATOM 2867 O O . HIS B 1 102 ? 9.836 -35.562 -18.672 1 98.5 102 HIS B O 1
ATOM 2873 N N . LEU B 1 103 ? 8.578 -33.812 -19.156 1 98.31 103 LEU B N 1
ATOM 2874 C CA . LEU B 1 103 ? 7.418 -34.625 -19.438 1 98.31 103 LEU B CA 1
ATOM 2875 C C . LEU B 1 103 ? 7.449 -35.156 -20.875 1 98.31 103 LEU B C 1
ATOM 2877 O O . LEU B 1 103 ? 7.82 -34.406 -21.797 1 98.31 103 LEU B O 1
ATOM 2881 N N . PRO B 1 104 ? 7.07 -36.406 -21.094 1 96.88 104 PRO B N 1
ATOM 2882 C CA . PRO B 1 104 ? 7.031 -36.906 -22.469 1 96.88 104 PRO B CA 1
ATOM 2883 C C . PRO B 1 104 ? 6.047 -36.156 -23.359 1 96.88 104 PRO B C 1
ATOM 2885 O O . PRO B 1 104 ? 5.09 -35.562 -22.859 1 96.88 104 PRO B O 1
ATOM 2888 N N . PRO B 1 105 ? 6.215 -36.156 -24.672 1 95.88 105 PRO B N 1
ATOM 2889 C CA . PRO B 1 105 ? 5.355 -35.438 -25.594 1 95.88 105 PRO B CA 1
ATOM 2890 C C . PRO B 1 105 ? 3.9 -35.875 -25.547 1 95.88 105 PRO B C 1
ATOM 2892 O O . PRO B 1 105 ? 3.004 -35.156 -25.953 1 95.88 105 PRO B O 1
ATOM 2895 N N . SER B 1 106 ? 3.695 -37.062 -25.031 1 96.56 106 SER B N 1
ATOM 2896 C CA . SER B 1 106 ? 2.35 -37.625 -24.969 1 96.56 106 SER B CA 1
ATOM 2897 C C . SER B 1 106 ? 1.551 -37 -23.828 1 96.56 106 SER B C 1
ATOM 2899 O O . SER B 1 106 ? 0.349 -37.25 -23.703 1 96.56 106 SER B O 1
ATOM 2901 N N . VAL B 1 107 ? 2.221 -36.25 -23.031 1 97.88 107 VAL B N 1
ATOM 2902 C CA . VAL B 1 107 ? 1.569 -35.656 -21.875 1 97.88 107 VAL B CA 1
ATOM 2903 C C . VAL B 1 107 ? 1.227 -34.188 -22.172 1 97.88 107 VAL B C 1
ATOM 2905 O O . VAL B 1 107 ? 2.068 -33.438 -22.672 1 97.88 107 VAL B O 1
ATOM 2908 N N . GLY B 1 108 ? -0.04 -33.812 -22 1 98.38 108 GLY B N 1
ATOM 2909 C CA . GLY B 1 108 ? -0.449 -32.438 -22.125 1 98.38 108 GLY B CA 1
ATOM 2910 C C . GLY B 1 108 ? 0.011 -31.578 -20.953 1 98.38 108 GLY B C 1
ATOM 2911 O O . GLY B 1 108 ? 0.285 -32.094 -19.875 1 98.38 108 GLY B O 1
ATOM 2912 N N . ILE B 1 109 ? 0.154 -30.25 -21.219 1 98.81 109 ILE B N 1
ATOM 2913 C CA . ILE B 1 109 ? 0.612 -29.297 -20.219 1 98.81 109 ILE B CA 1
ATOM 2914 C C . ILE B 1 109 ? -0.263 -28.047 -20.25 1 98.81 109 ILE B C 1
ATOM 2916 O O . ILE B 1 109 ? -0.385 -27.406 -21.297 1 98.81 109 ILE B O 1
ATOM 2920 N N . ILE B 1 110 ? -0.906 -27.719 -19.172 1 98.88 110 ILE B N 1
ATOM 2921 C CA . ILE B 1 110 ? -1.617 -26.453 -19 1 98.88 110 ILE B CA 1
ATOM 2922 C C . ILE B 1 110 ? -1.019 -25.672 -17.844 1 98.88 110 ILE B C 1
ATOM 2924 O O . ILE B 1 110 ? -0.827 -26.219 -16.75 1 98.88 110 ILE B O 1
ATOM 2928 N N . ALA B 1 111 ? -0.649 -24.453 -18.094 1 98.88 111 ALA B N 1
ATOM 2929 C CA . ALA B 1 111 ? -0.128 -23.562 -17.062 1 98.88 111 ALA B CA 1
ATOM 2930 C C . ALA B 1 111 ? -1.234 -22.688 -16.469 1 98.88 111 ALA B C 1
ATOM 2932 O O . ALA B 1 111 ? -1.977 -22.047 -17.219 1 98.88 111 ALA B O 1
ATOM 2933 N N . THR B 1 112 ? -1.38 -22.719 -15.172 1 98.75 112 THR B N 1
ATOM 2934 C CA . THR B 1 112 ? -2.373 -21.859 -14.531 1 98.75 112 THR B CA 1
ATOM 2935 C C . THR B 1 112 ? -1.782 -21.172 -13.305 1 98.75 112 THR B C 1
ATOM 2937 O O . THR B 1 112 ? -0.832 -21.672 -12.703 1 98.75 112 THR B O 1
ATOM 2940 N N . HIS B 1 113 ? -2.273 -20.016 -13.031 1 97.88 113 HIS B N 1
ATOM 2941 C CA . HIS B 1 113 ? -2.018 -19.312 -11.781 1 97.88 113 HIS B CA 1
ATOM 2942 C C . HIS B 1 113 ? -3.299 -18.719 -11.211 1 97.88 113 HIS B C 1
ATOM 2944 O O . HIS B 1 113 ? -3.705 -17.625 -11.609 1 97.88 113 HIS B O 1
ATOM 2950 N N . PRO B 1 114 ? -3.891 -19.469 -10.297 1 95.69 114 PRO B N 1
ATOM 2951 C CA . PRO B 1 114 ? -4.996 -18.844 -9.578 1 95.69 114 PRO B CA 1
ATOM 2952 C C . PRO B 1 114 ? -4.551 -17.609 -8.781 1 95.69 114 PRO B C 1
ATOM 2954 O O . PRO B 1 114 ? -3.623 -17.703 -7.969 1 95.69 114 PRO B O 1
ATOM 2957 N N . LEU B 1 115 ? -5.125 -16.547 -8.977 1 91.94 115 LEU B N 1
ATOM 2958 C CA . LEU B 1 115 ? -4.766 -15.305 -8.297 1 91.94 115 LEU B CA 1
ATOM 2959 C C . LEU B 1 115 ? -5.656 -15.078 -7.074 1 91.94 115 LEU B C 1
ATOM 2961 O O . LEU B 1 115 ? -6.051 -13.945 -6.793 1 91.94 115 LEU B O 1
ATOM 2965 N N . PHE B 1 116 ? -6.016 -16.141 -6.48 1 86.56 116 PHE B N 1
ATOM 2966 C CA . PHE B 1 116 ? -6.82 -16.141 -5.262 1 86.56 116 PHE B CA 1
ATOM 2967 C C . PHE B 1 116 ? -6.418 -17.297 -4.352 1 86.56 116 PHE B C 1
ATOM 2969 O O . PHE B 1 116 ? -5.785 -18.25 -4.797 1 86.56 116 PHE B O 1
ATOM 2976 N N . GLY B 1 117 ? -6.785 -17.125 -3.088 1 83.88 117 GLY B N 1
ATOM 2977 C CA . GLY B 1 117 ? -6.605 -18.156 -2.08 1 83.88 117 GLY B CA 1
ATOM 2978 C C . GLY B 1 117 ? -7.789 -18.281 -1.137 1 83.88 117 GLY B C 1
ATOM 2979 O O . GLY B 1 117 ? -8.867 -17.75 -1.412 1 83.88 117 GLY B O 1
ATOM 2980 N N . PRO B 1 118 ? -7.543 -19.094 -0.145 1 78.69 118 PRO B N 1
ATOM 2981 C CA . PRO B 1 118 ? -8.641 -19.297 0.803 1 78.69 118 PRO B CA 1
ATOM 2982 C C . PRO B 1 118 ? -9.156 -18 1.419 1 78.69 118 PRO B C 1
ATOM 2984 O O . PRO B 1 118 ? -10.336 -17.906 1.746 1 78.69 118 PRO B O 1
ATOM 2987 N N . ASP B 1 119 ? -8.297 -17.016 1.493 1 73.12 119 ASP B N 1
ATOM 2988 C CA . ASP B 1 119 ? -8.648 -15.781 2.186 1 73.12 119 ASP B CA 1
ATOM 2989 C C . ASP B 1 119 ? -9.359 -14.812 1.246 1 73.12 119 ASP B C 1
ATOM 2991 O O . ASP B 1 119 ? -9.969 -13.844 1.697 1 73.12 119 ASP B O 1
ATOM 2995 N N . SER B 1 120 ? -9.352 -14.969 0.002 1 66.38 120 SER B N 1
ATOM 2996 C CA . SER B 1 120 ? -9.844 -14.008 -0.977 1 66.38 120 SER B CA 1
ATOM 2997 C C . SER B 1 120 ? -11.195 -14.43 -1.542 1 66.38 120 SER B C 1
ATOM 2999 O O . SER B 1 120 ? -11.781 -13.711 -2.359 1 66.38 120 SER B O 1
ATOM 3001 N N . LEU B 1 121 ? -11.703 -15.539 -1.213 1 61.53 121 LEU B N 1
ATOM 3002 C CA . LEU B 1 121 ? -12.875 -16.109 -1.87 1 61.53 121 LEU B CA 1
ATOM 3003 C C . LEU B 1 121 ? -14.086 -15.188 -1.717 1 61.53 121 LEU B C 1
ATOM 3005 O O . LEU B 1 121 ? -14.984 -15.195 -2.559 1 61.53 121 LEU B O 1
ATOM 3009 N N . GLN B 1 122 ? -14.102 -14.375 -0.719 1 59.31 122 GLN B N 1
ATOM 3010 C CA . GLN B 1 122 ? -15.32 -13.609 -0.449 1 59.31 122 GLN B CA 1
ATOM 3011 C C . GLN B 1 122 ? -15.219 -12.195 -1.005 1 59.31 122 GLN B C 1
ATOM 3013 O O . GLN B 1 122 ? -16.188 -11.438 -0.965 1 59.31 122 GLN B O 1
ATOM 3018 N N . LYS B 1 123 ? -14.188 -11.867 -1.524 1 62.25 123 LYS B N 1
ATOM 3019 C CA . LYS B 1 123 ? -14.086 -10.422 -1.659 1 62.25 123 LYS B CA 1
ATOM 3020 C C . LYS B 1 123 ? -14.242 -9.992 -3.115 1 62.25 123 LYS B C 1
ATOM 3022 O O . LYS B 1 123 ? -15.047 -9.109 -3.426 1 62.25 123 LYS B O 1
ATOM 3027 N N . ALA B 1 124 ? -13.32 -10.289 -4.004 1 69.31 124 ALA B N 1
ATOM 3028 C CA . ALA B 1 124 ? -13.211 -9.727 -5.348 1 69.31 124 ALA B CA 1
ATOM 3029 C C . ALA B 1 124 ? -13.352 -10.812 -6.406 1 69.31 124 ALA B C 1
ATOM 3031 O O . ALA B 1 124 ? -13.422 -12 -6.082 1 69.31 124 ALA B O 1
ATOM 3032 N N . GLN B 1 125 ? -13.742 -10.359 -7.543 1 84.81 125 GLN B N 1
ATOM 3033 C CA . GLN B 1 125 ? -13.75 -11.266 -8.688 1 84.81 125 GLN B CA 1
ATOM 3034 C C . GLN B 1 125 ? -12.469 -12.102 -8.734 1 84.81 125 GLN B C 1
ATOM 3036 O O . GLN B 1 125 ? -11.367 -11.555 -8.789 1 84.81 125 GLN B O 1
ATOM 3041 N N . LEU B 1 126 ? -12.703 -13.422 -8.617 1 90.81 126 LEU B N 1
ATOM 3042 C CA . LEU B 1 126 ? -11.57 -14.328 -8.703 1 90.81 126 LEU B CA 1
ATOM 3043 C C . LEU B 1 126 ? -10.992 -14.352 -10.117 1 90.81 126 LEU B C 1
ATOM 3045 O O . LEU B 1 126 ? -11.734 -14.289 -11.094 1 90.81 126 LEU B O 1
ATOM 3049 N N . LYS B 1 127 ? -9.703 -14.352 -10.211 1 93.88 127 LYS B N 1
ATOM 3050 C CA . LYS B 1 127 ? -9.008 -14.406 -11.492 1 93.88 127 LYS B CA 1
ATOM 3051 C C . LYS B 1 127 ? -8.031 -15.578 -11.547 1 93.88 127 LYS B C 1
ATOM 3053 O O . LYS B 1 127 ? -7.516 -16 -10.508 1 93.88 127 LYS B O 1
ATOM 3058 N N . MET B 1 128 ? -7.824 -16.047 -12.766 1 96.62 128 MET B N 1
ATOM 3059 C CA . MET B 1 128 ? -6.844 -17.109 -12.992 1 96.62 128 MET B CA 1
ATOM 3060 C C . MET B 1 128 ? -6.172 -16.938 -14.352 1 96.62 128 MET B C 1
ATOM 3062 O O . MET B 1 128 ? -6.844 -16.719 -15.359 1 96.62 128 MET B O 1
ATOM 3066 N N . MET B 1 129 ? -4.891 -16.969 -14.336 1 98.19 129 MET B N 1
ATOM 3067 C CA . MET B 1 129 ? -4.145 -17.016 -15.586 1 98.19 129 MET B CA 1
ATOM 3068 C C . MET B 1 129 ? -4.098 -18.438 -16.141 1 98.19 129 MET B C 1
ATOM 3070 O O . MET B 1 129 ? -3.9 -19.391 -15.398 1 98.19 129 MET B O 1
ATOM 3074 N N . MET B 1 130 ? -4.309 -18.609 -17.438 1 98.75 130 MET B N 1
ATOM 3075 C CA . MET B 1 130 ? -4.188 -19.922 -18.078 1 98.75 130 MET B CA 1
ATOM 3076 C C . MET B 1 130 ? -3.434 -19.797 -19.406 1 98.75 130 MET B C 1
ATOM 3078 O O . MET B 1 130 ? -3.531 -18.781 -20.094 1 98.75 130 MET B O 1
ATOM 3082 N N . HIS B 1 131 ? -2.732 -20.766 -19.719 1 98.75 131 HIS B N 1
ATOM 3083 C CA . HIS B 1 131 ? -1.966 -20.875 -20.953 1 98.75 131 HIS B CA 1
ATOM 3084 C C . HIS B 1 131 ? -1.82 -22.328 -21.391 1 98.75 131 HIS B C 1
ATOM 3086 O O . HIS B 1 131 ? -1.421 -23.188 -20.609 1 98.75 131 HIS B O 1
ATOM 3092 N N . PRO B 1 132 ? -2.232 -22.625 -22.625 1 98.75 132 PRO B N 1
ATOM 3093 C CA . PRO B 1 132 ? -2.049 -23.984 -23.141 1 98.75 132 PRO B CA 1
ATOM 3094 C C . PRO B 1 132 ? -0.615 -24.25 -23.594 1 98.75 132 PRO B C 1
ATOM 3096 O O . PRO B 1 132 ? -0.323 -24.219 -24.797 1 98.75 132 PRO B O 1
ATOM 3099 N N . ALA B 1 133 ? 0.259 -24.594 -22.688 1 98.56 133 ALA B N 1
ATOM 3100 C CA . ALA B 1 133 ? 1.672 -24.781 -23 1 98.56 133 ALA B CA 1
ATOM 3101 C C . ALA B 1 133 ? 1.859 -25.938 -23.984 1 98.56 133 ALA B C 1
ATOM 3103 O O . ALA B 1 133 ? 2.748 -25.891 -24.844 1 98.56 133 ALA B O 1
ATOM 3104 N N . ARG B 1 134 ? 1.1 -27.078 -23.844 1 98.12 134 ARG B N 1
ATOM 3105 C CA . ARG B 1 134 ? 1.08 -28.234 -24.719 1 98.12 134 ARG B CA 1
ATOM 3106 C C . ARG B 1 134 ? -0.267 -28.953 -24.656 1 98.12 134 ARG B C 1
ATOM 3108 O O . ARG B 1 134 ? -0.438 -29.891 -23.891 1 98.12 134 ARG B O 1
ATOM 3115 N N . ASP B 1 135 ? -1.187 -28.531 -25.516 1 96.38 135 ASP B N 1
ATOM 3116 C CA . ASP B 1 135 ? -2.541 -29.062 -25.438 1 96.38 135 ASP B CA 1
ATOM 3117 C C . ASP B 1 135 ? -2.689 -30.328 -26.281 1 96.38 135 ASP B C 1
ATOM 3119 O O . ASP B 1 135 ? -3.557 -30.391 -27.156 1 96.38 135 ASP B O 1
ATOM 3123 N N . THR B 1 136 ? -2.014 -31.328 -25.953 1 93.31 136 THR B N 1
ATOM 3124 C CA . THR B 1 136 ? -1.899 -32.562 -26.703 1 93.31 136 THR B CA 1
ATOM 3125 C C . THR B 1 136 ? -3.248 -33.281 -26.781 1 93.31 136 THR B C 1
ATOM 3127 O O . THR B 1 136 ? -3.549 -33.938 -27.781 1 93.31 136 THR B O 1
ATOM 3130 N N . HIS B 1 137 ? -4.094 -33.156 -25.844 1 95.69 137 HIS B N 1
ATOM 3131 C CA . HIS B 1 137 ? -5.32 -33.938 -25.75 1 95.69 137 HIS B CA 1
ATOM 3132 C C . HIS B 1 137 ? -6.555 -33.062 -25.875 1 95.69 137 HIS B C 1
ATOM 3134 O O . HIS B 1 137 ? -7.66 -33.469 -25.531 1 95.69 137 HIS B O 1
ATOM 3140 N N . ASP B 1 138 ? -6.395 -31.766 -26.25 1 96.38 138 ASP B N 1
ATOM 3141 C CA . ASP B 1 138 ? -7.473 -30.812 -26.5 1 96.38 138 ASP B CA 1
ATOM 3142 C C . ASP B 1 138 ? -8.344 -30.625 -25.266 1 96.38 138 ASP B C 1
ATOM 3144 O O . ASP B 1 138 ? -9.57 -30.719 -25.328 1 96.38 138 ASP B O 1
ATOM 3148 N N . CYS B 1 139 ? -7.641 -30.516 -24.156 1 96.44 139 CYS B N 1
ATOM 3149 C CA . CYS B 1 139 ? -8.344 -30.391 -22.875 1 96.44 139 CYS B CA 1
ATOM 3150 C C . CYS B 1 139 ? -8.359 -28.953 -22.391 1 96.44 139 CYS B C 1
ATOM 3152 O O . CYS B 1 139 ? -9.039 -28.625 -21.422 1 96.44 139 CYS B O 1
ATOM 3154 N N . TYR B 1 140 ? -7.707 -28.031 -23.078 1 98.5 140 TYR B N 1
ATOM 3155 C CA . TYR B 1 140 ? -7.555 -26.656 -22.609 1 98.5 140 TYR B CA 1
ATOM 3156 C C . TYR B 1 140 ? -8.906 -25.953 -22.516 1 98.5 140 TYR B C 1
ATOM 3158 O O . TYR B 1 140 ? -9.234 -25.359 -21.484 1 98.5 140 TYR B O 1
ATOM 3166 N N . GLU B 1 141 ? -9.711 -26.062 -23.531 1 98.38 141 GLU B N 1
ATOM 3167 C CA . GLU B 1 141 ? -11 -25.391 -23.562 1 98.38 141 GLU B CA 1
ATOM 3168 C C . GLU B 1 141 ? -11.945 -25.922 -22.5 1 98.38 141 GLU B C 1
ATOM 3170 O O . GLU B 1 141 ? -12.75 -25.188 -21.938 1 98.38 141 GLU B O 1
ATOM 3175 N N . PHE B 1 142 ? -11.828 -27.188 -22.328 1 98 142 PHE B N 1
ATOM 3176 C CA . PHE B 1 142 ? -12.641 -27.797 -21.281 1 98 142 PHE B CA 1
ATOM 3177 C C . PHE B 1 142 ? -12.352 -27.156 -19.922 1 98 142 PHE B C 1
ATOM 3179 O O . PHE B 1 142 ? -13.273 -26.719 -19.234 1 98 142 PHE B O 1
ATOM 3186 N N . TRP B 1 143 ? -11.102 -27.062 -19.547 1 98.38 143 TRP B N 1
ATOM 3187 C CA . TRP B 1 143 ? -10.711 -26.516 -18.25 1 98.38 143 TRP B CA 1
ATOM 3188 C C . TRP B 1 143 ? -10.953 -25.016 -18.188 1 98.38 143 TRP B C 1
ATOM 3190 O O . TRP B 1 143 ? -11.352 -24.484 -17.141 1 98.38 143 TRP B O 1
ATOM 3200 N N . LYS B 1 144 ? -10.688 -24.312 -19.25 1 98.56 144 LYS B N 1
ATOM 3201 C CA . LYS B 1 144 ? -11.008 -22.891 -19.312 1 98.56 144 LYS B CA 1
ATOM 3202 C C . LYS B 1 144 ? -12.484 -22.641 -19.031 1 98.56 144 LYS B C 1
ATOM 3204 O O . LYS B 1 144 ? -12.836 -21.781 -18.234 1 98.56 144 LYS B O 1
ATOM 3209 N N . ASN B 1 145 ? -13.305 -23.422 -19.656 1 98.19 145 ASN B N 1
ATOM 3210 C CA . ASN B 1 145 ? -14.75 -23.297 -19.484 1 98.19 145 ASN B CA 1
ATOM 3211 C C . ASN B 1 145 ? -15.18 -23.703 -18.078 1 98.19 145 ASN B C 1
ATOM 3213 O O . ASN B 1 145 ? -16.078 -23.078 -17.5 1 98.19 145 ASN B O 1
ATOM 3217 N N . TYR B 1 146 ? -14.594 -24.719 -17.625 1 97.88 146 TYR B N 1
ATOM 3218 C CA . TYR B 1 146 ? -14.922 -25.156 -16.266 1 97.88 146 TYR B CA 1
ATOM 3219 C C . TYR B 1 146 ? -14.672 -24.047 -15.258 1 97.88 146 TYR B C 1
ATOM 3221 O O . TYR B 1 146 ? -15.578 -23.672 -14.508 1 97.88 146 TYR B O 1
ATOM 3229 N N . PHE B 1 147 ? -13.5 -23.484 -15.234 1 97.75 147 PHE B N 1
ATOM 3230 C CA . PHE B 1 147 ? -13.172 -22.453 -14.25 1 97.75 147 PHE B CA 1
ATOM 3231 C C . PHE B 1 147 ? -13.977 -21.188 -14.492 1 97.75 147 PHE B C 1
ATOM 3233 O O . PHE B 1 147 ? -14.367 -20.5 -13.547 1 97.75 147 PHE B O 1
ATOM 3240 N N . SER B 1 148 ? -14.227 -20.906 -15.703 1 97.44 148 SER B N 1
ATOM 3241 C CA . SER B 1 148 ? -15.094 -19.781 -16.016 1 97.44 148 SER B CA 1
ATOM 3242 C C . SER B 1 148 ? -16.5 -19.969 -15.438 1 97.44 148 SER B C 1
ATOM 3244 O O . SER B 1 148 ? -17.109 -19.031 -14.953 1 97.44 148 SER B O 1
ATOM 3246 N N . SER B 1 149 ? -16.969 -21.156 -15.523 1 96.44 149 SER B N 1
ATOM 3247 C CA . SER B 1 149 ? -18.297 -21.469 -15.023 1 96.44 149 SER B CA 1
ATOM 3248 C C . SER B 1 149 ? -18.391 -21.281 -13.508 1 96.44 149 SER B C 1
ATOM 3250 O O . SER B 1 149 ? -19.484 -21.156 -12.953 1 96.44 149 SER B O 1
ATOM 3252 N N . LYS B 1 150 ? -17.25 -21.328 -12.867 1 94.5 150 LYS B N 1
ATOM 3253 C CA . LYS B 1 150 ? -17.188 -21.094 -11.43 1 94.5 150 LYS B CA 1
ATOM 3254 C C . LYS B 1 150 ? -17.047 -19.609 -11.125 1 94.5 150 LYS B C 1
ATOM 3256 O O . LYS B 1 150 ? -16.641 -19.219 -10.023 1 94.5 150 LYS B O 1
ATOM 3261 N N . LYS B 1 151 ? -17.219 -18.781 -12.156 1 93.5 151 LYS B N 1
ATOM 3262 C CA . LYS B 1 151 ? -17.188 -17.312 -12.047 1 93.5 151 LYS B CA 1
ATOM 3263 C C . LYS B 1 151 ? -15.766 -16.812 -11.812 1 93.5 151 LYS B C 1
ATOM 3265 O O . LYS B 1 151 ? -15.562 -15.797 -11.148 1 93.5 151 LYS B O 1
ATOM 3270 N N . ILE B 1 152 ? -14.828 -17.562 -12.234 1 95 152 ILE B N 1
ATOM 3271 C CA . ILE B 1 152 ? -13.438 -17.141 -12.242 1 95 152 ILE B CA 1
ATOM 3272 C C . ILE B 1 152 ? -13.102 -16.5 -13.594 1 95 152 ILE B C 1
ATOM 3274 O O . ILE B 1 152 ? -13.297 -17.109 -14.641 1 95 152 ILE B O 1
ATOM 3278 N N . LYS B 1 153 ? -12.672 -15.297 -13.562 1 95.81 153 LYS B N 1
ATOM 3279 C CA . LYS B 1 153 ? -12.234 -14.648 -14.797 1 95.81 153 LYS B CA 1
ATOM 3280 C C . LYS B 1 153 ? -10.922 -15.242 -15.289 1 95.81 153 LYS B C 1
ATOM 3282 O O . LYS B 1 153 ? -9.906 -15.203 -14.578 1 95.81 153 LYS B O 1
ATOM 3287 N N . ILE B 1 154 ? -10.93 -15.727 -16.5 1 98 154 ILE B N 1
ATOM 3288 C CA . ILE B 1 154 ? -9.742 -16.344 -17.062 1 98 154 ILE B CA 1
ATOM 3289 C C . ILE B 1 154 ? -8.93 -15.305 -17.828 1 98 154 ILE B C 1
ATOM 3291 O O . ILE B 1 154 ? -9.461 -14.602 -18.672 1 98 154 ILE B O 1
ATOM 3295 N N . LEU B 1 155 ? -7.695 -15.195 -17.469 1 98 155 LEU B N 1
ATOM 3296 C CA . LEU B 1 155 ? -6.738 -14.336 -18.172 1 98 155 LEU B CA 1
ATOM 3297 C C . LEU B 1 155 ? -5.758 -15.164 -18.984 1 98 155 LEU B C 1
ATOM 3299 O O . LEU B 1 155 ? -4.852 -15.789 -18.438 1 98 155 LEU B O 1
ATOM 3303 N N . GLU B 1 156 ? -5.953 -15.109 -20.266 1 98.38 156 GLU B N 1
ATOM 3304 C CA . GLU B 1 156 ? -5.035 -15.852 -21.125 1 98.38 156 GLU B CA 1
ATOM 3305 C C . GLU B 1 156 ? -3.824 -15.008 -21.5 1 98.38 156 GLU B C 1
ATOM 3307 O O . GLU B 1 156 ? -3.971 -13.914 -22.062 1 98.38 156 GLU B O 1
ATOM 3312 N N . MET B 1 157 ? -2.697 -15.523 -21.203 1 98.06 157 MET B N 1
ATOM 3313 C CA . MET B 1 157 ? -1.441 -14.859 -21.547 1 98.06 157 MET B CA 1
ATOM 3314 C C . MET B 1 157 ? -0.284 -15.852 -21.547 1 98.06 157 MET B C 1
ATOM 3316 O O . MET B 1 157 ? -0.431 -16.984 -21.078 1 98.06 157 MET B O 1
ATOM 3320 N N . THR B 1 158 ? 0.858 -15.492 -22.078 1 98.25 158 THR B N 1
ATOM 3321 C CA . THR B 1 158 ? 2.037 -16.359 -22.094 1 98.25 158 THR B CA 1
ATOM 3322 C C . THR B 1 158 ? 2.717 -16.375 -20.734 1 98.25 158 THR B C 1
ATOM 3324 O O . THR B 1 158 ? 2.516 -15.477 -19.922 1 98.25 158 THR B O 1
ATOM 3327 N N . PRO B 1 159 ? 3.484 -17.406 -20.5 1 98.56 159 PRO B N 1
ATOM 3328 C CA . PRO B 1 159 ? 4.262 -17.453 -19.266 1 98.56 159 PRO B CA 1
ATOM 3329 C C . PRO B 1 159 ? 5.148 -16.219 -19.078 1 98.56 159 PRO B C 1
ATOM 3331 O O . PRO B 1 159 ? 5.238 -15.688 -17.969 1 98.56 159 PRO B O 1
ATOM 3334 N N . ASP B 1 160 ? 5.777 -15.805 -20.141 1 98.31 160 ASP B N 1
ATOM 3335 C CA . ASP B 1 160 ? 6.652 -14.641 -20.078 1 98.31 160 ASP B CA 1
ATOM 3336 C C . ASP B 1 160 ? 5.871 -13.383 -19.703 1 98.31 160 ASP B C 1
ATOM 3338 O O . ASP B 1 160 ? 6.289 -12.625 -18.828 1 98.31 160 ASP B O 1
ATOM 3342 N N . GLN B 1 161 ? 4.75 -13.156 -20.344 1 97.69 161 GLN B N 1
ATOM 3343 C CA . GLN B 1 161 ? 3.889 -12.023 -20.016 1 97.69 161 GLN B CA 1
ATOM 3344 C C . GLN B 1 161 ? 3.453 -12.078 -18.547 1 97.69 161 GLN B C 1
ATOM 3346 O O . GLN B 1 161 ? 3.508 -11.07 -17.844 1 97.69 161 GLN B O 1
ATOM 3351 N N . HIS B 1 162 ? 3.039 -13.234 -18.141 1 98.19 162 HIS B N 1
ATOM 3352 C CA . HIS B 1 162 ? 2.609 -13.445 -16.766 1 98.19 162 HIS B CA 1
ATOM 3353 C C . HIS B 1 162 ? 3.697 -13.031 -15.781 1 98.19 162 HIS B C 1
ATOM 3355 O O . HIS B 1 162 ? 3.439 -12.266 -14.852 1 98.19 162 HIS B O 1
ATOM 3361 N N . ASP B 1 163 ? 4.879 -13.539 -15.984 1 97.81 163 ASP B N 1
ATOM 3362 C CA . ASP B 1 163 ? 5.945 -13.312 -15.016 1 97.81 163 ASP B CA 1
ATOM 3363 C C . ASP B 1 163 ? 6.395 -11.852 -15.016 1 97.81 163 ASP B C 1
ATOM 3365 O O . ASP B 1 163 ? 6.785 -11.312 -13.984 1 97.81 163 ASP B O 1
ATOM 3369 N N . ARG B 1 164 ? 6.344 -11.188 -16.172 1 96.38 164 ARG B N 1
ATOM 3370 C CA . ARG B 1 164 ? 6.633 -9.758 -16.219 1 96.38 164 ARG B CA 1
ATOM 3371 C C . ARG B 1 164 ? 5.609 -8.961 -15.422 1 96.38 164 ARG B C 1
ATOM 3373 O O . ARG B 1 164 ? 5.977 -8.102 -14.617 1 96.38 164 ARG B O 1
ATOM 3380 N N . PHE B 1 165 ? 4.336 -9.281 -15.664 1 95.75 165 PHE B N 1
ATOM 3381 C CA . PHE B 1 165 ? 3.27 -8.617 -14.922 1 95.75 165 PHE B CA 1
ATOM 3382 C C . PHE B 1 165 ? 3.396 -8.875 -13.43 1 95.75 165 PHE B C 1
ATOM 3384 O O . PHE B 1 165 ? 3.287 -7.953 -12.617 1 95.75 165 PHE B O 1
ATOM 3391 N N . SER B 1 166 ? 3.656 -10.102 -13.078 1 95.94 166 SER B N 1
ATOM 3392 C CA . SER B 1 166 ? 3.732 -10.508 -11.68 1 95.94 166 SER B CA 1
ATOM 3393 C C . SER B 1 166 ? 4.895 -9.828 -10.961 1 95.94 166 SER B C 1
ATOM 3395 O O . SER B 1 166 ? 4.797 -9.492 -9.781 1 95.94 166 SER B O 1
ATOM 3397 N N . ALA B 1 167 ? 6.004 -9.688 -11.641 1 95.44 167 ALA B N 1
ATOM 3398 C CA . ALA B 1 167 ? 7.152 -9.008 -11.055 1 95.44 167 ALA B CA 1
ATOM 3399 C C . ALA B 1 167 ? 6.809 -7.566 -10.672 1 95.44 167 ALA B C 1
ATOM 3401 O O . ALA B 1 167 ? 7.113 -7.117 -9.57 1 95.44 167 ALA B O 1
ATOM 3402 N N . ARG B 1 168 ? 6.109 -6.906 -11.516 1 93.56 168 ARG B N 1
ATOM 3403 C CA . ARG B 1 168 ? 5.812 -5.488 -11.328 1 93.56 168 ARG B CA 1
ATOM 3404 C C . ARG B 1 168 ? 4.676 -5.293 -10.336 1 93.56 168 ARG B C 1
ATOM 3406 O O . ARG B 1 168 ? 4.535 -4.215 -9.75 1 93.56 168 ARG B O 1
ATOM 3413 N N . SER B 1 169 ? 3.896 -6.289 -10.133 1 93.56 169 SER B N 1
ATOM 3414 C CA . SER B 1 169 ? 2.74 -6.148 -9.258 1 93.56 169 SER B CA 1
ATOM 3415 C C . SER B 1 169 ? 2.896 -6.996 -7.996 1 93.56 169 SER B C 1
ATOM 3417 O O . SER B 1 169 ? 3.207 -6.473 -6.926 1 93.56 169 SER B O 1
ATOM 3419 N N . GLN B 1 170 ? 2.959 -8.32 -8.148 1 90.88 170 GLN B N 1
ATOM 3420 C CA . GLN B 1 170 ? 2.963 -9.234 -7.008 1 90.88 170 GLN B CA 1
ATOM 3421 C C . GLN B 1 170 ? 4.273 -9.141 -6.234 1 90.88 170 GLN B C 1
ATOM 3423 O O . GLN B 1 170 ? 4.273 -9.078 -5.004 1 90.88 170 GLN B O 1
ATOM 3428 N N . SER B 1 171 ? 5.352 -9.109 -6.961 1 93.56 171 SER B N 1
ATOM 3429 C CA . SER B 1 171 ? 6.645 -9.062 -6.285 1 93.56 171 SER B CA 1
ATOM 3430 C C . SER B 1 171 ? 6.801 -7.785 -5.469 1 93.56 171 SER B C 1
ATOM 3432 O O . SER B 1 171 ? 7.238 -7.828 -4.316 1 93.56 171 SER B O 1
ATOM 3434 N N . ILE B 1 172 ? 6.402 -6.719 -6.059 1 95.69 172 ILE B N 1
ATOM 3435 C CA . ILE B 1 172 ? 6.516 -5.426 -5.395 1 95.69 172 ILE B CA 1
ATOM 3436 C C . ILE B 1 172 ? 5.57 -5.375 -4.195 1 95.69 172 ILE B C 1
ATOM 3438 O O . ILE B 1 172 ? 5.949 -4.91 -3.117 1 95.69 172 ILE B O 1
ATOM 3442 N N . THR B 1 173 ? 4.379 -5.887 -4.375 1 95.75 173 THR B N 1
ATOM 3443 C CA . THR B 1 173 ? 3.385 -5.922 -3.307 1 95.75 173 THR B CA 1
ATOM 3444 C C . THR B 1 173 ? 3.904 -6.711 -2.109 1 95.75 173 THR B C 1
ATOM 3446 O O . THR B 1 173 ? 3.865 -6.23 -0.975 1 95.75 173 THR B O 1
ATOM 3449 N N . HIS B 1 174 ? 4.402 -7.887 -2.381 1 95.31 174 HIS B N 1
ATOM 3450 C CA . HIS B 1 174 ? 4.934 -8.734 -1.317 1 95.31 174 HIS B CA 1
ATOM 3451 C C . HIS B 1 174 ? 6.152 -8.086 -0.66 1 95.31 174 HIS B C 1
ATOM 3453 O O . HIS B 1 174 ? 6.312 -8.156 0.561 1 95.31 174 HIS B O 1
ATOM 3459 N N . PHE B 1 175 ? 6.996 -7.465 -1.457 1 96.88 175 PHE B N 1
ATOM 3460 C CA . PHE B 1 175 ? 8.211 -6.836 -0.958 1 96.88 175 PHE B CA 1
ATOM 3461 C C . PHE B 1 175 ? 7.879 -5.699 0.001 1 96.88 175 PHE B C 1
ATOM 3463 O O . PHE B 1 175 ? 8.43 -5.625 1.101 1 96.88 175 PHE B O 1
ATOM 3470 N N . ILE B 1 176 ? 6.934 -4.855 -0.362 1 98 176 ILE B N 1
ATOM 3471 C CA . ILE B 1 176 ? 6.52 -3.725 0.462 1 98 176 ILE B CA 1
ATOM 3472 C C . ILE B 1 176 ? 5.859 -4.234 1.741 1 98 176 ILE B C 1
ATOM 3474 O O . ILE B 1 176 ? 6.172 -3.764 2.838 1 98 176 ILE B O 1
ATOM 3478 N N . GLY B 1 177 ? 4.965 -5.195 1.62 1 97.25 177 GLY B N 1
ATOM 3479 C CA . GLY B 1 177 ? 4.316 -5.762 2.791 1 97.25 177 GLY B CA 1
ATOM 3480 C C . GLY B 1 177 ? 5.293 -6.324 3.803 1 97.25 177 GLY B C 1
ATOM 3481 O O . GLY B 1 177 ? 5.188 -6.047 5 1 97.25 177 GLY B O 1
ATOM 3482 N N . ARG B 1 178 ? 6.246 -7.098 3.312 1 96.44 178 ARG B N 1
ATOM 3483 C CA . ARG B 1 178 ? 7.23 -7.707 4.199 1 96.44 178 ARG B CA 1
ATOM 3484 C C . ARG B 1 178 ? 8.125 -6.652 4.832 1 96.44 178 ARG B C 1
ATOM 3486 O O . ARG B 1 178 ? 8.547 -6.793 5.984 1 96.44 178 ARG B O 1
ATOM 3493 N N . THR B 1 179 ? 8.516 -5.625 4.078 1 97.69 179 THR B N 1
ATOM 3494 C CA . THR B 1 179 ? 9.312 -4.531 4.621 1 97.69 179 THR B CA 1
ATOM 3495 C C . THR B 1 179 ? 8.57 -3.836 5.758 1 97.69 179 THR B C 1
ATOM 3497 O O . THR B 1 179 ? 9.156 -3.559 6.809 1 97.69 179 THR B O 1
ATOM 3500 N N . LEU B 1 180 ? 7.266 -3.547 5.578 1 97.94 180 LEU B N 1
ATOM 3501 C CA . LEU B 1 180 ? 6.441 -2.934 6.609 1 97.94 180 LEU B CA 1
ATOM 3502 C C . LEU B 1 180 ? 6.398 -3.809 7.859 1 97.94 180 LEU B C 1
ATOM 3504 O O . LEU B 1 180 ? 6.418 -3.297 8.984 1 97.94 180 LEU B O 1
ATOM 3508 N N . GLU B 1 181 ? 6.309 -5.105 7.656 1 96.75 181 GLU B N 1
ATOM 3509 C CA . GLU B 1 181 ? 6.324 -6.035 8.781 1 96.75 181 GLU B CA 1
ATOM 3510 C C . GLU B 1 181 ? 7.637 -5.938 9.555 1 96.75 181 GLU B C 1
ATOM 3512 O O . GLU B 1 181 ? 7.633 -5.906 10.789 1 96.75 181 GLU B O 1
ATOM 3517 N N . LEU B 1 182 ? 8.75 -5.926 8.844 1 95.38 182 LEU B N 1
ATOM 3518 C CA . LEU B 1 182 ? 10.062 -5.824 9.469 1 95.38 182 LEU B CA 1
ATOM 3519 C C . LEU B 1 182 ? 10.188 -4.523 10.258 1 95.38 182 LEU B C 1
ATOM 3521 O O . LEU B 1 182 ? 10.891 -4.473 11.273 1 95.38 182 LEU B O 1
ATOM 3525 N N . MET B 1 183 ? 9.477 -3.514 9.82 1 95.75 183 MET B N 1
ATOM 3526 C CA . MET B 1 183 ? 9.492 -2.215 10.484 1 95.75 183 MET B CA 1
ATOM 3527 C C . MET B 1 183 ? 8.609 -2.23 11.727 1 95.75 183 MET B C 1
ATOM 3529 O O . MET B 1 183 ? 8.633 -1.288 12.523 1 95.75 183 MET B O 1
ATOM 3533 N N . GLY B 1 184 ? 7.848 -3.238 11.852 1 95.75 184 GLY B N 1
ATOM 3534 C CA . GLY B 1 184 ? 6.918 -3.295 12.969 1 95.75 184 GLY B CA 1
ATOM 3535 C C . GLY B 1 184 ? 5.734 -2.355 12.805 1 95.75 184 GLY B C 1
ATOM 3536 O O . GLY B 1 184 ? 5.25 -1.788 13.781 1 95.75 184 GLY B O 1
ATOM 3537 N N . SER B 1 185 ? 5.254 -2.135 11.586 1 96.5 185 SER B N 1
ATOM 3538 C CA . SER B 1 185 ? 4.145 -1.229 11.312 1 96.5 185 SER B CA 1
ATOM 3539 C C . SER B 1 185 ? 2.855 -1.722 11.961 1 96.5 185 SER B C 1
ATOM 3541 O O . SER B 1 185 ? 2.568 -2.92 11.953 1 96.5 185 SER B O 1
ATOM 3543 N N . GLN B 1 186 ? 2.141 -0.834 12.57 1 95.81 186 GLN B N 1
ATOM 3544 C CA . GLN B 1 186 ? 0.891 -1.144 13.258 1 95.81 186 GLN B CA 1
ATOM 3545 C C . GLN B 1 186 ? -0.116 -0.007 13.109 1 95.81 186 GLN B C 1
ATOM 3547 O O . GLN B 1 186 ? 0.267 1.143 12.883 1 95.81 186 GLN B O 1
ATOM 3552 N N . SER B 1 187 ? -1.321 -0.383 13.211 1 94.88 187 SER B N 1
ATOM 3553 C CA . SER B 1 187 ? -2.393 0.607 13.156 1 94.88 187 SER B CA 1
ATOM 3554 C C . SER B 1 187 ? -2.273 1.613 14.297 1 94.88 187 SER B C 1
ATOM 3556 O O . SER B 1 187 ? -1.783 1.28 15.375 1 94.88 187 SER B O 1
ATOM 3558 N N . THR B 1 188 ? -2.656 2.816 13.992 1 90.31 188 THR B N 1
ATOM 3559 C CA . THR B 1 188 ? -2.744 3.881 14.984 1 90.31 188 THR B CA 1
ATOM 3560 C C . THR B 1 188 ? -4.129 4.52 14.969 1 90.31 188 THR B C 1
ATOM 3562 O O . THR B 1 188 ? -4.961 4.195 14.125 1 90.31 188 THR B O 1
ATOM 3565 N N . GLU B 1 189 ? -4.355 5.43 15.883 1 88.06 189 GLU B N 1
ATOM 3566 C CA . GLU B 1 189 ? -5.629 6.145 15.945 1 88.06 189 GLU B CA 1
ATOM 3567 C C . GLU B 1 189 ? -5.789 7.102 14.773 1 88.06 189 GLU B C 1
ATOM 3569 O O . GLU B 1 189 ? -6.906 7.504 14.438 1 88.06 189 GLU B O 1
ATOM 3574 N N . MET B 1 190 ? -4.723 7.375 14.062 1 90.62 190 MET B N 1
ATOM 3575 C CA . MET B 1 190 ? -4.754 8.414 13.039 1 90.62 190 MET B CA 1
ATOM 3576 C C . MET B 1 190 ? -4.625 7.812 11.648 1 90.62 190 MET B C 1
ATOM 3578 O O . MET B 1 190 ? -4.262 8.508 10.695 1 90.62 190 MET B O 1
ATOM 3582 N N . ASP B 1 191 ? -4.93 6.562 11.57 1 90.31 191 ASP B N 1
ATOM 3583 C CA . ASP B 1 191 ? -4.727 5.906 10.289 1 90.31 191 ASP B CA 1
ATOM 3584 C C . ASP B 1 191 ? -5.547 6.578 9.188 1 90.31 191 ASP B C 1
ATOM 3586 O O . ASP B 1 191 ? -6.754 6.773 9.344 1 90.31 191 ASP B O 1
ATOM 3590 N N . THR B 1 192 ? -4.891 7.016 8.164 1 86.69 192 THR B N 1
ATOM 3591 C CA . THR B 1 192 ? -5.562 7.453 6.945 1 86.69 192 THR B CA 1
ATOM 3592 C C . THR B 1 192 ? -5.996 6.254 6.109 1 86.69 192 THR B C 1
ATOM 3594 O O . THR B 1 192 ? -5.621 5.117 6.402 1 86.69 192 THR B O 1
ATOM 3597 N N . ILE B 1 193 ? -6.73 6.492 5.105 1 87.12 193 ILE B N 1
ATOM 3598 C CA . ILE B 1 193 ? -7.141 5.43 4.191 1 87.12 193 ILE B CA 1
ATOM 3599 C C . ILE B 1 193 ? -5.914 4.84 3.502 1 87.12 193 ILE B C 1
ATOM 3601 O O . ILE B 1 193 ? -5.824 3.623 3.322 1 87.12 193 ILE B O 1
ATOM 3605 N N . GLY B 1 194 ? -5.008 5.703 3.086 1 90.81 194 GLY B N 1
ATOM 3606 C CA . GLY B 1 194 ? -3.779 5.238 2.457 1 90.81 194 GLY B CA 1
ATOM 3607 C C . GLY B 1 194 ? -2.977 4.301 3.338 1 90.81 194 GLY B C 1
ATOM 3608 O O . GLY B 1 194 ? -2.494 3.266 2.873 1 90.81 194 GLY B O 1
ATOM 3609 N N . TYR B 1 195 ? -2.879 4.609 4.59 1 94.12 195 TYR B N 1
ATOM 3610 C CA . TYR B 1 195 ? -2.105 3.768 5.5 1 94.12 195 TYR B CA 1
ATOM 3611 C C . TYR B 1 195 ? -2.832 2.459 5.781 1 94.12 195 TYR B C 1
ATOM 3613 O O . TYR B 1 195 ? -2.201 1.406 5.91 1 94.12 195 TYR B O 1
ATOM 3621 N N . LYS B 1 196 ? -4.113 2.549 5.93 1 93.56 196 LYS B N 1
ATOM 3622 C CA . LYS B 1 196 ? -4.895 1.327 6.102 1 93.56 196 LYS B CA 1
ATOM 3623 C C . LYS B 1 196 ? -4.684 0.37 4.934 1 93.56 196 LYS B C 1
ATOM 3625 O O . LYS B 1 196 ? -4.605 -0.845 5.125 1 93.56 196 LYS B O 1
ATOM 3630 N N . ASN B 1 197 ? -4.613 0.928 3.734 1 94.81 197 ASN B N 1
ATOM 3631 C CA . ASN B 1 197 ? -4.32 0.117 2.557 1 94.81 197 ASN B CA 1
ATOM 3632 C C . ASN B 1 197 ? -2.957 -0.558 2.664 1 94.81 197 ASN B C 1
ATOM 3634 O O . ASN B 1 197 ? -2.807 -1.727 2.301 1 94.81 197 ASN B O 1
ATOM 3638 N N . LEU B 1 198 ? -1.978 0.177 3.15 1 97.06 198 LEU B N 1
ATOM 3639 C CA . LEU B 1 198 ? -0.649 -0.399 3.332 1 97.06 198 LEU B CA 1
ATOM 3640 C C . LEU B 1 198 ? -0.681 -1.521 4.367 1 97.06 198 LEU B C 1
ATOM 3642 O O . LEU B 1 198 ? -0.054 -2.564 4.176 1 97.06 198 LEU B O 1
ATOM 3646 N N . LEU B 1 199 ? -1.411 -1.276 5.418 1 96.88 199 LEU B N 1
ATOM 3647 C CA . LEU B 1 199 ? -1.517 -2.299 6.453 1 96.88 199 LEU B CA 1
ATOM 3648 C C . LEU B 1 199 ? -2.219 -3.543 5.922 1 96.88 199 LEU B C 1
ATOM 3650 O O . LEU B 1 199 ? -1.877 -4.664 6.305 1 96.88 199 LEU B O 1
ATOM 3654 N N . ALA B 1 200 ? -3.166 -3.318 5.09 1 93.94 200 ALA B N 1
ATOM 3655 C CA . ALA B 1 200 ? -3.85 -4.449 4.465 1 93.94 200 ALA B CA 1
ATOM 3656 C C . ALA B 1 200 ? -2.895 -5.246 3.582 1 93.94 200 ALA B C 1
ATOM 3658 O O . ALA B 1 200 ? -2.936 -6.48 3.572 1 93.94 200 ALA B O 1
ATOM 3659 N N . VAL B 1 201 ? -2.119 -4.535 2.865 1 94.94 201 VAL B N 1
ATOM 3660 C CA . VAL B 1 201 ? -1.101 -5.18 2.043 1 94.94 201 VAL B CA 1
ATOM 3661 C C . VAL B 1 201 ? -0.181 -6.02 2.922 1 94.94 201 VAL B C 1
ATOM 3663 O O . VAL B 1 201 ? 0.093 -7.184 2.611 1 94.94 201 VAL B O 1
ATOM 3666 N N . MET B 1 202 ? 0.275 -5.418 3.99 1 96.06 202 MET B N 1
ATOM 3667 C CA . MET B 1 202 ? 1.151 -6.117 4.926 1 96.06 202 MET B CA 1
ATOM 3668 C C . MET B 1 202 ? 0.473 -7.363 5.48 1 96.06 202 MET B C 1
ATOM 3670 O O . MET B 1 202 ? 1.063 -8.445 5.488 1 96.06 202 MET B O 1
ATOM 3674 N N . ALA B 1 203 ? -0.757 -7.234 5.91 1 93.44 203 ALA B N 1
ATOM 3675 C CA . ALA B 1 203 ? -1.494 -8.344 6.504 1 93.44 203 ALA B CA 1
ATOM 3676 C C . ALA B 1 203 ? -1.67 -9.484 5.504 1 93.44 203 ALA B C 1
ATOM 3678 O O . ALA B 1 203 ? -1.466 -10.656 5.844 1 93.44 203 ALA B O 1
ATOM 3679 N N . GLN B 1 204 ? -1.972 -9.172 4.32 1 87.81 204 GLN B N 1
ATOM 3680 C CA . GLN B 1 204 ? -2.242 -10.172 3.289 1 87.81 204 GLN B CA 1
ATOM 3681 C C . GLN B 1 204 ? -0.966 -10.898 2.877 1 87.81 204 GLN B C 1
ATOM 3683 O O . GLN B 1 204 ? -0.963 -12.117 2.727 1 87.81 204 GLN B O 1
ATOM 3688 N N . THR B 1 205 ? 0.082 -10.156 2.66 1 90.25 205 THR B N 1
ATOM 3689 C CA . THR B 1 205 ? 1.321 -10.727 2.145 1 90.25 205 THR B CA 1
ATOM 3690 C C . THR B 1 205 ? 2.047 -11.516 3.232 1 90.25 205 THR B C 1
ATOM 3692 O O . THR B 1 205 ? 2.723 -12.508 2.941 1 90.25 205 THR B O 1
ATOM 3695 N N . CYS B 1 206 ? 1.827 -11.133 4.473 1 88.5 206 CYS B N 1
ATOM 3696 C CA . CYS B 1 206 ? 2.549 -11.781 5.562 1 88.5 206 CYS B CA 1
ATOM 3697 C C . CYS B 1 206 ? 1.782 -12.992 6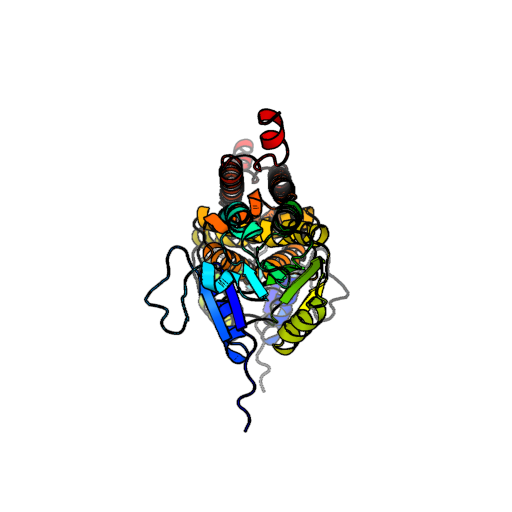.082 1 88.5 206 CYS B C 1
ATOM 3699 O O . CYS B 1 206 ? 2.297 -13.75 6.902 1 88.5 206 CYS B O 1
ATOM 3701 N N . ASN B 1 207 ? 0.582 -13.125 5.586 1 80.69 207 ASN B N 1
ATOM 3702 C CA . ASN B 1 207 ? -0.166 -14.344 5.871 1 80.69 207 ASN B CA 1
ATOM 3703 C C . ASN B 1 207 ? 0.365 -15.531 5.066 1 80.69 207 ASN B C 1
ATOM 3705 O O . ASN B 1 207 ? 0.112 -16.688 5.41 1 80.69 207 ASN B O 1
ATOM 3709 N N . ASP B 1 208 ? 1.049 -15.211 4.02 1 76.88 208 ASP B N 1
ATOM 3710 C CA . ASP B 1 208 ? 1.687 -16.25 3.219 1 76.88 208 ASP B CA 1
ATOM 3711 C C . ASP B 1 208 ? 2.994 -16.719 3.855 1 76.88 208 ASP B C 1
ATOM 3713 O O . ASP B 1 208 ? 3.633 -15.961 4.594 1 76.88 208 ASP B O 1
ATOM 3717 N N . LYS B 1 209 ? 3.32 -17.906 3.504 1 80.06 209 LYS B N 1
ATOM 3718 C CA . LYS B 1 209 ? 4.551 -18.469 4.055 1 80.06 209 LYS B CA 1
ATOM 3719 C C . LYS B 1 209 ? 5.777 -17.719 3.531 1 80.06 209 LYS B C 1
ATOM 3721 O O . LYS B 1 209 ? 5.793 -17.266 2.387 1 80.06 209 LYS B O 1
ATOM 3726 N N . TRP B 1 210 ? 6.766 -17.656 4.359 1 87.06 210 TRP B N 1
ATOM 3727 C CA . TRP B 1 210 ? 8.047 -17.047 4.008 1 87.06 210 TRP B CA 1
ATOM 3728 C C . TRP B 1 210 ? 8.664 -17.734 2.797 1 87.06 210 TRP B C 1
ATOM 3730 O O . TRP B 1 210 ? 9.219 -17.078 1.918 1 87.06 210 TRP B O 1
ATOM 3740 N N . ASP B 1 211 ? 8.461 -18.984 2.664 1 86.56 211 ASP B N 1
ATOM 3741 C CA . ASP B 1 211 ? 9.016 -19.75 1.557 1 86.56 211 ASP B CA 1
ATOM 3742 C C . ASP B 1 211 ? 8.414 -19.312 0.224 1 86.56 211 ASP B C 1
ATOM 3744 O O . ASP B 1 211 ? 9.102 -19.266 -0.794 1 86.56 211 ASP B O 1
ATOM 3748 N N . LEU B 1 212 ? 7.164 -19.078 0.303 1 86.75 212 LEU B N 1
ATOM 3749 C CA . LEU B 1 212 ? 6.516 -18.625 -0.922 1 86.75 212 LEU B CA 1
ATOM 3750 C C . LEU B 1 212 ? 7.086 -17.297 -1.378 1 86.75 212 LEU B C 1
ATOM 3752 O O . LEU B 1 212 ? 7.344 -17.094 -2.568 1 86.75 212 LEU B O 1
ATOM 3756 N N . PHE B 1 213 ? 7.289 -16.422 -0.432 1 89.69 213 PHE B N 1
ATOM 3757 C CA . PHE B 1 213 ? 7.875 -15.125 -0.731 1 89.69 213 PHE B CA 1
ATOM 3758 C C . PHE B 1 213 ? 9.227 -15.289 -1.41 1 89.69 213 PHE B C 1
ATOM 3760 O O . PHE B 1 213 ? 9.492 -14.664 -2.441 1 89.69 213 PHE B O 1
ATOM 3767 N N . LEU B 1 214 ? 9.984 -16.156 -0.901 1 90.5 214 LEU B N 1
ATOM 3768 C CA . LEU B 1 214 ? 11.312 -16.391 -1.461 1 90.5 214 LEU B CA 1
ATOM 3769 C C . LEU B 1 214 ? 11.211 -17.031 -2.842 1 90.5 214 LEU B C 1
ATOM 3771 O O . LEU B 1 214 ? 11.961 -16.672 -3.754 1 90.5 214 LEU B O 1
ATOM 3775 N N . ASP B 1 215 ? 10.336 -17.953 -2.994 1 91.69 215 ASP B N 1
ATOM 3776 C CA . ASP B 1 215 ? 10.148 -18.656 -4.262 1 91.69 215 ASP B CA 1
ATOM 3777 C C . ASP B 1 215 ? 9.75 -17.688 -5.371 1 91.69 215 ASP B C 1
ATOM 3779 O O . ASP B 1 215 ? 10.219 -17.797 -6.504 1 91.69 215 ASP B O 1
ATOM 3783 N N . LEU B 1 216 ? 8.867 -16.719 -5.043 1 90.62 216 LEU B N 1
ATOM 3784 C CA . LEU B 1 216 ? 8.398 -15.75 -6.02 1 90.62 216 LEU B CA 1
ATOM 3785 C C . LEU B 1 216 ? 9.562 -14.938 -6.574 1 90.62 216 LEU B C 1
ATOM 3787 O O . LEU B 1 216 ? 9.586 -14.602 -7.762 1 90.62 216 LEU B O 1
ATOM 3791 N N . LYS B 1 217 ? 10.43 -14.711 -5.738 1 90.25 217 LYS B N 1
ATOM 3792 C CA . LYS B 1 217 ? 11.586 -13.914 -6.148 1 90.25 217 LYS B CA 1
ATOM 3793 C C . LYS B 1 217 ? 12.625 -14.766 -6.867 1 90.25 217 LYS B C 1
ATOM 3795 O O . LYS B 1 217 ? 13.211 -14.336 -7.859 1 90.25 217 LYS B O 1
ATOM 3800 N N . ARG B 1 218 ? 12.727 -15.93 -6.457 1 91.12 218 ARG B N 1
ATOM 3801 C CA . ARG B 1 218 ? 13.773 -16.812 -6.965 1 91.12 218 ARG B CA 1
ATOM 3802 C C . ARG B 1 218 ? 13.406 -17.344 -8.344 1 91.12 218 ARG B C 1
ATOM 3804 O O . ARG B 1 218 ? 14.273 -17.516 -9.203 1 91.12 218 ARG B O 1
ATOM 3811 N N . PHE B 1 219 ? 12.172 -17.531 -8.547 1 94.75 219 PHE B N 1
ATOM 3812 C CA . PHE B 1 219 ? 11.812 -18.312 -9.719 1 94.75 219 PHE B CA 1
ATOM 3813 C C . PHE B 1 219 ? 11.125 -17.438 -10.766 1 94.75 219 PHE B C 1
ATOM 3815 O O . PHE B 1 219 ? 10.828 -17.906 -11.867 1 94.75 219 PHE B O 1
ATOM 3822 N N . ASN B 1 220 ? 10.836 -16.219 -10.414 1 96.38 220 ASN B N 1
ATOM 3823 C CA . ASN B 1 220 ? 10.445 -15.234 -11.422 1 96.38 220 ASN B CA 1
ATOM 3824 C C . ASN B 1 220 ? 11.648 -14.5 -11.992 1 96.38 220 ASN B C 1
ATOM 3826 O O . ASN B 1 220 ? 12.336 -13.773 -11.273 1 96.38 220 ASN B O 1
ATOM 3830 N N . PRO B 1 221 ? 11.953 -14.688 -13.242 1 96.25 221 PRO B N 1
ATOM 3831 C CA . PRO B 1 221 ? 13.195 -14.156 -13.797 1 96.25 221 PRO B CA 1
ATOM 3832 C C . PRO B 1 221 ? 13.242 -12.625 -13.781 1 96.25 221 PRO B C 1
ATOM 3834 O O . PRO B 1 221 ? 14.312 -12.031 -13.93 1 96.25 221 PRO B O 1
ATOM 3837 N N . TYR B 1 222 ? 12.195 -11.93 -13.531 1 96.69 222 TYR B N 1
ATOM 3838 C CA . TYR B 1 222 ? 12.141 -10.469 -13.602 1 96.69 222 TYR B CA 1
ATOM 3839 C C . TYR B 1 222 ? 12.047 -9.859 -12.211 1 96.69 222 TYR B C 1
ATOM 3841 O O . TYR B 1 222 ? 12.141 -8.633 -12.055 1 96.69 222 TYR B O 1
ATOM 3849 N N . ALA B 1 223 ? 11.844 -10.648 -11.18 1 95.69 223 ALA B N 1
ATOM 3850 C CA . ALA B 1 223 ? 11.555 -10.164 -9.828 1 95.69 223 ALA B CA 1
ATOM 3851 C C . ALA B 1 223 ? 12.742 -9.398 -9.258 1 95.69 223 ALA B C 1
ATOM 3853 O O . ALA B 1 223 ? 12.578 -8.305 -8.703 1 95.69 223 ALA B O 1
ATOM 3854 N N . ALA B 1 224 ? 13.906 -9.922 -9.414 1 93.5 224 ALA B N 1
ATOM 3855 C CA . ALA B 1 224 ? 15.102 -9.305 -8.844 1 93.5 224 ALA B CA 1
ATOM 3856 C C . ALA B 1 224 ? 15.32 -7.906 -9.422 1 93.5 224 ALA B C 1
ATOM 3858 O O . ALA B 1 224 ? 15.602 -6.961 -8.68 1 93.5 224 ALA B O 1
ATOM 3859 N N . GLN B 1 225 ? 15.242 -7.859 -10.695 1 95.38 225 GLN B N 1
ATOM 3860 C CA . GLN B 1 225 ? 15.422 -6.57 -11.359 1 95.38 225 GLN B CA 1
ATOM 3861 C C . GLN B 1 225 ? 14.375 -5.562 -10.891 1 95.38 225 GLN B C 1
ATOM 3863 O O . GLN B 1 225 ? 14.695 -4.395 -10.641 1 95.38 225 GLN B O 1
ATOM 3868 N N . THR B 1 226 ? 13.148 -5.953 -10.789 1 96.25 226 THR B N 1
ATOM 3869 C CA . THR B 1 226 ? 12.047 -5.078 -10.398 1 96.25 226 THR B CA 1
ATOM 3870 C C . THR B 1 226 ? 12.227 -4.582 -8.969 1 96.25 226 THR B C 1
ATOM 3872 O O . THR B 1 226 ? 12.055 -3.393 -8.688 1 96.25 226 THR B O 1
ATOM 3875 N N . ILE B 1 227 ? 12.578 -5.449 -8.055 1 96.25 227 ILE B N 1
ATOM 3876 C CA . ILE B 1 227 ? 12.828 -5.09 -6.66 1 96.25 227 ILE B CA 1
ATOM 3877 C C . ILE B 1 227 ? 14.008 -4.129 -6.574 1 96.25 227 ILE B C 1
ATOM 3879 O O . ILE B 1 227 ? 13.969 -3.146 -5.832 1 96.25 227 ILE B O 1
ATOM 3883 N N . GLY B 1 228 ? 15.039 -4.441 -7.316 1 96.25 228 GLY B N 1
ATOM 3884 C CA . GLY B 1 228 ? 16.172 -3.537 -7.391 1 96.25 228 GLY B CA 1
ATOM 3885 C C . GLY B 1 228 ? 15.797 -2.137 -7.832 1 96.25 228 GLY B C 1
ATOM 3886 O O . GLY B 1 228 ? 16.281 -1.151 -7.273 1 96.25 228 GLY B O 1
ATOM 3887 N N . GLU B 1 229 ? 14.992 -2.057 -8.812 1 97.38 229 GLU B N 1
ATOM 3888 C CA . GLU B 1 229 ? 14.516 -0.766 -9.297 1 97.38 229 GLU B CA 1
ATOM 3889 C C . GLU B 1 229 ? 13.75 -0.016 -8.211 1 97.38 229 GLU B C 1
ATOM 3891 O O . GLU B 1 229 ? 13.914 1.196 -8.055 1 97.38 229 GLU B O 1
ATOM 3896 N N . PHE B 1 230 ? 12.906 -0.711 -7.512 1 98 230 PHE B N 1
ATOM 3897 C CA . PHE B 1 230 ? 12.141 -0.104 -6.426 1 98 230 PHE B CA 1
ATOM 3898 C C . PHE B 1 230 ? 13.078 0.506 -5.387 1 98 230 PHE B C 1
ATOM 3900 O O . PHE B 1 230 ? 12.875 1.643 -4.953 1 98 230 PHE B O 1
ATOM 3907 N N . ILE B 1 231 ? 14.062 -0.221 -4.984 1 97.44 231 ILE B N 1
ATOM 3908 C CA . ILE B 1 231 ? 15.016 0.238 -3.982 1 97.44 231 ILE B CA 1
ATOM 3909 C C . ILE B 1 231 ? 15.789 1.438 -4.52 1 97.44 231 ILE B C 1
ATOM 3911 O O . ILE B 1 231 ? 15.977 2.432 -3.812 1 97.44 231 ILE B O 1
ATOM 3915 N N . GLU B 1 232 ? 16.203 1.37 -5.73 1 97.75 232 GLU B N 1
ATOM 3916 C CA . GLU B 1 232 ? 16.938 2.467 -6.355 1 97.75 232 GLU B CA 1
ATOM 3917 C C . GLU B 1 232 ? 16.094 3.744 -6.379 1 97.75 232 GLU B C 1
ATOM 3919 O O . GLU B 1 232 ? 16.594 4.824 -6.047 1 97.75 232 GLU B O 1
ATOM 3924 N N . LYS B 1 233 ? 14.859 3.635 -6.82 1 97.75 233 LYS B N 1
ATOM 3925 C CA . LYS B 1 233 ? 13.961 4.785 -6.855 1 97.75 233 LYS B CA 1
ATOM 3926 C C . LYS B 1 233 ? 13.711 5.332 -5.453 1 97.75 233 LYS B C 1
ATOM 3928 O O . LYS B 1 233 ? 13.578 6.543 -5.27 1 97.75 233 LYS B O 1
ATOM 3933 N N . SER B 1 234 ? 13.609 4.426 -4.48 1 97.5 234 SER B N 1
ATOM 3934 C CA . SER B 1 234 ? 13.445 4.836 -3.088 1 97.5 234 SER B CA 1
ATOM 3935 C C . SER B 1 234 ? 14.633 5.66 -2.609 1 97.5 234 SER B C 1
ATOM 3937 O O . SER B 1 234 ? 14.453 6.719 -1.999 1 97.5 234 SER B O 1
ATOM 3939 N N . ILE B 1 235 ? 15.789 5.199 -2.9 1 96.31 235 ILE B N 1
ATOM 3940 C CA . ILE B 1 235 ? 17.016 5.887 -2.5 1 96.31 235 ILE B CA 1
ATOM 3941 C C . ILE B 1 235 ? 17.094 7.242 -3.199 1 96.31 235 ILE B C 1
ATOM 3943 O O . ILE B 1 235 ? 17.453 8.25 -2.582 1 96.31 235 ILE B O 1
ATOM 3947 N N . HIS B 1 236 ? 16.781 7.281 -4.453 1 95.62 236 HIS B N 1
ATOM 3948 C CA . HIS B 1 236 ? 16.766 8.531 -5.215 1 95.62 236 HIS B CA 1
ATOM 3949 C C . HIS B 1 236 ? 15.812 9.539 -4.586 1 95.62 236 HIS B C 1
ATOM 3951 O O . HIS B 1 236 ? 16.172 10.711 -4.41 1 95.62 236 HIS B O 1
ATOM 3957 N N . LEU B 1 237 ? 14.648 9.062 -4.281 1 94.56 237 LEU B N 1
ATOM 3958 C CA . LEU B 1 237 ? 13.641 9.938 -3.686 1 94.56 237 LEU B CA 1
ATOM 3959 C C . LEU B 1 237 ? 14.117 10.477 -2.34 1 94.56 237 LEU B C 1
ATOM 3961 O O . LEU B 1 237 ? 13.922 11.656 -2.037 1 94.56 237 LEU B O 1
ATOM 3965 N N . GLN B 1 238 ? 14.672 9.617 -1.516 1 93.31 238 GLN B N 1
ATOM 3966 C CA . GLN B 1 238 ? 15.219 10.039 -0.23 1 93.31 238 GLN B CA 1
ATOM 3967 C C . GLN B 1 238 ? 16.25 11.148 -0.407 1 93.31 238 GLN B C 1
ATOM 3969 O O . GLN B 1 238 ? 16.281 12.109 0.369 1 93.31 238 GLN B O 1
ATOM 3974 N N . LYS B 1 239 ? 17.094 11.023 -1.409 1 91.44 239 LYS B N 1
ATOM 3975 C CA . LYS B 1 239 ? 18.109 12.023 -1.698 1 91.44 239 LYS B CA 1
ATOM 3976 C C . LYS B 1 239 ? 17.484 13.352 -2.098 1 91.44 239 LYS B C 1
ATOM 3978 O O . LYS B 1 239 ? 17.953 14.422 -1.706 1 91.44 239 LYS B O 1
ATOM 3983 N N . GLU B 1 240 ? 16.438 13.305 -2.871 1 87.62 240 GLU B N 1
ATOM 3984 C CA . GLU B 1 240 ? 15.734 14.508 -3.291 1 87.62 240 GLU B CA 1
ATOM 3985 C C . GLU B 1 240 ? 15.133 15.242 -2.096 1 87.62 240 GLU B C 1
ATOM 3987 O O . GLU B 1 240 ? 15.133 16.469 -2.051 1 87.62 240 GLU B O 1
ATOM 3992 N N . ILE B 1 241 ? 14.648 14.492 -1.162 1 87.12 241 ILE B N 1
ATOM 3993 C CA . ILE B 1 241 ? 14.055 15.055 0.046 1 87.12 241 ILE B CA 1
ATOM 3994 C C . ILE B 1 241 ? 15.141 15.734 0.878 1 87.12 241 ILE B C 1
ATOM 3996 O O . ILE B 1 241 ? 14.922 16.812 1.428 1 87.12 241 ILE B O 1
ATOM 4000 N N . THR B 1 242 ? 16.297 15.117 0.951 1 81.19 242 THR B N 1
ATOM 4001 C CA . THR B 1 242 ? 17.375 15.594 1.808 1 81.19 242 THR B CA 1
ATOM 4002 C C . THR B 1 242 ? 18.062 16.812 1.194 1 81.19 242 THR B C 1
ATOM 4004 O O . THR B 1 242 ? 18.609 17.641 1.913 1 81.19 242 THR B O 1
ATOM 4007 N N . LYS B 1 243 ? 18.188 16.875 -0.183 1 76.5 243 LYS B N 1
ATOM 4008 C CA . LYS B 1 243 ? 18.797 18.031 -0.849 1 76.5 243 LYS B CA 1
ATOM 4009 C C . LYS B 1 243 ? 18.078 19.312 -0.468 1 76.5 243 LYS B C 1
ATOM 4011 O O . LYS B 1 243 ? 18.688 20.391 -0.475 1 76.5 243 LYS B O 1
ATOM 4016 N N . LEU B 1 244 ? 16.922 19.188 -0.365 1 67.12 244 LEU B N 1
ATOM 4017 C CA . LEU B 1 244 ? 16.172 20.391 -0.008 1 67.12 244 LEU B CA 1
ATOM 4018 C C . LEU B 1 244 ? 16.516 20.844 1.408 1 67.12 244 LEU B C 1
ATOM 4020 O O . LEU B 1 244 ? 16.797 20.016 2.273 1 67.12 244 LEU B O 1
ATOM 4024 N N . SER B 1 245 ? 17.047 22.062 1.719 1 52.97 245 SER B N 1
ATOM 4025 C CA . SER B 1 245 ? 17.672 22.781 2.82 1 52.97 245 SER B CA 1
ATOM 4026 C C . SER B 1 245 ? 17.156 22.297 4.168 1 52.97 245 SER B C 1
ATOM 4028 O O . SER B 1 245 ? 15.992 21.906 4.289 1 52.97 245 SER B O 1
ATOM 4030 N N . PRO B 1 246 ? 18.203 22.031 5.199 1 48.28 246 PRO B N 1
ATOM 4031 C CA . PRO B 1 246 ? 18.031 21.75 6.629 1 48.28 246 PRO B CA 1
ATOM 4032 C C . PRO B 1 246 ? 16.844 22.5 7.234 1 48.28 246 PRO B C 1
ATOM 4034 O O . PRO B 1 246 ? 16.422 23.531 6.699 1 48.28 246 PRO B O 1
ATOM 4037 N N . PHE B 1 247 ? 16.109 21.859 8.078 1 48.44 247 PHE B N 1
ATOM 4038 C CA . PHE B 1 247 ? 15.234 22.562 9.016 1 48.44 247 PHE B CA 1
ATOM 4039 C C . PHE B 1 247 ? 15.719 23.984 9.242 1 48.44 247 PHE B C 1
ATOM 4041 O O . PHE B 1 247 ? 16.906 24.219 9.469 1 48.44 247 PHE B O 1
ATOM 4048 N N . PRO B 1 248 ? 15.234 24.969 8.766 1 41.62 248 PRO B N 1
ATOM 4049 C CA . PRO B 1 248 ? 15.758 26.234 9.281 1 41.62 248 PRO B CA 1
ATOM 4050 C C . PRO B 1 248 ? 16.094 26.156 10.773 1 41.62 248 PRO B C 1
ATOM 4052 O O . PRO B 1 248 ? 15.352 25.562 11.555 1 41.62 248 PRO B O 1
ATOM 4055 N N . ASP B 1 249 ? 17.359 25.984 11.133 1 38.25 249 ASP B N 1
ATOM 4056 C CA . ASP B 1 249 ? 17.797 26.078 12.523 1 38.25 249 ASP B CA 1
ATOM 4057 C C . ASP B 1 249 ? 16.953 27.078 13.305 1 38.25 249 ASP B C 1
ATOM 4059 O O . ASP B 1 249 ? 16.906 28.266 12.969 1 38.25 249 ASP B O 1
ATOM 4063 N N . ALA B 1 250 ? 15.852 26.891 13.914 1 37.09 250 ALA B N 1
ATOM 4064 C CA . ALA B 1 250 ? 15.375 27.828 14.93 1 37.09 250 ALA B CA 1
ATOM 4065 C C . ALA B 1 250 ? 16.547 28.484 15.656 1 37.09 250 ALA B C 1
ATOM 4067 O O . ALA B 1 250 ? 16.469 29.672 16.016 1 37.09 250 ALA B O 1
ATOM 4068 N N . SER B 1 251 ? 17.594 27.734 16 1 34.66 251 SER B N 1
ATOM 4069 C CA . SER B 1 251 ? 18.703 28.25 16.797 1 34.66 251 SER B CA 1
ATOM 4070 C C . SER B 1 251 ? 19.641 29.094 15.945 1 34.66 251 SER B C 1
ATOM 4072 O O . SER B 1 251 ? 20.344 29.969 16.469 1 34.66 251 SER B O 1
ATOM 4074 N N . ARG B 1 252 ? 19.922 28.938 14.711 1 35.16 252 ARG B N 1
ATOM 4075 C CA . ARG B 1 252 ? 21.031 29.672 14.109 1 35.16 252 ARG B CA 1
ATOM 4076 C C . ARG B 1 252 ? 20.609 31.094 13.758 1 35.16 252 ARG B C 1
ATOM 4078 O O . ARG B 1 252 ? 21.453 31.938 13.422 1 35.16 252 ARG B O 1
ATOM 4085 N N . GLU B 1 253 ? 19.375 31.438 13.547 1 33.53 253 GLU B N 1
ATOM 4086 C CA . GLU B 1 253 ? 19.156 32.875 13.406 1 33.53 253 GLU B CA 1
ATOM 4087 C C . GLU B 1 253 ? 19.281 33.594 14.75 1 33.53 253 GLU B C 1
ATOM 4089 O O . GLU B 1 253 ? 19.438 34.812 14.797 1 33.53 253 GLU B O 1
ATOM 4094 N N . GLN B 1 254 ? 19.219 33.062 15.922 1 29.34 254 GLN B N 1
ATOM 4095 C CA . GLN B 1 254 ? 19.641 33.844 17.078 1 29.34 254 GLN B CA 1
ATOM 4096 C C . GLN B 1 254 ? 21.156 34 17.109 1 29.34 254 GLN B C 1
ATOM 4098 O O . GLN B 1 254 ? 21.688 34.812 17.891 1 29.34 254 GLN B O 1
ATOM 4103 N N . ALA B 1 255 ? 22.016 33.188 16.547 1 35.69 255 ALA B N 1
ATOM 4104 C CA . ALA B 1 255 ? 23.438 33.469 16.719 1 35.69 255 ALA B CA 1
ATOM 4105 C C . ALA B 1 255 ? 23.859 34.719 15.922 1 35.69 255 ALA B C 1
ATOM 4107 O O . ALA B 1 255 ? 24.922 35.281 16.188 1 35.69 255 ALA B O 1
ATOM 4108 N N . LYS B 1 256 ? 23.344 34.844 14.836 1 35.53 256 LYS B N 1
ATOM 4109 C CA . LYS B 1 256 ? 23.984 36.031 14.234 1 35.53 256 LYS B CA 1
ATOM 4110 C C . LYS B 1 256 ? 23.469 37.312 14.867 1 35.53 256 LYS B C 1
ATOM 4112 O O . LYS B 1 256 ? 23.969 38.406 14.555 1 35.53 256 LYS B O 1
ATOM 4117 N N . GLU B 1 257 ? 22.266 37.188 15.227 1 26.22 257 GLU B N 1
ATOM 4118 C CA . GLU B 1 257 ? 21.953 38.5 15.805 1 26.22 257 GLU B CA 1
ATOM 4119 C C . GLU B 1 257 ? 22.531 38.625 17.203 1 26.22 257 GLU B C 1
ATOM 4121 O O . GLU B 1 257 ? 22.359 39.656 17.859 1 26.22 257 GLU B O 1
ATOM 4126 N N . ARG B 1 258 ? 23.25 37.469 17.594 1 24.08 258 ARG B N 1
ATOM 4127 C CA . ARG B 1 258 ? 24.141 37.938 18.641 1 24.08 258 ARG B CA 1
ATOM 4128 C C . ARG B 1 258 ? 25.5 38.344 18.062 1 24.08 258 ARG B C 1
ATOM 4130 O O . ARG B 1 258 ? 26 37.688 17.156 1 24.08 258 ARG B O 1
#

Sequence (516 aa):
MNPRIKKSIGIIGCGRFGALLSEMLSEEFEVSVYDVKPDPYLTHINFTDLESVLQLSTIFIAVPIHHFKNTIIKIASKLIKKTTVIDVCSVKCYPVEIMQAHLPPSVGIIATHPLFGPDSLQKAQLKMMMHPARDTHDCYEFWKNYFSSKKIKILEMTPDQHDRFSARSQSITHFIGRTLELMGSQSTEMDTIGYKNLLAVMAQTCNDKWDLFLDLKRFNPYAAQTIGEFIEKSIHLQKEITKLSPFPDASREQAKERMNPRIKKSIGIIGCGRFGALLSEMLSEEFEVSVYDVKPDPYLTHINFTDLESVLQLSTIFIAVPIHHFKNTIIKIASKLIKKTTVIDVCSVKCYPVEIMQAHLPPSVGIIATHPLFGPDSLQKAQLKMMMHPARDTHDCYEFWKNYFSSKKIKILEMTPDQHDRFSARSQSITHFIGRTLELMGSQSTEMDTIGYKNLLAVMAQTCNDKWDLFLDLKRFNPYAAQTIGEFIEKSIHLQKEITKLSPFPDASREQAKER

pLDDT: mean 90.28, std 15.73, range [24.08, 98.88]

Foldseek 3Di:
DPPPQFAEEEEEDDDQANVVVQVLNVVRHHYEYEYPDDDPVSPVHHYDDPLVNLAHQEYEYEHAPVCLLVVLQVNQVSHDLNHEYEYAALAFPQNLVSNVVRHDLSYWYKYKHWPDTPVCVPPDQTEMEIERSRCNNVCRVVVVVSVVVVRYHYDYDDSLVSLVVCLQPVLVLLVLLVVCVVVVDDDDPPDDPVNVVSPVSNVVSVVDDPSSNVSSCVRRPCNVVNVVVVVVVVVVVVVVVVVPDPDPPPPPVVVVVD/DPPPQFAEEEEEDDDQANVVVQVLNVVRHHYEYEYPDDDPVSPVHHYDDPLVNLAHQEYEYEHAPVCLLVVLQVNQVSHDLNHEYEYAALAFPQNLVSNVVRHDLSYWYKYKHWPDTPVCVPPDQTEMEIERSRCNNVCRVVVVVSVVVVRYHYDYDDSLVSLVVCLQPVLVLLVLLVVCVVVVDDDDPPDDPVNVVSPVSNVVSVVDDPSSNVSSCPRRPCNVVNVVVVVVVVVVVVVVVVPPDPDPPPPVVVVVVD

InterPro domains:
  IPR003099 Prephenate dehydrogenase [PS51176] (7-258)
  IPR012070 Arogenate dehydrogenase 2 [PIRSF036577] (1-258)
  IPR036291 NAD(P)-binding domain superfamily [SSF51735] (4-157)
  IPR046826 Prephenate dehydrogenase, nucleotide-binding domain [PF02153] (48-119)
  IPR050812 Prephenate/Arogenate Dehydrogenase [PTHR21363] (3-243)
  IPR059064 TYRAAT2-like, C-terminal domain [PF26213] (180-232)

Nearest PDB structures (foldseek):
  5t9f-assembly1_B  TM=9.272E-01  e=2.115E-20  Glycine max
  5whx-assembly1_A  TM=9.301E-01  e=5.441E-20  Glycine max
  5t95-assembly1_A  TM=8.981E-01  e=3.015E-20  Glycine max
  4wji-assembly1_A-2  TM=8.344E-01  e=2.684E-14  Sinorhizobium meliloti 1021
  2g5c-assembly1_A  TM=7.767E-01  e=8.750E-12  Aquifex aeolicus VF5

Solvent-accessible surface area (backbone atoms only — not comparable to full-atom values): 27969 Å² total; per-residue (Å²): 126,79,76,76,79,53,58,56,35,17,32,39,26,64,47,74,59,28,46,52,50,48,57,64,45,46,76,70,28,42,55,36,32,23,46,98,72,70,61,81,82,51,72,89,56,49,71,49,57,63,74,67,37,36,70,35,48,33,33,35,43,36,52,58,69,91,47,41,59,63,51,50,61,70,42,33,88,63,46,46,60,73,19,31,41,30,40,51,40,95,44,36,49,51,58,50,51,48,46,64,73,55,40,53,84,56,40,17,32,37,44,31,28,62,66,61,47,88,88,41,73,80,73,58,86,40,37,29,38,39,33,70,79,35,55,68,76,71,50,53,65,58,54,54,49,52,46,39,72,72,62,29,47,74,43,77,53,52,39,65,57,47,32,52,52,37,19,70,36,54,44,46,38,41,50,51,12,49,34,41,55,76,68,62,68,72,90,58,97,75,62,41,71,50,34,49,33,50,50,47,24,21,55,59,45,60,69,46,58,69,64,56,58,47,42,53,43,59,52,24,91,44,18,58,61,43,51,50,49,51,53,50,44,40,53,51,51,53,50,58,57,62,67,48,76,72,63,76,57,80,66,58,66,58,51,67,78,90,126,79,76,77,79,52,57,58,36,17,32,39,26,65,47,76,58,27,45,53,49,48,57,62,46,44,75,70,27,41,54,37,32,22,47,99,73,70,60,80,83,51,73,88,56,49,71,50,57,62,72,66,36,36,71,33,48,33,32,36,41,36,52,59,67,92,46,40,61,63,50,49,61,69,42,35,87,63,46,47,60,74,19,30,42,31,41,52,38,95,45,36,50,50,59,51,52,47,45,66,72,54,41,54,85,55,40,16,32,38,46,30,28,63,64,60,49,88,86,42,71,83,73,55,87,40,37,28,37,38,33,72,79,34,56,70,75,70,51,54,66,58,53,53,50,52,45,39,74,71,62,27,47,75,43,77,49,52,40,65,59,48,31,52,52,36,18,71,33,55,46,45,37,40,50,52,12,48,33,41,55,76,69,61,68,71,89,58,97,76,61,42,70,51,35,49,33,49,50,48,24,22,55,59,46,61,70,45,59,70,65,56,58,47,38,54,44,59,50,24,92,43,20,58,61,43,52,50,48,52,53,51,43,43,52,51,49,52,49,59,57,62,68,49,76,72,63,77,57,77,65,58,66,58,53,68,78,90